Protein AF-0000000084362151 (afdb_homodimer)

Nearest PDB structures (foldseek):
  2p35-assembly1_A  TM=9.325E-01  e=1.079E-30  Agrobacterium fabrum str. C58
  2p35-assembly1_B  TM=9.524E-01  e=4.850E-29  Agrobacterium fabrum str. C58
  3ccf-assembly1_A  TM=8.392E-01  e=6.425E-18  Trichormus variabilis ATCC 29413
  7ec0-assembly1_A  TM=7.603E-01  e=8.375E-13  Bombyx mori
  5dm0-assembly1_A  TM=5.553E-01  e=6.057E-10  Bacillus velezensis FZB42

Sequence (534 aa):
MNKPIKAASPAAWEPEHYLKFSDLRLRPALDLLAQIHVQAPETITDLGCGAGNVTPFLRQRWPDALVTALDSSPEMLTRARAEHPNLGVTWLEADVRSWAPAKPQGLIFSNAVLHWVDDHQALFPRLMGELVSGGVLAVQMPHQFAEPSHVLMREVARSGPWADTLTPLLRDAPLGDMGSYYDVLAPLSATVNIWESTYAQMLDGDDAVLDWIGSTALKPLMEALTEDERVVFRDALAAELQIAYPKRSDGKTLFAFRRLFIVAQKAMNKPIKAASPAAWEPEHYLKFSDLRLRPALDLLAQIHVQAPETITDLGCGAGNVTPFLRQRWPDALVTALDSSPEMLTRARAEHPNLGVTWLEADVRSWAPAKPQGLIFSNAVLHWVDDHQALFPRLMGELVSGGVLAVQMPHQFAEPSHVLMREVARSGPWADTLTPLLRDAPLGDMGSYYDVLAPLSATVNIWESTYAQMLDGDDAVLDWIGSTALKPLMEALTEDERVVFRDALAAELQIAYPKRSDGKTLFAFRRLFIVAQKA

pLDDT: mean 90.1, std 17.36, range [25.91, 98.88]

Solvent-accessible surface area (backbone atoms only — not comparable to full-atom values): 30032 Å² total; per-residue (Å²): 135,80,73,76,74,75,72,74,69,77,75,74,58,47,68,64,73,64,52,67,80,64,57,82,78,47,48,66,56,50,59,52,56,72,70,59,82,73,85,74,45,59,28,34,36,34,48,46,33,52,53,38,81,60,52,61,58,55,38,57,60,40,73,84,30,50,40,35,34,25,24,69,46,68,66,33,46,53,46,17,46,68,75,43,76,81,67,76,60,46,79,41,82,42,48,81,92,74,58,73,74,96,58,64,22,31,28,41,39,28,57,66,38,64,68,80,48,75,61,57,84,57,47,53,54,53,57,56,66,44,35,37,76,63,8,34,45,37,40,35,23,71,56,46,52,84,38,66,72,44,42,49,50,51,50,51,37,57,70,45,97,52,16,83,74,36,48,82,73,60,76,76,67,81,65,77,56,72,66,57,51,44,64,65,42,49,87,57,29,68,43,73,50,41,36,34,39,32,38,56,39,77,32,65,66,94,53,33,67,56,58,59,40,44,78,50,82,40,38,69,55,52,71,73,40,53,74,70,50,38,54,55,51,49,53,55,46,46,57,53,47,45,68,76,42,52,64,44,97,86,53,32,26,68,45,72,48,34,32,39,38,39,39,35,26,28,82,134,83,74,76,74,75,73,73,71,80,75,74,60,47,70,65,73,62,52,73,79,65,56,83,76,48,47,65,55,50,59,52,54,72,71,58,84,72,85,74,46,59,26,34,36,35,47,45,34,52,52,38,80,60,53,60,57,53,39,58,62,39,72,84,30,50,39,33,34,22,24,68,47,67,66,33,46,53,46,17,45,69,76,43,77,81,68,78,60,46,79,41,84,41,48,80,92,73,60,75,73,97,58,64,21,32,29,41,37,28,58,65,40,64,70,78,47,76,61,59,83,58,47,52,55,53,57,57,67,44,35,35,76,64,9,33,44,36,39,34,24,71,57,47,52,84,38,67,72,45,43,49,51,51,50,51,37,56,69,45,97,53,16,83,75,36,48,83,72,61,75,76,70,79,64,78,56,73,66,57,53,44,65,65,44,48,86,58,28,68,43,74,49,43,36,33,38,32,37,57,38,77,33,63,66,93,53,33,66,56,57,58,40,45,78,50,81,40,39,71,55,50,70,72,42,52,76,70,51,38,54,54,49,49,52,55,44,44,57,54,46,46,69,77,41,52,64,43,97,87,54,32,26,69,44,75,47,35,33,38,38,37,39,34,25,30,82

Secondary structure (DSSP, 8-state):
--------------HHHHTSS--TTTHHHHHHHTT--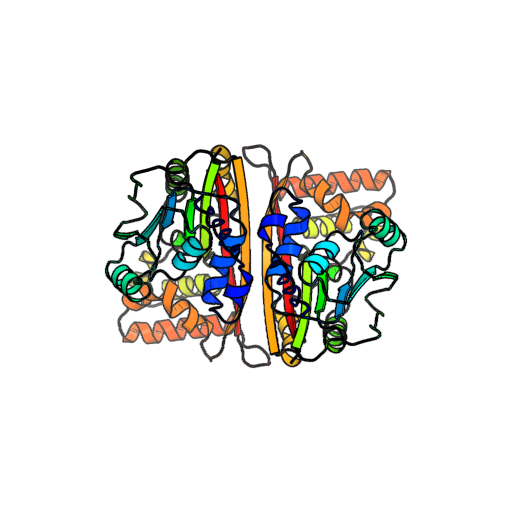-S--SEEEEET-TTTSSHHHHHHH-TTSEEEEEES-HHHHHHHHHH-TTS--EEEE--TTT---SS-EEEEEEES-GGGS--HHHHHHHHHHTEEEEEEEEEEEE--TTSHHHHHHHHHHHHSTTHHHHGGG--S--S--HHHHHHHHGGGEEEEEEEEEEEEEEE-STTHHHHHHHTTTTHHHHHHS-HHHHHHHHHHHHHHHHHHS-B-TTS-EEEEEEEEEEEEEE-/--------------HHHHHSS--TTTHHHHHHHTT---S--SEEEEET-TTTSSHHHHHHH-TTSEEEEEES-HHHHHHHHHH-TTS--EEEE--TTT---SS-EEEEEEES-GGGS--HHHHHHHHHHTEEEEEEEEEEEE--TTSHHHHHHHHHHHHSTTHHHHGGG--S--S--HHHHHHHHGGGEEEEEEEEEEEEEEE-STTHHHHHHHTTTTHHHHHHS-HHHHHHHHHHHHHHHHHHS-B-TTS-EEEEEEEEEEEEEE-

Structure (mmCIF, N/CA/C/O backbone):
data_AF-0000000084362151-model_v1
#
loop_
_entity.id
_entity.type
_entity.pdbx_description
1 polymer 'Trans-aconitate 2-methyltransferase'
#
loop_
_atom_site.group_PDB
_atom_site.id
_atom_site.type_symbol
_atom_site.label_atom_id
_atom_site.label_alt_id
_atom_site.label_comp_id
_atom_site.label_asym_id
_atom_site.label_entity_id
_atom_site.label_seq_id
_atom_site.pdbx_PDB_ins_code
_atom_site.Cartn_x
_atom_site.Cartn_y
_atom_site.Cartn_z
_atom_site.occupancy
_atom_site.B_iso_or_equiv
_atom_site.auth_seq_id
_atom_site.auth_comp_id
_atom_site.auth_asym_id
_atom_site.auth_atom_id
_atom_site.pdbx_PDB_model_num
ATOM 1 N N . MET A 1 1 ? -15.609 29.625 -43.938 1 25.91 1 MET A N 1
ATOM 2 C CA . MET A 1 1 ? -16.156 28.516 -43.156 1 25.91 1 MET A CA 1
ATOM 3 C C . MET A 1 1 ? -15.125 27.984 -42.156 1 25.91 1 MET A C 1
ATOM 5 O O . MET A 1 1 ? -14.055 27.516 -42.531 1 25.91 1 MET A O 1
ATOM 9 N N . ASN A 1 2 ? -15.008 28.562 -40.938 1 27.16 2 ASN A N 1
ATOM 10 C CA . ASN A 1 2 ? -13.992 28.531 -39.906 1 27.16 2 ASN A CA 1
ATOM 11 C C . ASN A 1 2 ? -13.852 27.141 -39.281 1 27.16 2 ASN A C 1
ATOM 13 O O . ASN A 1 2 ? -14.82 26.594 -38.781 1 27.16 2 ASN A O 1
ATOM 17 N N . LYS A 1 3 ? -12.969 26.391 -39.875 1 34.09 3 LYS A N 1
ATOM 18 C CA . LYS A 1 3 ? -12.719 25.031 -39.406 1 34.09 3 LYS A CA 1
ATOM 19 C C . LYS A 1 3 ? -12.531 25 -37.906 1 34.09 3 LYS A C 1
ATOM 21 O O . LYS A 1 3 ? -11.695 25.734 -37.375 1 34.09 3 LYS A O 1
ATOM 26 N N . PRO A 1 4 ? -13.547 24.453 -37.188 1 28.23 4 PRO A N 1
ATOM 27 C CA . PRO A 1 4 ? -13.438 24.469 -35.75 1 28.23 4 PRO A CA 1
ATOM 28 C C . PRO A 1 4 ? -12.148 23.812 -35.25 1 28.23 4 PRO A C 1
ATOM 30 O O . PRO A 1 4 ? -11.641 22.875 -35.875 1 28.23 4 PRO A O 1
ATOM 33 N N . ILE A 1 5 ? -11.227 24.547 -34.688 1 27.22 5 ILE A N 1
ATOM 34 C CA . ILE A 1 5 ? -10.008 24.078 -34.031 1 27.22 5 ILE A CA 1
ATOM 35 C C . ILE A 1 5 ? -10.344 22.922 -33.094 1 27.22 5 ILE A C 1
ATOM 37 O O . ILE A 1 5 ? -11.18 23.078 -32.188 1 27.22 5 ILE A O 1
ATOM 41 N N . LYS A 1 6 ? -10.32 21.734 -33.625 1 30.84 6 LYS A N 1
ATOM 42 C CA . LYS A 1 6 ? -10.5 20.547 -32.781 1 30.84 6 LYS A CA 1
ATOM 43 C C . LYS A 1 6 ? -9.805 20.719 -31.438 1 30.84 6 LYS A C 1
ATOM 45 O O . LYS A 1 6 ? -8.594 20.938 -31.375 1 30.84 6 LYS A O 1
ATOM 50 N N . ALA A 1 7 ? -10.562 21.125 -30.453 1 29.61 7 ALA A N 1
ATOM 51 C CA . ALA A 1 7 ? -10.133 21.234 -29.062 1 29.61 7 ALA A CA 1
ATOM 52 C C . ALA A 1 7 ? -9.195 20.078 -28.688 1 29.61 7 ALA A C 1
ATOM 54 O O . ALA A 1 7 ? -9.492 18.922 -28.953 1 29.61 7 ALA A O 1
ATOM 55 N N . ALA A 1 8 ? -7.898 20.344 -28.594 1 29.28 8 ALA A N 1
ATOM 56 C CA . ALA A 1 8 ? -6.859 19.422 -28.141 1 29.28 8 ALA A CA 1
ATOM 57 C C . ALA A 1 8 ? -7.371 18.547 -27 1 29.28 8 ALA A C 1
ATOM 59 O O . ALA A 1 8 ? -7.926 19.047 -26.016 1 29.28 8 ALA A O 1
ATOM 60 N N . SER A 1 9 ? -7.855 17.406 -27.188 1 32.12 9 SER A N 1
ATOM 61 C CA . SER A 1 9 ? -8.289 16.516 -26.109 1 32.12 9 SER A CA 1
ATOM 62 C C . SER A 1 9 ? -7.367 16.625 -24.906 1 32.12 9 SER A C 1
ATOM 64 O O . SER A 1 9 ? -6.145 16.688 -25.047 1 32.12 9 SER A O 1
ATOM 66 N N . PRO A 1 10 ? -7.746 17.25 -23.766 1 31.02 10 PRO A N 1
ATOM 67 C CA . PRO A 1 10 ? -6.895 17.359 -22.578 1 31.02 10 PRO A CA 1
ATOM 68 C C . PRO A 1 10 ? -5.945 16.172 -22.438 1 31.02 10 PRO A C 1
ATOM 70 O O . PRO A 1 10 ? -6.328 15.023 -22.703 1 31.02 10 PRO A O 1
ATOM 73 N N . ALA A 1 11 ? -4.715 16.234 -22.781 1 31.08 11 ALA A N 1
ATOM 74 C CA . ALA A 1 11 ? -3.619 15.297 -22.578 1 31.08 11 ALA A CA 1
ATOM 75 C C . ALA A 1 11 ? -3.818 14.492 -21.312 1 31.08 11 ALA A C 1
ATOM 77 O O . ALA A 1 11 ? -4.078 15.055 -20.234 1 31.08 11 ALA A O 1
ATOM 78 N N . ALA A 1 12 ? -4.195 13.227 -21.328 1 34.88 12 ALA A N 1
ATOM 79 C CA . ALA A 1 12 ? -4.43 12.219 -20.297 1 34.88 12 ALA A CA 1
ATOM 80 C C . ALA A 1 12 ? -3.33 12.266 -19.234 1 34.88 12 ALA A C 1
ATOM 82 O O . ALA A 1 12 ? -2.145 12.344 -19.562 1 34.88 12 ALA A O 1
ATOM 83 N N . TRP A 1 13 ? -3.568 12.789 -18.078 1 37 13 TRP A N 1
ATOM 84 C CA . TRP A 1 13 ? -2.678 12.766 -16.938 1 37 13 TRP A CA 1
ATOM 85 C C . TRP A 1 13 ? -1.918 11.445 -16.859 1 37 13 TRP A C 1
ATOM 87 O O . TRP A 1 13 ? -2.523 10.367 -16.906 1 37 13 TRP A O 1
ATOM 97 N N . GLU A 1 14 ? -0.708 11.266 -17.391 1 40.75 14 GLU A N 1
ATOM 98 C CA . GLU A 1 14 ? 0.149 10.086 -17.328 1 40.75 14 GLU A CA 1
ATOM 99 C C . GLU A 1 14 ? 0.971 10.078 -16.047 1 40.75 14 GLU A C 1
ATOM 101 O O . GLU A 1 14 ? 1.989 10.766 -15.945 1 40.75 14 GLU A O 1
ATOM 106 N N . PRO A 1 15 ? 0.462 9.562 -15.062 1 39.38 15 PRO A N 1
ATOM 107 C CA . PRO A 1 15 ? 1.275 9.492 -13.844 1 39.38 15 PRO A CA 1
ATOM 108 C C . PRO A 1 15 ? 2.711 9.055 -14.117 1 39.38 15 PRO A C 1
ATOM 110 O O . PRO A 1 15 ? 3.621 9.391 -13.359 1 39.38 15 PRO A O 1
ATOM 113 N N . GLU A 1 16 ? 2.857 8.211 -15.203 1 41.34 16 GLU A N 1
ATOM 114 C CA . GLU A 1 16 ? 4.195 7.68 -15.445 1 41.34 16 GLU A CA 1
ATOM 115 C C . GLU A 1 16 ? 5.215 8.805 -15.602 1 41.34 16 GLU A C 1
ATOM 117 O O . GLU A 1 16 ? 6.375 8.656 -15.211 1 41.34 16 GLU A O 1
ATOM 122 N N . HIS A 1 17 ? 4.801 9.766 -16.375 1 41.53 17 HIS A N 1
ATOM 123 C CA . HIS A 1 17 ? 5.809 10.789 -16.625 1 41.53 17 HIS A CA 1
ATOM 124 C C . HIS A 1 17 ? 6.281 11.422 -15.328 1 41.53 17 HIS A C 1
ATOM 126 O O . HIS A 1 17 ? 7.426 11.867 -15.227 1 41.53 17 HIS A O 1
ATOM 132 N N . TYR A 1 18 ? 5.414 11.422 -14.477 1 41.25 18 TYR A N 1
ATOM 133 C CA . TYR A 1 18 ? 5.812 12.117 -13.258 1 41.25 18 TYR A CA 1
ATOM 134 C C . TYR A 1 18 ? 6.766 11.266 -12.43 1 41.25 18 TYR A C 1
ATOM 136 O O . TYR A 1 18 ? 7.469 11.781 -11.555 1 41.25 18 TYR A O 1
ATOM 144 N N . LEU A 1 19 ? 6.75 9.898 -12.695 1 43.41 19 LEU A N 1
ATOM 145 C CA . LEU A 1 19 ? 7.547 9.062 -11.805 1 43.41 19 LEU A CA 1
ATOM 146 C C . LEU A 1 19 ? 9.008 9.031 -12.242 1 43.41 19 LEU A C 1
ATOM 148 O O . LEU A 1 19 ? 9.797 8.25 -11.711 1 43.41 19 LEU A O 1
ATOM 152 N N . LYS A 1 20 ? 9.25 9.516 -13.453 1 41.25 20 LYS A N 1
ATOM 153 C CA . LYS A 1 20 ? 10.68 9.234 -13.5 1 41.25 20 LYS A CA 1
ATOM 154 C C . LYS A 1 20 ? 11.289 9.25 -12.102 1 41.25 20 LYS A C 1
ATOM 156 O O . LYS A 1 20 ? 11.859 8.25 -11.664 1 41.25 20 LYS A O 1
ATOM 161 N N . PHE A 1 21 ? 12.422 10.227 -11.953 1 37.69 21 PHE A N 1
ATOM 162 C CA . PHE A 1 21 ? 13.375 10.359 -10.852 1 37.69 21 PHE A CA 1
ATOM 163 C C . PHE A 1 21 ? 12.672 10.836 -9.586 1 37.69 21 PHE A C 1
ATOM 165 O O . PHE A 1 21 ? 13.289 10.93 -8.523 1 37.69 21 PHE A O 1
ATOM 172 N N . SER A 1 22 ? 11.586 11.539 -9.711 1 42.31 22 SER A N 1
ATOM 173 C CA . SER A 1 22 ? 11.406 12.398 -8.547 1 42.31 22 SER A CA 1
ATOM 174 C C . SER A 1 22 ? 11.344 11.586 -7.262 1 42.31 22 SER A C 1
ATOM 176 O O . SER A 1 22 ? 11.203 10.367 -7.297 1 42.31 22 SER A O 1
ATOM 178 N N . ASP A 1 23 ? 11.008 12.305 -6.027 1 54.19 23 ASP A N 1
ATOM 179 C CA . ASP A 1 23 ? 11.242 12.266 -4.586 1 54.19 23 ASP A CA 1
ATOM 180 C C . ASP A 1 23 ? 10.352 11.219 -3.914 1 54.19 23 ASP A C 1
ATOM 182 O O . ASP A 1 23 ? 9.125 11.281 -4.02 1 54.19 23 ASP A O 1
ATOM 186 N N . LEU A 1 24 ? 11 9.984 -3.834 1 61.97 24 LEU A N 1
ATOM 187 C CA . LEU A 1 24 ? 10.484 9.016 -2.873 1 61.97 24 LEU A CA 1
ATOM 188 C C . LEU A 1 24 ? 9.57 9.695 -1.855 1 61.97 24 LEU A C 1
ATOM 190 O O . LEU A 1 24 ? 8.648 9.07 -1.332 1 61.97 24 LEU A O 1
ATOM 194 N N . ARG A 1 25 ? 9.719 11.055 -1.941 1 75.19 25 ARG A N 1
ATOM 195 C CA . ARG A 1 25 ? 8.953 11.758 -0.922 1 75.19 25 ARG A CA 1
ATOM 196 C C . ARG A 1 25 ? 7.504 11.953 -1.364 1 75.19 25 ARG A C 1
ATOM 198 O O . ARG A 1 25 ? 6.605 12.078 -0.53 1 75.19 25 ARG A O 1
ATOM 205 N N . LEU A 1 26 ? 7.293 11.836 -2.709 1 90 26 LEU A N 1
ATOM 206 C CA . LEU A 1 26 ? 5.957 12.125 -3.225 1 90 26 LEU A CA 1
ATOM 207 C C . LEU A 1 26 ? 5.164 10.836 -3.439 1 90 26 LEU A C 1
ATOM 209 O O . LEU A 1 26 ? 3.971 10.883 -3.736 1 90 26 LEU A O 1
ATOM 213 N N . ARG A 1 27 ? 5.797 9.727 -3.285 1 92.31 27 ARG A N 1
ATOM 214 C CA . ARG A 1 27 ? 5.203 8.438 -3.637 1 92.31 27 ARG A CA 1
ATOM 215 C C . ARG A 1 27 ? 3.871 8.234 -2.926 1 92.31 27 ARG A C 1
ATOM 217 O O . ARG A 1 27 ? 2.873 7.875 -3.555 1 92.31 27 ARG A O 1
ATOM 224 N N . PRO A 1 28 ? 3.787 8.547 -1.62 1 95.56 28 PRO A N 1
ATOM 225 C CA . PRO A 1 28 ? 2.488 8.336 -0.978 1 95.56 28 PRO A CA 1
ATOM 226 C C . PRO A 1 28 ? 1.387 9.211 -1.567 1 95.56 28 PRO A C 1
ATOM 228 O O . PRO A 1 28 ? 0.255 8.758 -1.744 1 95.56 28 PRO A O 1
ATOM 231 N N . ALA A 1 29 ? 1.722 10.438 -1.899 1 96.44 29 ALA A N 1
ATOM 232 C CA . ALA A 1 29 ? 0.74 11.344 -2.496 1 96.44 29 ALA A CA 1
ATOM 233 C C . ALA A 1 29 ? 0.276 10.82 -3.855 1 96.44 29 ALA A C 1
ATOM 235 O O . ALA A 1 29 ? -0.914 10.875 -4.176 1 96.44 29 ALA A O 1
ATOM 236 N N . LEU A 1 30 ? 1.208 10.32 -4.586 1 93.62 30 LEU A N 1
ATOM 237 C CA . LEU A 1 30 ? 0.887 9.82 -5.914 1 93.62 30 LEU A CA 1
ATOM 238 C C . LEU A 1 30 ? 0.077 8.531 -5.832 1 93.62 30 LEU A C 1
ATOM 240 O O . LEU A 1 30 ? -0.826 8.305 -6.641 1 93.62 30 LEU A O 1
ATOM 244 N N . ASP A 1 31 ? 0.439 7.664 -4.895 1 94.94 31 ASP A N 1
ATOM 245 C CA . ASP A 1 31 ? -0.36 6.469 -4.652 1 94.94 31 ASP A CA 1
ATOM 246 C C . ASP A 1 31 ? -1.803 6.832 -4.309 1 94.94 31 ASP A C 1
ATOM 248 O O . ASP A 1 31 ? -2.74 6.168 -4.758 1 94.94 31 ASP A O 1
ATOM 252 N N . LEU A 1 32 ? -1.965 7.871 -3.494 1 97 32 LEU A N 1
ATOM 253 C CA . LEU A 1 32 ? -3.301 8.344 -3.152 1 97 32 LEU A CA 1
ATOM 254 C C . LEU A 1 32 ? -4.027 8.859 -4.391 1 97 32 LEU A C 1
ATOM 256 O O . LEU A 1 32 ? -5.172 8.477 -4.645 1 97 32 LEU A O 1
ATOM 260 N N . LEU A 1 33 ? -3.357 9.695 -5.156 1 95.5 33 LEU A N 1
ATOM 261 C CA . LEU A 1 33 ? -3.93 10.32 -6.344 1 95.5 33 LEU A CA 1
ATOM 262 C C . LEU A 1 33 ? -4.41 9.266 -7.336 1 95.5 33 LEU A C 1
ATOM 264 O O . LEU A 1 33 ? -5.449 9.438 -7.973 1 95.5 33 LEU A O 1
ATOM 268 N N . ALA A 1 34 ? -3.691 8.172 -7.391 1 91.5 34 ALA A N 1
ATOM 269 C CA . ALA A 1 34 ? -3.986 7.109 -8.344 1 91.5 34 ALA A CA 1
ATOM 270 C C . ALA A 1 34 ? -5.324 6.445 -8.039 1 91.5 34 ALA A C 1
ATOM 272 O O . ALA A 1 34 ? -5.906 5.773 -8.891 1 91.5 34 ALA A O 1
ATOM 273 N N . GLN A 1 35 ? -5.836 6.676 -6.859 1 94.31 35 GLN A N 1
ATOM 274 C CA . GLN A 1 35 ? -7.051 5.973 -6.453 1 94.31 35 GLN A CA 1
ATOM 275 C C . GLN A 1 35 ? -8.258 6.902 -6.488 1 94.31 35 GLN A C 1
ATOM 277 O O . GLN A 1 35 ? -9.367 6.508 -6.113 1 94.31 35 GLN A O 1
ATOM 282 N N . ILE A 1 36 ? -8.039 8.07 -6.961 1 95.38 36 ILE A N 1
ATOM 283 C CA . ILE A 1 36 ? -9.141 9.023 -7.066 1 95.38 36 ILE A CA 1
ATOM 284 C C . ILE A 1 36 ? -9.773 8.93 -8.453 1 95.38 36 ILE A C 1
ATOM 286 O O . ILE A 1 36 ? -9.117 9.195 -9.461 1 95.38 36 ILE A O 1
ATOM 290 N N . HIS A 1 37 ? -11.062 8.641 -8.57 1 89.31 37 HIS A N 1
ATOM 291 C CA . HIS A 1 37 ? -11.68 8.359 -9.859 1 89.31 37 HIS A CA 1
ATOM 292 C C . HIS A 1 37 ? -12.719 9.422 -10.219 1 89.31 37 HIS A C 1
ATOM 294 O O . HIS A 1 37 ? -13.602 9.172 -11.039 1 89.31 37 HIS A O 1
ATOM 300 N N . VAL A 1 38 ? -12.594 10.562 -9.703 1 92.44 38 VAL A N 1
ATOM 301 C CA . VAL A 1 38 ? -13.477 11.641 -10.133 1 92.44 38 VAL A CA 1
ATOM 302 C C . VAL A 1 38 ? -13 12.195 -11.477 1 92.44 38 VAL A C 1
ATOM 304 O O . VAL A 1 38 ? -11.812 12.43 -11.672 1 92.44 38 VAL A O 1
ATOM 307 N N . GLN A 1 39 ? -13.812 12.383 -12.406 1 89.94 39 GLN A N 1
ATOM 308 C CA . GLN A 1 39 ? -13.43 12.688 -13.781 1 89.94 39 GLN A CA 1
ATOM 309 C C . GLN A 1 39 ? -13.195 14.188 -13.969 1 89.94 39 GLN A C 1
ATOM 311 O O . GLN A 1 39 ? -12.133 14.602 -14.445 1 89.94 39 GLN A O 1
ATOM 316 N N . ALA A 1 40 ? -14.195 14.977 -13.562 1 94.88 40 ALA A N 1
ATOM 317 C CA . ALA A 1 40 ? -14.094 16.406 -13.844 1 94.88 40 ALA A CA 1
ATOM 318 C C . ALA A 1 40 ? -14.609 17.234 -12.664 1 94.88 40 ALA A C 1
ATOM 320 O O . ALA A 1 40 ? -15.594 17.969 -12.797 1 94.88 40 ALA A O 1
ATOM 321 N N . PRO A 1 41 ? -13.922 17.141 -11.617 1 97.81 41 PRO A N 1
ATOM 322 C CA . PRO A 1 41 ? -14.344 18.016 -10.516 1 97.81 41 PRO A CA 1
ATOM 323 C C . PRO A 1 41 ? -14.219 19.5 -10.859 1 97.81 41 PRO A C 1
ATOM 325 O O . PRO A 1 41 ? -13.211 19.922 -11.43 1 97.81 41 PRO A O 1
ATOM 328 N N . GLU A 1 42 ? -15.188 20.219 -10.523 1 98 42 GLU A N 1
ATOM 329 C CA . GLU A 1 42 ? -15.164 21.656 -10.781 1 98 42 GLU A CA 1
ATOM 330 C C . GLU A 1 42 ? -14.227 22.375 -9.812 1 98 42 GLU A C 1
ATOM 332 O O . GLU A 1 42 ? -13.477 23.266 -10.211 1 98 42 GLU A O 1
ATOM 337 N N . THR A 1 43 ? -14.328 21.953 -8.578 1 98.62 43 THR A N 1
ATOM 338 C CA . THR A 1 43 ? -13.555 22.578 -7.508 1 98.62 43 THR A CA 1
ATOM 339 C C . THR A 1 43 ? -12.719 21.547 -6.766 1 98.62 43 THR A C 1
ATOM 341 O O . THR A 1 43 ? -13.195 20.438 -6.496 1 98.62 43 THR A O 1
ATOM 344 N N . ILE A 1 44 ? -11.461 21.859 -6.523 1 98.75 44 ILE A N 1
ATOM 345 C CA . ILE A 1 44 ? -10.531 21 -5.793 1 98.75 44 ILE A CA 1
ATOM 346 C C . ILE A 1 44 ? -9.852 21.812 -4.688 1 98.75 44 ILE A C 1
ATOM 348 O O . ILE A 1 44 ? -9.422 22.953 -4.914 1 98.75 44 ILE A O 1
ATOM 352 N N . THR A 1 45 ? -9.805 21.266 -3.529 1 98.75 45 THR A N 1
ATOM 353 C CA . THR A 1 45 ? -9.023 21.875 -2.461 1 98.75 45 THR A CA 1
ATOM 354 C C . THR A 1 45 ? -7.875 20.953 -2.045 1 98.75 45 THR A C 1
ATOM 356 O O . THR A 1 45 ? -8.094 19.781 -1.729 1 98.75 45 THR A O 1
ATOM 359 N N . ASP A 1 46 ? -6.68 21.422 -2.131 1 98.62 46 ASP A N 1
ATOM 360 C CA . ASP A 1 46 ? -5.504 20.828 -1.505 1 98.62 46 ASP A CA 1
ATOM 361 C C . ASP A 1 46 ? -5.367 21.281 -0.053 1 98.62 46 ASP A C 1
ATOM 363 O O . ASP A 1 46 ? -4.844 22.359 0.22 1 98.62 46 ASP A O 1
ATOM 367 N N . LEU A 1 47 ? -5.82 20.438 0.868 1 98.25 47 LEU A N 1
ATOM 368 C CA . LEU A 1 47 ? -5.926 20.75 2.287 1 98.25 47 LEU A CA 1
ATOM 369 C C . LEU A 1 47 ? -4.598 20.516 2.998 1 98.25 47 LEU A C 1
ATOM 371 O O . LEU A 1 47 ? -4.242 19.359 3.279 1 98.25 47 LEU A O 1
ATOM 375 N N . GLY A 1 48 ? -3.895 21.562 3.389 1 97.56 48 GLY A N 1
ATOM 376 C CA . GLY A 1 48 ? -2.543 21.453 3.912 1 97.56 48 GLY A CA 1
ATOM 377 C C . GLY A 1 48 ? -1.496 21.266 2.832 1 97.56 48 GLY A C 1
ATOM 378 O O . GLY A 1 48 ? -0.745 20.281 2.854 1 97.56 48 GLY A O 1
ATOM 379 N N . CYS A 1 49 ? -1.334 22.312 2.012 1 97.56 49 CYS A N 1
ATOM 380 C CA . CYS A 1 49 ? -0.565 22.141 0.782 1 97.56 49 CYS A CA 1
ATOM 381 C C . CYS A 1 49 ? 0.926 22.312 1.044 1 97.56 49 CYS A C 1
ATOM 383 O O . CYS A 1 49 ? 1.753 22 0.191 1 97.56 49 CYS A O 1
ATOM 385 N N . GLY A 1 50 ? 1.353 22.875 2.197 1 95.62 50 GLY A N 1
ATOM 386 C CA . GLY A 1 50 ? 2.754 23.188 2.42 1 95.62 50 GLY A CA 1
ATOM 387 C C . GLY A 1 50 ? 3.338 24.078 1.344 1 95.62 50 GLY A C 1
ATOM 388 O O . GLY A 1 50 ? 2.742 25.109 0.986 1 95.62 50 GLY A O 1
ATOM 389 N N . ALA A 1 51 ? 4.484 23.734 0.897 1 94.56 51 ALA A N 1
ATOM 390 C CA . ALA A 1 51 ? 5.141 24.516 -0.147 1 94.56 51 ALA A CA 1
ATOM 391 C C . ALA A 1 51 ? 4.578 24.172 -1.524 1 94.56 51 ALA A C 1
ATOM 393 O O . ALA A 1 51 ? 5.188 24.484 -2.547 1 94.56 51 ALA A O 1
ATOM 394 N N . GLY A 1 52 ? 3.49 23.453 -1.516 1 95.88 52 GLY A N 1
ATOM 395 C CA . GLY A 1 52 ? 2.797 23.188 -2.768 1 95.88 52 GLY A CA 1
ATOM 396 C C . GLY A 1 52 ? 3.42 22.062 -3.574 1 95.88 52 GLY A C 1
ATOM 397 O O . GLY A 1 52 ? 3.379 22.078 -4.805 1 95.88 52 GLY A O 1
ATOM 398 N N . ASN A 1 53 ? 4.004 21.078 -2.936 1 93.31 53 ASN A N 1
ATOM 399 C CA . ASN A 1 53 ? 4.734 20.016 -3.623 1 93.31 53 ASN A CA 1
ATOM 400 C C . ASN A 1 53 ? 3.797 19.109 -4.406 1 93.31 53 ASN A C 1
ATOM 402 O O . ASN A 1 53 ? 4.18 18.547 -5.434 1 93.31 53 ASN A O 1
ATOM 406 N N . VAL A 1 54 ? 2.609 18.922 -3.9 1 95.88 54 VAL A N 1
ATOM 407 C CA . VAL A 1 54 ? 1.691 17.969 -4.516 1 95.88 54 VAL A CA 1
ATOM 408 C C . VAL A 1 54 ? 0.695 18.719 -5.402 1 95.88 54 VAL A C 1
ATOM 410 O O . VAL A 1 54 ? 0.127 18.125 -6.328 1 95.88 54 VAL A O 1
ATOM 413 N N . THR A 1 55 ? 0.495 19.984 -5.227 1 97.06 55 THR A N 1
ATOM 414 C CA . THR A 1 55 ? -0.539 20.797 -5.859 1 97.06 55 THR A CA 1
ATOM 415 C C . THR A 1 55 ? -0.396 20.766 -7.379 1 97.06 55 THR A C 1
ATOM 417 O O . THR A 1 55 ? -1.392 20.672 -8.102 1 97.06 55 THR A O 1
ATOM 420 N N . PRO A 1 56 ? 0.811 20.812 -7.926 1 95.94 56 PRO A N 1
ATOM 421 C CA . PRO A 1 56 ? 0.955 20.766 -9.383 1 95.94 56 PRO A CA 1
ATOM 422 C C . PRO A 1 56 ? 0.368 19.5 -10 1 95.94 56 PRO A C 1
ATOM 424 O O . PRO A 1 56 ? -0.113 19.531 -11.133 1 95.94 56 PRO A O 1
ATOM 427 N N . PHE A 1 57 ? 0.401 18.406 -9.273 1 94.31 57 PHE A N 1
ATOM 428 C CA . PHE A 1 57 ? -0.126 17.156 -9.781 1 94.31 57 PHE A CA 1
ATOM 429 C C . PHE A 1 57 ? -1.648 17.188 -9.844 1 94.31 57 PHE A C 1
ATOM 431 O O . PHE A 1 57 ? -2.252 16.594 -10.742 1 94.31 57 PHE A O 1
ATOM 438 N N . LEU A 1 58 ? -2.246 17.891 -8.906 1 96.62 58 LEU A N 1
ATOM 439 C CA . LEU A 1 58 ? -3.689 18.094 -8.969 1 96.62 58 LEU A CA 1
ATOM 440 C C . LEU A 1 58 ? -4.07 18.922 -10.188 1 96.62 58 LEU A C 1
ATOM 442 O O . LEU A 1 58 ? -4.996 18.578 -10.922 1 96.62 58 LEU A O 1
ATOM 446 N N . ARG A 1 59 ? -3.312 19.969 -10.406 1 96.44 59 ARG A N 1
ATOM 447 C CA . ARG A 1 59 ? -3.543 20.859 -11.539 1 96.44 59 ARG A CA 1
ATOM 448 C C . ARG A 1 59 ? -3.385 20.109 -12.859 1 96.44 59 ARG A C 1
ATOM 450 O O . ARG A 1 59 ? -4.199 20.266 -13.773 1 96.44 59 ARG A O 1
ATOM 457 N N . GLN A 1 60 ? -2.377 19.375 -12.906 1 93.94 60 GLN A N 1
ATOM 458 C CA . GLN A 1 60 ? -2.09 18.625 -14.125 1 93.94 60 GLN A CA 1
ATOM 459 C C . GLN A 1 60 ? -3.188 17.609 -14.414 1 93.94 60 GLN A C 1
ATOM 461 O O . GLN A 1 60 ? -3.6 17.438 -15.57 1 93.94 60 GLN A O 1
ATOM 466 N N . ARG A 1 61 ? -3.629 16.938 -13.398 1 93.81 61 ARG A N 1
ATOM 467 C CA . ARG A 1 61 ? -4.641 15.898 -13.578 1 93.81 61 ARG A CA 1
ATOM 468 C C . ARG A 1 61 ? -5.984 16.5 -13.969 1 93.81 61 ARG A C 1
ATOM 470 O O . ARG A 1 61 ? -6.73 15.914 -14.75 1 93.81 61 ARG A O 1
ATOM 477 N N . TRP A 1 62 ? -6.301 17.641 -13.367 1 96.62 62 TRP A N 1
ATOM 478 C CA . TRP A 1 62 ? -7.555 18.328 -13.656 1 96.62 62 TRP A CA 1
ATOM 479 C C . TRP A 1 62 ? -7.301 19.766 -14.07 1 96.62 62 TRP A C 1
ATOM 481 O O . TRP A 1 62 ? -7.539 20.703 -13.289 1 96.62 62 TRP A O 1
ATOM 491 N N . PRO A 1 63 ? -7 20 -15.289 1 96.12 63 PRO A N 1
ATOM 492 C CA . PRO A 1 63 ? -6.539 21.312 -15.727 1 96.12 63 PRO A CA 1
ATOM 493 C C . PRO A 1 63 ? -7.648 22.359 -15.711 1 96.12 63 PRO A C 1
ATOM 495 O O . PRO A 1 63 ? -7.371 23.562 -15.625 1 96.12 63 PRO A O 1
ATOM 498 N N . ASP A 1 64 ? -8.867 21.922 -15.75 1 97.31 64 ASP A N 1
ATOM 499 C CA . ASP A 1 64 ? -9.969 22.875 -15.859 1 97.31 64 ASP A CA 1
ATOM 500 C C . ASP A 1 64 ? -10.562 23.172 -14.484 1 97.31 64 ASP A C 1
ATOM 502 O O . ASP A 1 64 ? -11.438 24.031 -14.359 1 97.31 64 ASP A O 1
ATOM 506 N N . ALA A 1 65 ? -10.117 22.5 -13.469 1 98.19 65 ALA A N 1
ATOM 507 C CA . ALA A 1 65 ? -10.672 22.672 -12.133 1 98.19 65 ALA A CA 1
ATOM 508 C C . ALA A 1 65 ? -10.195 23.984 -11.508 1 98.19 65 ALA A C 1
ATOM 510 O O . ALA A 1 65 ? -9.109 24.469 -11.828 1 98.19 65 ALA A O 1
ATOM 511 N N . LEU A 1 66 ? -11.047 24.531 -10.703 1 98.44 66 LEU A N 1
ATOM 512 C CA . LEU A 1 66 ? -10.617 25.594 -9.797 1 98.44 66 LEU A CA 1
ATOM 513 C C . LEU A 1 66 ? -9.922 25.016 -8.57 1 98.44 66 LEU A C 1
ATOM 515 O O . LEU A 1 66 ? -10.57 24.438 -7.699 1 98.44 66 LEU A O 1
ATOM 519 N N . VAL A 1 67 ? -8.609 25.203 -8.531 1 98.44 67 VAL A N 1
ATOM 520 C CA . VAL A 1 67 ? -7.824 24.578 -7.465 1 98.44 67 VAL A CA 1
ATOM 521 C C . VAL A 1 67 ? -7.473 25.625 -6.406 1 98.44 67 VAL A C 1
ATOM 523 O O . VAL A 1 67 ? -6.922 26.672 -6.727 1 98.44 67 VAL A O 1
ATOM 526 N N . THR A 1 68 ? -7.871 25.328 -5.184 1 98.62 68 THR A N 1
ATOM 527 C CA . THR A 1 68 ? -7.438 26.094 -4.016 1 98.62 68 THR A CA 1
ATOM 528 C C . THR A 1 68 ? -6.473 25.266 -3.164 1 98.62 68 THR A C 1
ATOM 530 O O . THR A 1 68 ? -6.742 24.109 -2.855 1 98.62 68 THR A O 1
ATOM 533 N N . ALA A 1 69 ? -5.371 25.828 -2.883 1 98.62 69 ALA A N 1
ATOM 534 C CA . ALA A 1 69 ? -4.387 25.219 -1.994 1 98.62 69 ALA A CA 1
ATOM 535 C C . ALA A 1 69 ? -4.254 26.016 -0.695 1 98.62 69 ALA A C 1
ATOM 537 O O . ALA A 1 69 ? -3.916 27.203 -0.714 1 98.62 69 ALA A O 1
ATOM 538 N N . LEU A 1 70 ? -4.52 25.312 0.439 1 97.56 70 LEU A N 1
ATOM 539 C CA . LEU A 1 70 ? -4.527 26.109 1.668 1 97.56 70 LEU A CA 1
ATOM 540 C C . LEU A 1 70 ? -3.529 25.547 2.678 1 97.56 70 LEU A C 1
ATOM 542 O O . LEU A 1 70 ? -3.252 24.344 2.684 1 97.56 70 LEU A O 1
ATOM 546 N N . ASP A 1 71 ? -2.998 26.375 3.424 1 97.5 71 ASP A N 1
ATOM 547 C CA . ASP A 1 71 ? -2.117 26.078 4.551 1 97.5 71 ASP A CA 1
ATOM 548 C C . ASP A 1 71 ? -2.238 27.141 5.637 1 97.5 71 ASP A C 1
ATOM 550 O O . ASP A 1 71 ? -2.582 28.297 5.348 1 97.5 71 ASP A O 1
ATOM 554 N N . SER A 1 72 ? -1.976 26.703 6.824 1 96.62 72 SER A N 1
ATOM 555 C CA . SER A 1 72 ? -2.072 27.656 7.926 1 96.62 72 SER A CA 1
ATOM 556 C C . SER A 1 72 ? -0.807 28.5 8.039 1 96.62 72 SER A C 1
ATOM 558 O O . SER A 1 72 ? -0.796 29.516 8.727 1 96.62 72 SER A O 1
ATOM 560 N N . SER A 1 73 ? 0.288 28.141 7.414 1 94.56 73 SER A N 1
ATOM 561 C CA . SER A 1 73 ? 1.58 28.812 7.535 1 94.56 73 SER A CA 1
ATOM 562 C C . SER A 1 73 ? 1.789 29.812 6.406 1 94.56 73 SER A C 1
ATOM 564 O O . SER A 1 73 ? 1.97 29.438 5.25 1 94.56 73 SER A O 1
ATOM 566 N N . PRO A 1 74 ? 1.851 31.125 6.758 1 95.81 74 PRO A N 1
ATOM 567 C CA . PRO A 1 74 ? 2.148 32.125 5.719 1 95.81 74 PRO A CA 1
ATOM 568 C C . PRO A 1 74 ? 3.506 31.891 5.059 1 95.81 74 PRO A C 1
ATOM 570 O O . PRO A 1 74 ? 3.666 32.156 3.861 1 95.81 74 PRO A O 1
ATOM 573 N N . GLU A 1 75 ? 4.426 31.375 5.824 1 94.75 75 GLU A N 1
ATOM 574 C CA . GLU A 1 75 ? 5.758 31.094 5.289 1 94.75 75 GLU A CA 1
ATOM 575 C C . GLU A 1 75 ? 5.703 30.016 4.215 1 94.75 75 GLU A C 1
ATOM 577 O O . GLU A 1 75 ? 6.344 30.141 3.168 1 94.75 75 GLU A O 1
ATOM 582 N N . MET A 1 76 ? 5 28.984 4.457 1 95.5 76 MET A N 1
ATOM 583 C CA . MET A 1 76 ? 4.848 27.906 3.484 1 95.5 76 MET A CA 1
ATOM 584 C C . MET A 1 76 ? 4.188 28.422 2.209 1 95.5 76 MET A C 1
ATOM 586 O O . MET A 1 76 ? 4.605 28.062 1.104 1 95.5 76 MET A O 1
ATOM 590 N N . LEU A 1 77 ? 3.205 29.266 2.387 1 97.19 77 LEU A N 1
ATOM 591 C CA . LEU A 1 77 ? 2.486 29.781 1.226 1 97.19 77 LEU A CA 1
ATOM 592 C C . LEU A 1 77 ? 3.375 30.703 0.404 1 97.19 77 LEU A C 1
ATOM 594 O O . LEU A 1 77 ? 3.289 30.719 -0.826 1 97.19 77 LEU A O 1
ATOM 598 N N . THR A 1 78 ? 4.184 31.453 1.09 1 97.25 78 THR A N 1
ATOM 599 C CA . THR A 1 78 ? 5.152 32.281 0.387 1 97.25 78 THR A CA 1
ATOM 600 C C . THR A 1 78 ? 6.094 31.438 -0.456 1 97.25 78 THR A C 1
ATOM 602 O O . THR A 1 78 ? 6.332 31.734 -1.629 1 97.25 78 THR A O 1
ATOM 605 N N . ARG A 1 79 ? 6.516 30.359 0.13 1 96.62 79 ARG A N 1
ATOM 606 C CA . ARG A 1 79 ? 7.375 29.438 -0.596 1 96.62 79 ARG A CA 1
ATOM 607 C C . ARG A 1 79 ? 6.637 28.812 -1.771 1 96.62 79 ARG A C 1
ATOM 609 O O . ARG A 1 79 ? 7.188 28.672 -2.865 1 96.62 79 ARG A O 1
ATOM 616 N N . ALA A 1 80 ? 5.461 28.406 -1.556 1 96.44 80 ALA A N 1
ATOM 617 C CA . ALA A 1 80 ? 4.656 27.781 -2.598 1 96.44 80 ALA A CA 1
ATOM 618 C C . ALA A 1 80 ? 4.484 28.703 -3.797 1 96.44 80 ALA A C 1
ATOM 620 O O . ALA A 1 80 ? 4.684 28.297 -4.941 1 96.44 80 ALA A O 1
ATOM 621 N N . ARG A 1 81 ? 4.164 29.953 -3.555 1 97.06 81 ARG A N 1
ATOM 622 C CA . ARG A 1 81 ? 3.984 30.938 -4.613 1 97.06 81 ARG A CA 1
ATOM 623 C C . ARG A 1 81 ? 5.277 31.141 -5.398 1 97.06 81 ARG A C 1
ATOM 625 O O . ARG A 1 81 ? 5.25 31.297 -6.621 1 97.06 81 ARG A O 1
ATOM 632 N N . ALA A 1 82 ? 6.348 31.125 -4.633 1 96.88 82 ALA A N 1
ATOM 633 C CA . ALA A 1 82 ? 7.648 31.328 -5.266 1 96.88 82 ALA A CA 1
ATOM 634 C C . ALA A 1 82 ? 8.031 30.141 -6.141 1 96.88 82 ALA A C 1
ATOM 636 O O . ALA A 1 82 ? 8.594 30.312 -7.223 1 96.88 82 ALA A O 1
ATOM 637 N N . GLU A 1 83 ? 7.703 29 -5.641 1 95 83 GLU A N 1
ATOM 638 C CA . GLU A 1 83 ? 8.094 27.781 -6.332 1 95 83 GLU A CA 1
ATOM 639 C C . GLU A 1 83 ? 7.191 27.516 -7.539 1 95 83 GLU A C 1
ATOM 641 O O . GLU A 1 83 ? 7.609 26.875 -8.508 1 95 83 GLU A O 1
ATOM 646 N N . HIS A 1 84 ? 5.977 28.031 -7.422 1 96.62 84 HIS A N 1
ATOM 647 C CA . HIS A 1 84 ? 5.004 27.734 -8.469 1 96.62 84 HIS A CA 1
ATOM 648 C C . HIS A 1 84 ? 4.297 29 -8.938 1 96.62 84 HIS A C 1
ATOM 650 O O . HIS A 1 84 ? 3.07 29.094 -8.883 1 96.62 84 HIS A O 1
ATOM 656 N N . PRO A 1 85 ? 4.938 29.969 -9.508 1 94.94 85 PRO A N 1
ATOM 657 C CA . PRO A 1 85 ? 4.367 31.281 -9.836 1 94.94 85 PRO A CA 1
ATOM 658 C C . PRO A 1 85 ? 3.287 31.203 -10.906 1 94.94 85 PRO A C 1
ATOM 660 O O . PRO A 1 85 ? 2.361 32.031 -10.922 1 94.94 85 PRO A O 1
ATOM 663 N N . ASN A 1 86 ? 3.186 30.141 -11.742 1 95.62 86 ASN A N 1
ATOM 664 C CA . ASN A 1 86 ? 2.234 30.109 -12.852 1 95.62 86 ASN A CA 1
ATOM 665 C C . ASN A 1 86 ? 1.362 28.859 -12.797 1 95.62 86 ASN A C 1
ATOM 667 O O . ASN A 1 86 ? 0.9 28.375 -13.836 1 95.62 86 ASN A O 1
ATOM 671 N N . LEU A 1 87 ? 1.153 28.391 -11.641 1 96.5 87 LEU A N 1
ATOM 672 C CA . LEU A 1 87 ? 0.437 27.125 -11.516 1 96.5 87 LEU A CA 1
ATOM 673 C C . LEU A 1 87 ? -1.06 27.328 -11.734 1 96.5 87 LEU A C 1
ATOM 675 O O . LEU A 1 87 ? -1.78 26.375 -12.039 1 96.5 87 LEU A O 1
ATOM 679 N N . GLY A 1 88 ? -1.561 28.531 -11.586 1 97 88 GLY A N 1
ATOM 680 C CA . GLY A 1 88 ? -2.977 28.812 -11.773 1 97 88 GLY A CA 1
ATOM 681 C C . GLY A 1 88 ? -3.84 28.281 -10.648 1 97 88 GLY A C 1
ATOM 682 O O . GLY A 1 88 ? -4.922 27.734 -10.891 1 97 88 GLY A O 1
ATOM 683 N N . VAL A 1 89 ? -3.32 28.375 -9.461 1 97.62 89 VAL A N 1
ATOM 684 C CA . VAL A 1 89 ? -4.074 27.953 -8.289 1 97.62 89 VAL A CA 1
ATOM 685 C C . VAL A 1 89 ? -4.234 29.109 -7.312 1 97.62 89 VAL A C 1
ATOM 687 O O . VAL A 1 89 ? -3.486 30.094 -7.383 1 97.62 89 VAL A O 1
ATOM 690 N N . THR A 1 90 ? -5.277 29.094 -6.504 1 97.88 90 THR A N 1
ATOM 691 C CA . THR A 1 90 ? -5.453 30.062 -5.426 1 97.88 90 THR A CA 1
ATOM 692 C C . THR A 1 90 ? -4.7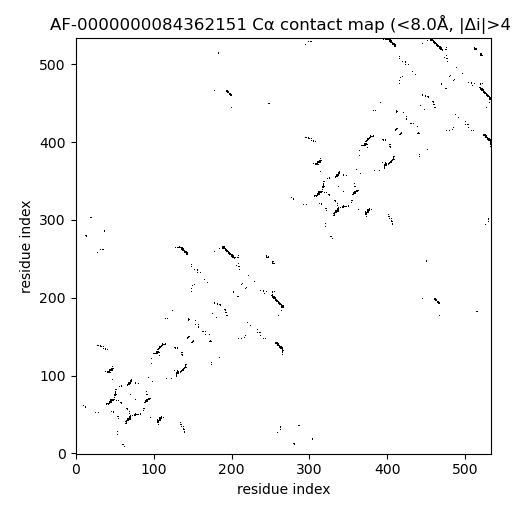7 29.578 -4.148 1 97.88 90 THR A C 1
ATOM 694 O O . THR A 1 90 ? -5.082 28.5 -3.643 1 97.88 90 THR A O 1
ATOM 697 N N . TRP A 1 91 ? -3.836 30.312 -3.721 1 98.06 91 TRP A N 1
ATOM 698 C CA . TRP A 1 91 ? -3.193 30.031 -2.439 1 98.06 91 TRP A CA 1
ATOM 699 C C . TRP A 1 91 ? -3.926 30.734 -1.303 1 98.06 91 TRP A C 1
ATOM 701 O O . TRP A 1 91 ? -4.082 31.953 -1.321 1 98.06 91 TRP A O 1
ATOM 711 N N . LEU A 1 92 ? -4.367 29.984 -0.294 1 98.06 92 LEU A N 1
ATOM 712 C CA . LEU A 1 92 ? -5.23 30.531 0.748 1 98.06 92 LEU A CA 1
ATOM 713 C C . LEU A 1 92 ? -4.688 30.203 2.133 1 98.06 92 LEU A C 1
ATOM 715 O O . LEU A 1 92 ? -4.41 29.031 2.428 1 98.06 92 LEU A O 1
ATOM 719 N N . GLU A 1 93 ? -4.477 31.219 2.934 1 97.62 93 GLU A N 1
ATOM 720 C CA . GLU A 1 93 ? -4.145 30.969 4.336 1 97.62 93 GLU A CA 1
ATOM 721 C C . GLU A 1 93 ? -5.387 30.594 5.141 1 97.62 93 GLU A C 1
ATOM 723 O O . GLU A 1 93 ? -6.328 31.391 5.246 1 97.62 93 GLU A O 1
ATOM 728 N N . ALA A 1 94 ? -5.426 29.406 5.684 1 97.19 94 ALA A N 1
ATOM 729 C CA . ALA A 1 94 ? -6.559 28.938 6.477 1 97.19 94 ALA A CA 1
ATOM 730 C C . ALA A 1 94 ? -6.16 27.766 7.359 1 97.19 94 ALA A C 1
ATOM 732 O O . ALA A 1 94 ? -5.188 27.062 7.066 1 97.19 94 ALA A O 1
ATOM 733 N N . ASP A 1 95 ? -6.875 27.625 8.398 1 96.12 95 ASP A N 1
ATOM 734 C CA . ASP A 1 95 ? -6.727 26.484 9.289 1 96.12 95 ASP A CA 1
ATOM 735 C C . ASP A 1 95 ? -7.742 25.391 8.953 1 96.12 95 ASP A C 1
ATOM 737 O O . ASP A 1 95 ? -8.945 25.641 8.938 1 96.12 95 ASP A O 1
ATOM 741 N N . VAL A 1 96 ? -7.262 24.188 8.742 1 95.38 96 VAL A N 1
ATOM 742 C CA . VAL A 1 96 ? -8.102 23.062 8.336 1 95.38 96 VAL A CA 1
ATOM 743 C C . VAL A 1 96 ? -9.195 22.828 9.375 1 95.38 96 VAL A C 1
ATOM 745 O O . VAL A 1 96 ? -10.305 22.406 9.031 1 95.38 96 VAL A O 1
ATOM 748 N N . ARG A 1 97 ? -8.984 23.125 10.586 1 94.25 97 ARG A N 1
ATOM 749 C CA . ARG A 1 97 ? -9.914 22.875 11.688 1 94.25 97 ARG A CA 1
ATOM 750 C C . ARG A 1 97 ? -11.148 23.766 11.57 1 94.25 97 ARG A C 1
ATOM 752 O O . ARG A 1 97 ? -12.227 23.406 12.039 1 94.25 97 ARG A O 1
ATOM 759 N N . SER A 1 98 ? -10.984 24.891 10.906 1 93 98 SER A N 1
ATOM 760 C CA . SER A 1 98 ? -12.094 25.844 10.867 1 93 98 SER A CA 1
ATOM 761 C C . SER A 1 98 ? -12.453 26.203 9.438 1 93 98 SER A C 1
ATOM 763 O O . SER A 1 98 ? -13.43 26.922 9.203 1 93 98 SER A O 1
ATOM 765 N N . TRP A 1 99 ? -11.68 25.688 8.578 1 95.56 99 TRP A N 1
ATOM 766 C CA . TRP A 1 99 ? -11.867 26.016 7.176 1 95.56 99 TRP A CA 1
ATOM 767 C C . TRP A 1 99 ? -13.227 25.531 6.672 1 95.56 99 TRP A C 1
ATOM 769 O O . TRP A 1 99 ? -13.641 24.406 6.992 1 95.56 99 TRP A O 1
ATOM 779 N N . ALA A 1 100 ? -13.914 26.406 5.859 1 95.06 100 ALA A N 1
ATOM 780 C CA . ALA A 1 100 ? -15.102 26.094 5.074 1 95.06 100 ALA A CA 1
ATOM 781 C C . ALA A 1 100 ? -15.031 26.719 3.688 1 95.06 100 ALA A C 1
ATOM 783 O O . ALA A 1 100 ? -14.781 27.922 3.559 1 95.06 100 ALA A O 1
ATOM 784 N N . PRO A 1 101 ? -15.203 25.875 2.719 1 96.12 101 PRO A N 1
ATOM 785 C CA . PRO A 1 101 ? -15.133 26.453 1.372 1 96.12 101 PRO A CA 1
ATOM 786 C C . PRO A 1 101 ? -16.359 27.297 1.028 1 96.12 101 PRO A C 1
ATOM 788 O O . PRO A 1 101 ? -17.438 27.094 1.595 1 96.12 101 PRO A O 1
ATOM 791 N N . ALA A 1 102 ? -16.156 28.25 0.068 1 93.5 102 ALA A N 1
ATOM 792 C CA . ALA A 1 102 ? -17.25 29.078 -0.414 1 93.5 102 ALA A CA 1
ATOM 793 C C . ALA A 1 102 ? -18.25 28.266 -1.224 1 93.5 102 ALA A C 1
ATOM 795 O O . ALA A 1 102 ? -19.453 28.562 -1.232 1 93.5 102 ALA A O 1
ATOM 796 N N . LYS A 1 103 ? -17.75 27.281 -1.911 1 95.94 103 LYS A N 1
ATOM 797 C CA . LYS A 1 103 ? -18.547 26.344 -2.705 1 95.94 103 LYS A CA 1
ATOM 798 C C . LYS A 1 103 ? -18.203 24.906 -2.365 1 95.94 103 LYS A C 1
ATOM 800 O O . LYS A 1 103 ? -17.047 24.594 -2.035 1 95.94 103 LYS A O 1
ATOM 805 N N . PRO A 1 104 ? -19.25 24.047 -2.533 1 97.88 104 PRO A N 1
ATOM 806 C CA . PRO A 1 104 ? -18.938 22.625 -2.336 1 97.88 104 PRO A CA 1
ATOM 807 C C . PRO A 1 104 ? -17.828 22.125 -3.27 1 97.88 104 PRO A C 1
ATOM 809 O O . PRO A 1 104 ? -17.719 22.609 -4.402 1 97.88 104 PRO A O 1
ATOM 812 N N . GLN A 1 105 ? -17.109 21.188 -2.799 1 98.75 105 GLN A N 1
ATOM 813 C CA . GLN A 1 105 ? -15.914 20.734 -3.494 1 98.75 105 GLN A CA 1
ATOM 814 C C . GLN A 1 105 ? -16.172 19.422 -4.23 1 98.75 105 GLN A C 1
ATOM 816 O O . GLN A 1 105 ? -16.875 18.547 -3.727 1 98.75 105 GLN A O 1
ATOM 821 N N . GLY A 1 106 ? -15.586 19.297 -5.402 1 98.75 106 GLY A N 1
ATOM 822 C CA . GLY A 1 106 ? -15.57 18.016 -6.078 1 98.75 106 GLY A CA 1
ATOM 823 C C . GLY A 1 106 ? -14.516 17.062 -5.543 1 98.75 106 GLY A C 1
ATOM 824 O O . GLY A 1 106 ? -14.641 15.852 -5.668 1 98.75 106 GLY A O 1
ATOM 825 N N . LEU A 1 107 ? -13.438 17.672 -5 1 98.81 107 LEU A N 1
ATOM 826 C CA . LEU A 1 107 ? -12.344 16.891 -4.406 1 98.81 107 LEU A CA 1
ATOM 827 C C . LEU A 1 107 ? -11.695 17.672 -3.262 1 98.81 107 LEU A C 1
ATOM 829 O O . LEU A 1 107 ? -11.328 18.828 -3.424 1 98.81 107 LEU A O 1
ATOM 833 N N . ILE A 1 108 ? -11.641 17.031 -2.143 1 98.88 108 ILE A N 1
ATOM 834 C CA . ILE A 1 108 ? -10.781 17.469 -1.047 1 98.88 108 ILE A CA 1
ATOM 835 C C . ILE A 1 108 ? -9.617 16.5 -0.89 1 98.88 108 ILE A C 1
ATOM 837 O O . ILE A 1 108 ? -9.812 15.32 -0.601 1 98.88 108 ILE A O 1
ATOM 841 N N . PHE A 1 109 ? -8.445 17.016 -1.136 1 98.75 109 PHE A N 1
ATOM 842 C CA . PHE A 1 109 ? -7.215 16.25 -1.09 1 98.75 109 PHE A CA 1
ATOM 843 C C . PHE A 1 109 ? -6.344 16.688 0.082 1 98.75 109 PHE A C 1
ATOM 845 O O . PHE A 1 109 ? -6.062 17.875 0.245 1 98.75 109 PHE A O 1
ATOM 852 N N . SER A 1 110 ? -5.941 15.742 0.948 1 98.69 110 SER A N 1
ATOM 853 C CA . SER A 1 110 ? -5.066 16.062 2.074 1 98.69 110 SER A CA 1
ATOM 854 C C . SER A 1 110 ? -3.973 15.008 2.236 1 98.69 110 SER A C 1
ATOM 856 O O . SER A 1 110 ? -4.262 13.836 2.49 1 98.69 110 SER A O 1
ATOM 858 N N . ASN A 1 111 ? -2.785 15.43 2.109 1 97.44 111 ASN A N 1
ATOM 859 C CA . ASN A 1 111 ? -1.631 14.539 2.197 1 97.44 111 ASN A CA 1
ATOM 860 C C . ASN A 1 111 ? -0.702 14.938 3.34 1 97.44 111 ASN A C 1
ATOM 862 O O . ASN A 1 111 ? -0.027 15.969 3.268 1 97.44 111 ASN A O 1
ATOM 866 N N . ALA A 1 112 ? -0.676 14.086 4.414 1 94.19 112 ALA A N 1
ATOM 867 C CA . ALA A 1 112 ? 0.266 14.211 5.523 1 94.19 112 ALA A CA 1
ATOM 868 C C . ALA A 1 112 ? 0.004 15.484 6.32 1 94.19 112 ALA A C 1
ATOM 870 O O . ALA A 1 112 ? 0.941 16.188 6.699 1 94.19 112 ALA A O 1
ATOM 871 N N . VAL A 1 113 ? -1.246 15.711 6.656 1 94.81 113 VAL A N 1
ATOM 872 C CA . VAL A 1 113 ? -1.612 16.922 7.387 1 94.81 113 VAL A CA 1
ATOM 873 C C . VAL A 1 113 ? -2.521 16.547 8.562 1 94.81 113 VAL A C 1
ATOM 875 O O . VAL A 1 113 ? -2.279 16.969 9.695 1 94.81 113 VAL A O 1
ATOM 878 N N . LEU A 1 114 ? -3.498 15.727 8.305 1 96.44 114 LEU A N 1
ATOM 879 C CA . LEU A 1 114 ? -4.594 15.555 9.25 1 96.44 114 LEU A CA 1
ATOM 880 C C . LEU A 1 114 ? -4.148 14.742 10.461 1 96.44 114 LEU A C 1
ATOM 882 O O . LEU A 1 114 ? -4.836 14.727 11.484 1 96.44 114 LEU A O 1
ATOM 886 N N . HIS A 1 115 ? -2.986 14.086 10.336 1 92.5 115 HIS A N 1
ATOM 887 C CA . HIS A 1 115 ? -2.463 13.391 11.508 1 92.5 115 HIS A CA 1
ATOM 888 C C . HIS A 1 115 ? -2.049 14.375 12.594 1 92.5 115 HIS A C 1
ATOM 890 O O . HIS A 1 115 ? -1.816 13.984 13.734 1 92.5 115 HIS A O 1
ATOM 896 N N . TRP A 1 116 ? -2.01 15.664 12.305 1 88.19 116 TRP A N 1
ATOM 897 C CA . TRP A 1 116 ? -1.685 16.703 13.273 1 88.19 116 TRP A CA 1
ATOM 898 C C . TRP A 1 116 ? -2.951 17.312 13.875 1 88.19 116 TRP A C 1
ATOM 900 O O . TRP A 1 116 ? -2.881 18.172 14.742 1 88.19 116 TRP A O 1
ATOM 910 N N . VAL A 1 117 ? -4.051 16.922 13.367 1 92 117 VAL A N 1
ATOM 911 C CA . VAL A 1 117 ? -5.332 17.484 13.781 1 92 117 VAL A CA 1
ATOM 912 C C . VAL A 1 117 ? -6.082 16.469 14.648 1 92 117 VAL A C 1
ATOM 914 O O . VAL A 1 117 ? -6.172 15.297 14.297 1 92 117 VAL A O 1
ATOM 917 N N . ASP A 1 118 ? -6.66 16.906 15.695 1 89.94 118 ASP A N 1
ATOM 918 C CA . ASP A 1 118 ? -7.375 16.031 16.609 1 89.94 118 ASP A CA 1
ATOM 919 C C . ASP A 1 118 ? -8.836 15.867 16.188 1 89.94 118 ASP A C 1
ATOM 921 O O . ASP A 1 118 ? -9.281 16.484 15.227 1 89.94 118 ASP A O 1
ATOM 925 N N . ASP A 1 119 ? -9.539 14.992 16.797 1 92.69 119 ASP A N 1
ATOM 926 C CA . ASP A 1 119 ? -10.984 14.805 16.75 1 92.69 119 ASP A CA 1
ATOM 927 C C . ASP A 1 119 ? -11.438 14.43 15.336 1 92.69 119 ASP A C 1
ATOM 929 O O . ASP A 1 119 ? -12.305 15.086 14.758 1 92.69 119 ASP A O 1
ATOM 933 N N . HIS A 1 120 ? -10.867 13.375 14.805 1 96.44 120 HIS A N 1
ATOM 934 C CA . HIS A 1 120 ? -11.203 12.898 13.469 1 96.44 120 HIS A CA 1
ATOM 935 C C . HIS A 1 120 ? -12.656 12.453 13.398 1 96.44 120 HIS A C 1
ATOM 937 O O . HIS A 1 120 ? -13.266 12.484 12.32 1 96.44 120 HIS A O 1
ATOM 943 N N . GLN A 1 121 ? -13.258 12.148 14.516 1 95.56 121 GLN A N 1
ATOM 944 C CA . GLN A 1 121 ? -14.656 11.727 14.531 1 95.56 121 GLN A CA 1
ATOM 945 C C . GLN A 1 121 ? -15.578 12.867 14.125 1 95.56 121 GLN A C 1
ATOM 947 O O . GLN A 1 121 ? -16.641 12.633 13.555 1 95.56 121 GLN A O 1
ATOM 952 N N . ALA A 1 122 ? -15.125 14.039 14.422 1 96.06 122 ALA A N 1
ATOM 953 C CA . ALA A 1 122 ? -15.906 15.211 14.031 1 96.06 122 ALA A CA 1
ATOM 954 C C . ALA A 1 122 ? -15.391 15.797 12.719 1 96.06 122 ALA A C 1
ATOM 956 O O . ALA A 1 122 ? -16.188 16.25 11.883 1 96.06 122 ALA A O 1
ATOM 957 N N . LEU A 1 123 ? -14.109 15.75 12.531 1 97.19 123 LEU A N 1
ATOM 958 C CA . LEU A 1 123 ? -13.469 16.406 11.398 1 97.19 123 LEU A CA 1
ATOM 959 C C . LEU A 1 123 ? -13.875 15.75 10.086 1 97.19 123 LEU A C 1
ATOM 961 O O . LEU A 1 123 ? -14.242 16.438 9.133 1 97.19 123 LEU A O 1
ATOM 965 N N . PHE A 1 124 ? -13.828 14.422 9.992 1 98.25 124 PHE A N 1
ATOM 966 C CA . PHE A 1 124 ? -14.039 13.727 8.727 1 98.25 124 PHE A CA 1
ATOM 967 C C . PHE A 1 124 ? -15.469 13.891 8.242 1 98.25 124 PHE A C 1
ATOM 969 O O . PHE A 1 124 ? -15.703 14.219 7.082 1 98.25 124 PHE A O 1
ATOM 976 N N . PRO A 1 125 ? -16.469 13.773 9.164 1 98.12 125 PRO A N 1
ATOM 977 C CA . PRO A 1 125 ? -17.844 14.07 8.719 1 98.12 125 PRO A CA 1
ATOM 978 C C . PRO A 1 125 ? -18 15.516 8.25 1 98.12 125 PRO A C 1
ATOM 980 O O . PRO A 1 125 ? -18.719 15.766 7.27 1 98.12 125 PRO A O 1
ATOM 983 N N . ARG A 1 126 ? -17.391 16.406 8.914 1 98.12 126 ARG A N 1
ATOM 984 C CA . ARG A 1 126 ? -17.469 17.797 8.5 1 98.12 126 ARG A CA 1
ATOM 985 C C . ARG A 1 126 ? -16.906 17.984 7.098 1 98.12 126 ARG A C 1
ATOM 987 O O . ARG A 1 126 ? -17.516 18.641 6.25 1 98.12 126 ARG A O 1
ATOM 994 N N . LEU A 1 127 ? -15.727 17.406 6.844 1 98.5 127 LEU A N 1
ATOM 995 C CA . LEU A 1 127 ? -15.102 17.516 5.527 1 98.5 127 LEU A CA 1
ATOM 996 C C . LEU A 1 127 ? -15.969 16.859 4.457 1 98.5 127 LEU A C 1
ATOM 998 O O . LEU A 1 127 ? -16.109 17.391 3.355 1 98.5 127 LEU A O 1
ATOM 1002 N N . MET A 1 128 ? -16.578 15.719 4.766 1 98.56 128 MET A N 1
ATOM 1003 C CA . MET A 1 128 ? -17.5 15.062 3.84 1 98.56 128 MET A CA 1
ATOM 1004 C C . MET A 1 128 ? -18.672 15.969 3.51 1 98.56 128 MET A C 1
ATOM 1006 O O . MET A 1 128 ? -19.156 15.984 2.373 1 98.56 128 MET A O 1
ATOM 1010 N N . GLY A 1 129 ? -19.062 16.719 4.508 1 98.19 129 GLY A N 1
ATOM 1011 C CA . GLY A 1 129 ? -20.188 17.641 4.336 1 98.19 129 GLY A CA 1
ATOM 1012 C C . GLY A 1 129 ? -19.875 18.766 3.375 1 98.19 129 GLY A C 1
ATOM 1013 O O . GLY A 1 129 ? -20.781 19.375 2.82 1 98.19 129 GLY A O 1
ATOM 1014 N N . GLU A 1 130 ? -18.625 19.016 3.135 1 98.44 130 GLU A N 1
ATOM 1015 C CA . GLU A 1 130 ? -18.203 20.109 2.275 1 98.44 130 GLU A CA 1
ATOM 1016 C C . GLU A 1 130 ? -18.109 19.672 0.818 1 98.44 130 GLU A C 1
ATOM 1018 O O . GLU A 1 130 ? -17.797 20.484 -0.061 1 98.44 130 GLU A O 1
ATOM 1023 N N . LEU A 1 131 ? -18.422 18.422 0.55 1 98.62 131 LEU A N 1
ATOM 1024 C CA . LEU A 1 131 ? -18.312 17.875 -0.796 1 98.62 131 LEU A CA 1
ATOM 1025 C C . LEU A 1 131 ? -19.656 17.969 -1.53 1 98.62 131 LEU A C 1
ATOM 1027 O O . LEU A 1 131 ? -20.719 17.922 -0.906 1 98.62 131 LEU A O 1
ATOM 1031 N N . VAL A 1 132 ? -19.625 18.109 -2.863 1 98.44 132 VAL A N 1
ATOM 1032 C CA . VAL A 1 132 ? -20.797 17.859 -3.697 1 98.44 132 VAL A CA 1
ATOM 1033 C C . VAL A 1 132 ? -21.156 16.375 -3.66 1 98.44 132 VAL A C 1
ATOM 1035 O O . VAL A 1 132 ? -20.344 15.539 -3.264 1 98.44 132 VAL A O 1
ATOM 1038 N N . SER A 1 133 ? -22.406 16.062 -4.082 1 97.56 133 SER A N 1
ATOM 1039 C CA . SER A 1 133 ? -22.719 14.664 -4.297 1 97.56 133 SER A CA 1
ATOM 1040 C C . SER A 1 133 ? -21.781 14.023 -5.301 1 97.56 133 SER A C 1
ATOM 1042 O O . SER A 1 133 ? -21.5 14.602 -6.355 1 97.56 133 SER A O 1
ATOM 1044 N N . GLY A 1 134 ? -21.219 12.914 -4.883 1 97.62 134 GLY A N 1
ATOM 1045 C CA . GLY A 1 134 ? -20.266 12.242 -5.754 1 97.62 134 GLY A CA 1
ATOM 1046 C C . GLY A 1 134 ? -18.844 12.758 -5.598 1 97.62 134 GLY A C 1
ATOM 1047 O O . GLY A 1 134 ? -17.906 12.195 -6.172 1 97.62 134 GLY A O 1
ATOM 1048 N N . GLY A 1 135 ? -18.703 13.836 -4.801 1 98.56 135 GLY A N 1
ATOM 1049 C CA . GLY A 1 135 ? -17.375 14.344 -4.523 1 98.56 135 GLY A CA 1
ATOM 1050 C C . GLY A 1 135 ? -16.516 13.383 -3.707 1 98.56 135 GLY A C 1
ATOM 1051 O O . GLY A 1 135 ? -17.031 12.406 -3.152 1 98.56 135 GLY A O 1
ATOM 1052 N N . VAL A 1 136 ? -15.203 13.656 -3.621 1 98.75 136 VAL A N 1
ATOM 1053 C CA . VAL A 1 136 ? -14.289 12.688 -3.016 1 98.75 136 VAL A CA 1
ATOM 1054 C C . VAL A 1 136 ? -13.453 13.383 -1.94 1 98.75 136 VAL A C 1
ATOM 1056 O O . VAL A 1 136 ? -12.984 14.5 -2.137 1 98.75 136 VAL A O 1
ATOM 1059 N N . LEU A 1 137 ? -13.375 12.742 -0.803 1 98.88 137 LEU A N 1
ATOM 1060 C CA . LEU A 1 137 ? -12.367 13.039 0.211 1 98.88 137 LEU A CA 1
ATOM 1061 C C . LEU A 1 137 ? -11.211 12.055 0.129 1 98.88 137 LEU A C 1
ATOM 1063 O O . LEU A 1 137 ? -11.398 10.844 0.297 1 98.88 137 LEU A O 1
ATOM 1067 N N . ALA A 1 138 ? -10.008 12.516 -0.212 1 98.88 138 ALA A N 1
ATOM 1068 C CA . ALA A 1 138 ? -8.797 11.695 -0.303 1 98.88 138 ALA A CA 1
ATOM 1069 C C . ALA A 1 138 ? -7.758 12.141 0.722 1 98.88 138 ALA A C 1
ATOM 1071 O O . ALA A 1 138 ? -7.285 13.281 0.684 1 98.88 138 ALA A O 1
ATOM 1072 N N . VAL A 1 139 ? -7.383 11.172 1.6 1 98.81 139 VAL A N 1
ATOM 1073 C CA . VAL A 1 139 ? -6.527 11.523 2.729 1 98.81 139 VAL A CA 1
ATOM 1074 C C . VAL A 1 139 ? -5.406 10.5 2.873 1 98.81 139 VAL A C 1
ATOM 1076 O O . VAL A 1 139 ? -5.641 9.289 2.754 1 98.81 139 VAL A O 1
ATOM 1079 N N . GLN A 1 140 ? -4.25 10.938 3.025 1 98.44 140 GLN A N 1
ATOM 1080 C CA . GLN A 1 140 ? -3.105 10.109 3.402 1 98.44 140 GLN A CA 1
ATOM 1081 C C . GLN A 1 140 ? -2.42 10.664 4.652 1 98.44 140 GLN A C 1
ATOM 1083 O O . GLN A 1 140 ? -2.189 11.867 4.762 1 98.44 140 GLN A O 1
ATOM 1088 N N . MET A 1 141 ? -2.129 9.766 5.641 1 96.81 141 MET A N 1
ATOM 1089 C CA . MET A 1 141 ? -1.498 10.164 6.898 1 96.81 141 MET A CA 1
ATOM 1090 C C . MET A 1 141 ? -0.417 9.172 7.301 1 96.81 141 MET A C 1
ATOM 1092 O O . MET A 1 141 ? -0.625 7.957 7.227 1 96.81 141 MET A O 1
ATOM 1096 N N . PRO A 1 142 ? 0.739 9.688 7.73 1 94 142 PRO A N 1
ATOM 1097 C CA . PRO A 1 142 ? 1.629 8.758 8.43 1 94 142 PRO A CA 1
ATOM 1098 C C . PRO A 1 142 ? 0.938 8.031 9.578 1 94 142 PRO A C 1
ATOM 1100 O O . PRO A 1 142 ? 0.159 8.641 10.32 1 94 142 PRO A O 1
ATOM 1103 N N . HIS A 1 143 ? 1.12 6.77 9.672 1 94.94 143 HIS A N 1
ATOM 1104 C CA . HIS A 1 143 ? 0.54 5.938 10.719 1 94.94 143 HIS A CA 1
ATOM 1105 C C . HIS A 1 143 ? 1.62 5.18 11.484 1 94.94 143 HIS A C 1
ATOM 1107 O O . HIS A 1 143 ? 1.545 3.959 11.625 1 94.94 143 HIS A O 1
ATOM 1113 N N . GLN A 1 144 ? 2.523 5.941 12.141 1 91.81 144 GLN A N 1
ATOM 1114 C CA . GLN A 1 144 ? 3.781 5.43 12.672 1 91.81 144 GLN A CA 1
ATOM 1115 C C . GLN A 1 144 ? 3.709 5.262 14.188 1 91.81 144 GLN A C 1
ATOM 1117 O O . GLN A 1 144 ? 4.59 4.645 14.797 1 91.81 144 GLN A O 1
ATOM 1122 N N . PHE A 1 145 ? 2.67 5.613 14.844 1 90.19 145 PHE A N 1
ATOM 1123 C CA . PHE A 1 145 ? 2.664 5.832 16.281 1 90.19 145 PHE A CA 1
ATOM 1124 C C . PHE A 1 145 ? 2.92 4.527 17.031 1 90.19 145 PHE A C 1
ATOM 1126 O O . PHE A 1 145 ? 3.521 4.531 18.109 1 90.19 145 PHE A O 1
ATOM 1133 N N . ALA A 1 146 ? 2.535 3.428 16.438 1 91.31 146 ALA A N 1
ATOM 1134 C CA . ALA A 1 146 ? 2.699 2.148 17.125 1 91.31 146 ALA A CA 1
ATOM 1135 C C . ALA A 1 146 ? 4.023 1.491 16.75 1 91.31 146 ALA A C 1
ATOM 1137 O O . ALA A 1 146 ? 4.398 0.466 17.328 1 91.31 146 ALA A O 1
ATOM 1138 N N . GLU A 1 147 ? 4.746 2.053 15.844 1 94.06 147 GLU A N 1
ATOM 1139 C CA . GLU A 1 147 ? 6.012 1.484 15.391 1 94.06 147 GLU A CA 1
ATOM 1140 C C . GLU A 1 147 ? 7.129 1.75 16.391 1 94.06 147 GLU A C 1
ATOM 1142 O O . GLU A 1 147 ? 7.082 2.736 17.141 1 94.06 147 GLU A O 1
ATOM 1147 N N . PRO A 1 148 ? 8.148 0.962 16.391 1 96.31 148 PRO A N 1
ATOM 1148 C CA . PRO A 1 148 ? 9.211 1.074 17.406 1 96.31 148 PRO A CA 1
ATOM 1149 C C . PRO A 1 148 ? 9.812 2.475 17.469 1 96.31 148 PRO A C 1
ATOM 1151 O O . PRO A 1 148 ? 10.117 2.971 18.562 1 96.31 148 PRO A O 1
ATOM 1154 N N . SER A 1 149 ? 10 3.129 16.375 1 95.62 149 SER A N 1
ATOM 1155 C CA . SER A 1 149 ? 10.602 4.457 16.375 1 95.62 149 SER A CA 1
ATOM 1156 C C . SER A 1 149 ? 9.836 5.418 17.281 1 95.62 149 SER A C 1
ATOM 1158 O O . SER A 1 149 ? 10.43 6.098 18.109 1 95.62 149 SER A O 1
ATOM 1160 N N . HIS A 1 150 ? 8.57 5.383 17.172 1 94.62 150 HIS A N 1
ATOM 1161 C CA . HIS A 1 150 ? 7.738 6.324 17.922 1 94.62 150 HIS A CA 1
ATOM 1162 C C . HIS A 1 150 ? 7.469 5.824 19.328 1 94.62 150 HIS A C 1
ATOM 1164 O O . HIS A 1 150 ? 7.426 6.613 20.281 1 94.62 150 HIS A O 1
ATOM 1170 N N . VAL A 1 151 ? 7.352 4.52 19.5 1 96.06 151 VAL A N 1
ATOM 1171 C CA . VAL A 1 151 ? 7.176 3.947 20.844 1 96.06 151 VAL A CA 1
ATOM 1172 C C . VAL A 1 151 ? 8.406 4.242 21.688 1 96.06 151 VAL A C 1
ATOM 1174 O O . VAL A 1 151 ? 8.281 4.719 22.828 1 96.06 151 VAL A O 1
ATOM 1177 N N . LEU A 1 152 ? 9.547 4.02 21.109 1 97.25 152 LEU A N 1
ATOM 1178 C CA . LEU A 1 152 ? 10.797 4.246 21.828 1 97.25 152 LEU A CA 1
ATOM 1179 C C . LEU A 1 152 ? 10.992 5.73 22.141 1 97.25 152 LEU A C 1
ATOM 1181 O O . LEU A 1 152 ? 11.484 6.09 23.203 1 97.25 152 LEU A O 1
ATOM 1185 N N . MET A 1 153 ? 10.648 6.621 21.188 1 96.38 153 MET A N 1
ATOM 1186 C CA . MET A 1 153 ? 10.703 8.062 21.406 1 96.38 153 MET A CA 1
ATOM 1187 C C . MET A 1 153 ? 9.883 8.461 22.625 1 96.38 153 MET A C 1
ATOM 1189 O O . MET A 1 153 ? 10.359 9.195 23.5 1 96.38 153 MET A O 1
ATOM 1193 N N . ARG A 1 154 ? 8.719 7.91 22.734 1 96.31 154 ARG A N 1
ATOM 1194 C CA . ARG A 1 154 ? 7.852 8.234 23.859 1 96.31 154 ARG A CA 1
ATOM 1195 C C . ARG A 1 154 ? 8.383 7.625 25.141 1 96.31 154 ARG A C 1
ATOM 1197 O O . ARG A 1 154 ? 8.312 8.25 26.203 1 96.31 154 ARG A O 1
ATOM 1204 N N . GLU A 1 155 ? 8.875 6.426 25.078 1 97 155 GLU A N 1
ATOM 1205 C CA . GLU A 1 155 ? 9.414 5.773 26.266 1 97 155 GLU A CA 1
ATOM 1206 C C . GLU A 1 155 ? 10.602 6.547 26.828 1 97 155 GLU A C 1
ATOM 1208 O O . GLU A 1 155 ? 10.68 6.781 28.047 1 97 155 GLU A O 1
ATOM 1213 N N . VAL A 1 156 ? 11.492 6.957 25.969 1 97.5 156 VAL A N 1
ATOM 1214 C CA . VAL A 1 156 ? 12.656 7.727 26.391 1 97.5 156 VAL A CA 1
ATOM 1215 C C . VAL A 1 156 ? 12.203 9.078 26.953 1 97.5 156 VAL A C 1
ATOM 1217 O O . VAL A 1 156 ? 12.734 9.547 27.953 1 97.5 156 VAL A O 1
ATOM 1220 N N . ALA A 1 157 ? 11.258 9.688 26.344 1 96.88 157 ALA A N 1
ATOM 1221 C CA . ALA A 1 157 ? 10.719 10.969 26.781 1 96.88 157 ALA A CA 1
ATOM 1222 C C . ALA A 1 157 ? 10.133 10.867 28.188 1 96.88 157 ALA A C 1
ATOM 1224 O O . ALA A 1 157 ? 10.234 11.805 28.969 1 96.88 157 ALA A O 1
ATOM 1225 N N . ARG A 1 158 ? 9.641 9.688 28.5 1 96.56 158 ARG A N 1
ATOM 1226 C CA . ARG A 1 158 ? 8.953 9.5 29.766 1 96.56 158 ARG A CA 1
ATOM 1227 C C . ARG A 1 158 ? 9.93 9.07 30.859 1 96.56 158 ARG A C 1
ATOM 1229 O O . ARG A 1 158 ? 9.617 9.148 32.031 1 96.56 158 ARG A O 1
ATOM 1236 N N . SER A 1 159 ? 11.086 8.594 30.531 1 94.5 159 SER A N 1
ATOM 1237 C CA . SER A 1 159 ? 11.945 7.918 31.5 1 94.5 159 SER A CA 1
ATOM 1238 C C . SER A 1 159 ? 13.133 8.789 31.891 1 94.5 159 SER A C 1
ATOM 1240 O O . SER A 1 159 ? 13.805 8.523 32.906 1 94.5 159 SER A O 1
ATOM 1242 N N . GLY A 1 160 ? 13.43 9.891 31.375 1 92.25 160 GLY A N 1
ATOM 1243 C CA . GLY A 1 160 ? 14.602 10.695 31.672 1 92.25 160 GLY A CA 1
ATOM 1244 C C . GLY A 1 160 ? 14.289 11.898 32.531 1 92.25 160 GLY A C 1
ATOM 1245 O O . GLY A 1 160 ? 13.156 12.062 33 1 92.25 160 GLY A O 1
ATOM 1246 N N . PRO A 1 161 ? 15.367 12.594 32.875 1 94.81 161 PRO A N 1
ATOM 1247 C CA . PRO A 1 161 ? 15.195 13.789 33.688 1 94.81 161 PRO A CA 1
ATOM 1248 C C . PRO A 1 161 ? 14.305 14.844 33.031 1 94.81 161 PRO A C 1
ATOM 1250 O O . PRO A 1 161 ? 13.805 15.734 33.719 1 94.81 161 PRO A O 1
ATOM 1253 N N . TRP A 1 162 ? 14.055 14.625 31.797 1 96.62 162 TRP A N 1
ATOM 1254 C CA . TRP A 1 162 ? 13.258 15.562 31.016 1 96.62 162 TRP A CA 1
ATOM 1255 C C . TRP A 1 162 ? 11.781 15.172 31.031 1 96.62 162 TRP A C 1
ATOM 1257 O O . TRP A 1 162 ? 10.961 15.797 30.359 1 96.62 162 TRP A O 1
ATOM 1267 N N . ALA A 1 163 ? 11.383 14.25 31.719 1 96.5 163 ALA A N 1
ATOM 1268 C CA . ALA A 1 163 ? 10.055 13.648 31.625 1 96.5 163 ALA A CA 1
ATOM 1269 C C . ALA A 1 163 ? 8.961 14.672 31.906 1 96.5 163 ALA A C 1
ATOM 1271 O O . ALA A 1 163 ? 7.945 14.719 31.203 1 96.5 163 ALA A O 1
ATOM 1272 N N . ASP A 1 164 ? 9.133 15.492 32.875 1 96.06 164 ASP A N 1
ATOM 1273 C CA . ASP A 1 164 ? 8.125 16.484 33.25 1 96.06 164 ASP A CA 1
ATOM 1274 C C . ASP A 1 164 ? 7.879 17.469 32.125 1 96.06 164 ASP A C 1
ATOM 1276 O O . ASP A 1 164 ? 6.75 17.922 31.906 1 96.06 164 ASP A O 1
ATOM 1280 N N . THR A 1 165 ? 8.953 17.766 31.422 1 96.38 165 THR A N 1
ATOM 1281 C CA . THR A 1 165 ? 8.891 18.719 30.328 1 96.38 165 THR A CA 1
ATOM 1282 C C . THR A 1 165 ? 8.258 18.078 29.094 1 96.38 165 THR A C 1
ATOM 1284 O O . THR A 1 165 ? 7.449 18.719 28.406 1 96.38 165 THR A O 1
ATOM 1287 N N . LEU A 1 166 ? 8.523 16.781 28.844 1 96.88 166 LEU A N 1
ATOM 1288 C CA . LEU A 1 166 ? 8.211 16.203 27.531 1 96.88 166 LEU A CA 1
ATOM 1289 C C . LEU A 1 166 ? 6.879 15.453 27.578 1 96.88 166 LEU A C 1
ATOM 1291 O O . LEU A 1 166 ? 6.176 15.367 26.578 1 96.88 166 LEU A O 1
ATOM 1295 N N . THR A 1 167 ? 6.523 14.906 28.688 1 95.38 167 THR A N 1
ATOM 1296 C CA . THR A 1 167 ? 5.363 14.023 28.781 1 95.38 167 THR A CA 1
ATOM 1297 C C . THR A 1 167 ? 4.102 14.734 28.312 1 95.38 167 THR A C 1
ATOM 1299 O O . THR A 1 167 ? 3.307 14.172 27.562 1 95.38 167 THR A O 1
ATOM 1302 N N . PRO A 1 168 ? 3.904 16.031 28.625 1 93.5 168 PRO A N 1
ATOM 1303 C CA . PRO A 1 168 ? 2.691 16.719 28.172 1 93.5 168 PRO A CA 1
ATOM 1304 C C . PRO A 1 168 ? 2.65 16.922 26.672 1 93.5 168 PRO A C 1
ATOM 1306 O O . PRO A 1 168 ? 1.593 17.234 26.109 1 93.5 168 PRO A O 1
ATOM 1309 N N . LEU A 1 169 ? 3.766 16.812 26.016 1 91.88 169 LEU A N 1
ATOM 1310 C CA . LEU A 1 169 ? 3.85 17.062 24.594 1 91.88 169 LEU A CA 1
ATOM 1311 C C . LEU A 1 169 ? 3.6 15.781 23.797 1 91.88 169 LEU A C 1
ATOM 1313 O O . LEU A 1 169 ? 3.436 15.828 22.578 1 91.88 169 LEU A O 1
ATOM 1317 N N . LEU A 1 170 ? 3.59 14.672 24.5 1 91.06 170 LEU A N 1
ATOM 1318 C CA . LEU A 1 170 ? 3.5 13.383 23.828 1 91.06 170 LEU A CA 1
ATOM 1319 C C . LEU A 1 170 ? 2.066 13.094 23.391 1 91.06 170 LEU A C 1
ATOM 1321 O O . LEU A 1 170 ? 1.117 13.438 24.094 1 91.06 170 LEU A O 1
ATOM 1325 N N . ARG A 1 171 ? 2.004 12.562 22.172 1 82.81 171 ARG A N 1
ATOM 1326 C CA . ARG A 1 171 ? 0.743 12.078 21.625 1 82.81 171 ARG A CA 1
ATOM 1327 C C . ARG A 1 171 ? 0.776 10.562 21.438 1 82.81 171 ARG A C 1
ATOM 1329 O O . ARG A 1 171 ? 1.494 10.062 20.562 1 82.81 171 ARG A O 1
ATOM 1336 N N . ASP A 1 172 ? 0.086 9.773 22.078 1 78.38 172 ASP A N 1
ATOM 1337 C CA . ASP A 1 172 ? 0.187 8.312 22.094 1 78.38 172 ASP A CA 1
ATOM 1338 C C . ASP A 1 172 ? -0.526 7.707 20.891 1 78.38 172 ASP A C 1
ATOM 1340 O O . ASP A 1 172 ? -0.012 6.781 20.25 1 78.38 172 ASP A O 1
ATOM 1344 N N . ALA A 1 173 ? -1.79 8.07 20.609 1 73.31 173 ALA A N 1
ATOM 1345 C CA . ALA A 1 173 ? -2.527 7.453 19.516 1 73.31 173 ALA A CA 1
ATOM 1346 C C . ALA A 1 173 ? -3.455 8.453 18.844 1 73.31 173 ALA A C 1
ATOM 1348 O O . ALA A 1 173 ? -4.68 8.375 18.984 1 73.31 173 ALA A O 1
ATOM 1349 N N . PRO A 1 174 ? -2.846 9.18 18.031 1 80.62 174 PRO A N 1
ATOM 1350 C CA . PRO A 1 174 ? -3.695 10.242 17.484 1 80.62 174 PRO A CA 1
ATOM 1351 C C . PRO A 1 174 ? -4.594 9.75 16.359 1 80.62 174 PRO A C 1
ATOM 1353 O O . PRO A 1 174 ? -5.578 10.406 16.016 1 80.62 174 PRO A O 1
ATOM 1356 N N . LEU A 1 175 ? -4.254 8.602 15.844 1 92.12 175 LEU A N 1
ATOM 1357 C CA . LEU A 1 175 ? -5.031 8.117 14.711 1 92.12 175 LEU A CA 1
ATOM 1358 C C . LEU A 1 175 ? -5.746 6.812 15.062 1 92.12 175 LEU A C 1
ATOM 1360 O O . LEU A 1 175 ? -5.223 6 15.82 1 92.12 175 LEU A O 1
ATOM 1364 N N . GLY A 1 176 ? -6.922 6.699 14.5 1 92.69 176 GLY A N 1
ATOM 1365 C CA . GLY A 1 176 ? -7.633 5.43 14.586 1 92.69 176 GLY A CA 1
ATOM 1366 C C . GLY A 1 176 ? -7.094 4.383 13.625 1 92.69 176 GLY A C 1
ATOM 1367 O O . GLY A 1 176 ? -6.148 4.641 12.883 1 92.69 176 GLY A O 1
ATOM 1368 N N . ASP A 1 177 ? -7.684 3.166 13.781 1 94.62 177 ASP A N 1
ATOM 1369 C CA . ASP A 1 177 ? -7.367 2.102 12.836 1 94.62 177 ASP A CA 1
ATOM 1370 C C . ASP A 1 177 ? -8.297 2.15 11.625 1 94.62 177 ASP A C 1
ATOM 1372 O O . ASP A 1 177 ? -9.18 3.004 11.547 1 94.62 177 ASP A O 1
ATOM 1376 N N . MET A 1 178 ? -8.047 1.351 10.656 1 96.94 178 MET A N 1
ATOM 1377 C CA . MET A 1 178 ? -8.812 1.353 9.414 1 96.94 178 MET A CA 1
ATOM 1378 C C . MET A 1 178 ? -10.297 1.169 9.695 1 96.94 178 MET A C 1
ATOM 1380 O O . MET A 1 178 ? -11.141 1.841 9.086 1 96.94 178 MET A O 1
ATOM 1384 N N . GLY A 1 179 ? -10.641 0.27 10.609 1 96.75 179 GLY A N 1
ATOM 1385 C CA . GLY A 1 179 ? -12.031 0.01 10.938 1 96.75 179 GLY A CA 1
ATOM 1386 C C . GLY A 1 179 ? -12.75 1.223 11.5 1 96.75 179 GLY A C 1
ATOM 1387 O O . GLY A 1 179 ? -13.891 1.504 11.133 1 96.75 179 GLY A O 1
ATOM 1388 N N . SER A 1 180 ? -12.094 1.941 12.383 1 95.81 180 SER A N 1
ATOM 1389 C CA . SER A 1 180 ? -12.695 3.121 13 1 95.81 180 SER A CA 1
ATOM 1390 C C . SER A 1 180 ? -12.984 4.195 11.953 1 95.81 180 SER A C 1
ATOM 1392 O O . SER A 1 180 ? -14.023 4.859 12.016 1 95.81 180 SER A O 1
ATOM 1394 N N . TYR A 1 181 ? -12.062 4.395 11.047 1 98 181 TYR A N 1
ATOM 1395 C CA . TYR A 1 181 ? -12.297 5.379 9.992 1 98 181 TYR A CA 1
ATOM 1396 C C . TYR A 1 181 ? -13.414 4.926 9.062 1 98 181 TYR A C 1
ATOM 1398 O O . TYR A 1 181 ? -14.227 5.738 8.617 1 98 181 TYR A O 1
ATOM 1406 N N . TYR A 1 182 ? -13.453 3.641 8.742 1 97.88 182 TYR A N 1
ATOM 1407 C CA . TYR A 1 182 ? -14.547 3.111 7.941 1 97.88 182 TYR A CA 1
ATOM 1408 C C . TYR A 1 182 ? -15.891 3.402 8.602 1 97.88 182 TYR A C 1
ATOM 1410 O O . TYR A 1 182 ? -16.828 3.869 7.949 1 97.88 182 TYR A O 1
ATOM 1418 N N . ASP A 1 183 ? -15.945 3.172 9.867 1 97.5 183 ASP A N 1
ATOM 1419 C CA . ASP A 1 183 ? -17.203 3.332 10.594 1 97.5 183 ASP A CA 1
ATOM 1420 C C . ASP A 1 183 ? -17.688 4.777 10.547 1 97.5 183 ASP A C 1
ATOM 1422 O O . ASP A 1 183 ? -18.891 5.031 10.438 1 97.5 183 ASP A O 1
ATOM 1426 N N . VAL A 1 184 ? -16.766 5.664 10.578 1 97.38 184 VAL A N 1
ATOM 1427 C CA . VAL A 1 184 ? -17.094 7.09 10.57 1 97.38 184 VAL A CA 1
ATOM 1428 C C . VAL A 1 184 ? -17.547 7.516 9.18 1 97.38 184 VAL A C 1
ATOM 1430 O O . VAL A 1 184 ? -18.484 8.305 9.039 1 97.38 184 VAL A O 1
ATOM 1433 N N . LEU A 1 185 ? -16.984 6.953 8.18 1 98.31 185 LEU A N 1
ATOM 1434 C CA . LEU A 1 185 ? -17.156 7.492 6.832 1 98.31 185 LEU A CA 1
ATOM 1435 C C . LEU A 1 185 ? -18.234 6.738 6.07 1 98.31 185 LEU A C 1
ATOM 1437 O O . LEU A 1 185 ? -18.891 7.309 5.195 1 98.31 185 LEU A O 1
ATOM 1441 N N . ALA A 1 186 ? -18.422 5.48 6.371 1 97.12 186 ALA A N 1
ATOM 1442 C CA . ALA A 1 186 ? -19.281 4.594 5.586 1 97.12 186 ALA A CA 1
ATOM 1443 C C . ALA A 1 186 ? -20.703 5.145 5.484 1 97.12 186 ALA A C 1
ATOM 1445 O O . ALA A 1 186 ? -21.281 5.199 4.398 1 97.12 186 ALA A O 1
ATOM 1446 N N . PRO A 1 187 ? -21.281 5.68 6.574 1 97.25 187 PRO A N 1
ATOM 1447 C CA . PRO A 1 187 ? -22.656 6.176 6.496 1 97.25 187 PRO A CA 1
ATOM 1448 C C . PRO A 1 187 ? -22.797 7.391 5.582 1 97.25 187 PRO A C 1
ATOM 1450 O O . PRO A 1 187 ? -23.906 7.727 5.156 1 97.25 187 PRO A O 1
ATOM 1453 N N . LEU A 1 188 ? -21.719 8.031 5.234 1 98 188 LEU A N 1
ATOM 1454 C CA . LEU A 1 188 ? -21.734 9.273 4.469 1 98 188 LEU A CA 1
ATOM 1455 C C . LEU A 1 188 ? -21.281 9.039 3.029 1 98 188 LEU A C 1
ATOM 1457 O O . LEU A 1 188 ? -21.281 9.961 2.217 1 98 188 LEU A O 1
ATOM 1461 N N . SER A 1 189 ? -20.969 7.82 2.695 1 97.81 189 SER A N 1
ATOM 1462 C CA . SER A 1 189 ? -20.203 7.586 1.474 1 97.81 189 SER A CA 1
ATOM 1463 C C . SER A 1 189 ? -20.906 6.57 0.573 1 97.81 189 SER A C 1
ATOM 1465 O O . SER A 1 189 ? -21.516 5.617 1.06 1 97.81 189 SER A O 1
ATOM 1467 N N . ALA A 1 190 ? -20.844 6.824 -0.725 1 96.75 190 ALA A N 1
ATOM 1468 C CA . ALA A 1 190 ? -21.188 5.797 -1.702 1 96.75 190 ALA A CA 1
ATOM 1469 C C . ALA A 1 190 ? -20.156 4.68 -1.728 1 96.75 190 ALA A C 1
ATOM 1471 O O . ALA A 1 190 ? -20.5 3.506 -1.88 1 96.75 190 ALA A O 1
ATOM 1472 N N . THR A 1 191 ? -18.938 5.02 -1.587 1 95.38 191 THR A N 1
ATOM 1473 C CA . THR A 1 191 ? -17.828 4.066 -1.517 1 95.38 191 THR A CA 1
ATOM 1474 C C . THR A 1 191 ? -16.766 4.543 -0.532 1 95.38 191 THR A C 1
ATOM 1476 O O . THR A 1 191 ? -16.594 5.746 -0.34 1 95.38 191 THR A O 1
ATOM 1479 N N . VAL A 1 192 ? -16.141 3.629 0.113 1 96.88 192 VAL A N 1
ATOM 1480 C CA . VAL A 1 192 ? -14.992 3.881 0.987 1 96.88 192 VAL A CA 1
ATOM 1481 C C . VAL A 1 192 ? -13.859 2.912 0.652 1 96.88 192 VAL A C 1
ATOM 1483 O O . VAL A 1 192 ? -14.047 1.694 0.676 1 96.88 192 VAL A O 1
ATOM 1486 N N . ASN A 1 193 ? -12.75 3.451 0.228 1 96.88 193 ASN A N 1
ATOM 1487 C CA . ASN A 1 193 ? -11.508 2.725 -0.011 1 96.88 193 ASN A CA 1
ATOM 1488 C C . ASN A 1 193 ? -10.438 3.088 1.016 1 96.88 193 ASN A C 1
ATOM 1490 O O . ASN A 1 193 ? -9.93 4.211 1.02 1 96.88 193 ASN A O 1
ATOM 1494 N N . ILE A 1 194 ? -10.102 2.135 1.905 1 98.12 194 ILE A N 1
ATOM 1495 C CA . ILE A 1 194 ? -9.109 2.355 2.949 1 98.12 194 ILE A CA 1
ATOM 1496 C C . ILE A 1 194 ? -8.008 1.301 2.848 1 98.12 194 ILE A C 1
ATOM 1498 O O . ILE A 1 194 ? -8.289 0.116 2.654 1 98.12 194 ILE A O 1
ATOM 1502 N N . TRP A 1 195 ? -6.754 1.728 2.924 1 98.12 195 TRP A N 1
ATOM 1503 C CA . TRP A 1 195 ? -5.629 0.802 2.957 1 98.12 195 TRP A CA 1
ATOM 1504 C C . TRP A 1 195 ? -4.43 1.428 3.664 1 98.12 195 TRP A C 1
ATOM 1506 O O . TRP A 1 195 ? -4.434 2.623 3.967 1 98.12 195 TRP A O 1
ATOM 1516 N N . GLU A 1 196 ? -3.535 0.592 4.027 1 98.31 196 GLU A N 1
ATOM 1517 C CA . GLU A 1 196 ? -2.244 1.035 4.547 1 98.31 196 GLU A CA 1
ATOM 1518 C C . GLU A 1 196 ? -1.098 0.554 3.66 1 98.31 196 GLU A C 1
ATOM 1520 O O . GLU A 1 196 ? -1.133 -0.565 3.145 1 98.31 196 GLU A O 1
ATOM 1525 N N . SER A 1 197 ? -0.16 1.366 3.48 1 98 197 SER A N 1
ATOM 1526 C CA . SER A 1 197 ? 1.088 0.979 2.83 1 98 197 SER A CA 1
ATOM 1527 C C . SER A 1 197 ? 2.285 1.215 3.746 1 98 197 SER A C 1
ATOM 1529 O O . SER A 1 197 ? 2.398 2.273 4.367 1 98 197 SER A O 1
ATOM 1531 N N . THR A 1 198 ? 3.068 0.215 3.844 1 97.62 198 THR A N 1
ATOM 1532 C CA . THR A 1 198 ? 4.352 0.322 4.531 1 97.62 198 THR A CA 1
ATOM 1533 C C . THR A 1 198 ? 5.504 0.29 3.533 1 97.62 198 THR A C 1
ATOM 1535 O O . THR A 1 198 ? 5.754 -0.738 2.9 1 97.62 198 THR A O 1
ATOM 1538 N N . TYR A 1 199 ? 6.184 1.368 3.426 1 96.88 199 TYR A N 1
ATOM 1539 C CA . TYR A 1 199 ? 7.285 1.497 2.475 1 96.88 199 TYR A CA 1
ATOM 1540 C C . TYR A 1 199 ? 8.617 1.194 3.143 1 96.88 199 TYR A C 1
ATOM 1542 O O . TYR A 1 199 ? 8.953 1.783 4.176 1 96.88 199 TYR A O 1
ATOM 1550 N N . ALA A 1 200 ? 9.406 0.292 2.568 1 96.62 200 ALA A N 1
ATOM 1551 C CA . ALA A 1 200 ? 10.75 0.036 3.076 1 96.62 200 ALA A CA 1
ATOM 1552 C C . ALA A 1 200 ? 11.719 1.136 2.646 1 96.62 200 ALA A C 1
ATOM 1554 O O . ALA A 1 200 ? 12.164 1.162 1.497 1 96.62 200 ALA A O 1
ATOM 1555 N N . GLN A 1 201 ? 12.008 2.008 3.58 1 94.25 201 GLN A N 1
ATOM 1556 C CA . GLN A 1 201 ? 13.016 3.037 3.344 1 94.25 201 GLN A CA 1
ATOM 1557 C C . GLN A 1 201 ? 14.414 2.541 3.727 1 94.25 201 GLN A C 1
ATOM 1559 O O . GLN A 1 201 ? 14.648 2.178 4.879 1 94.25 201 GLN A O 1
ATOM 1564 N N . MET A 1 202 ? 15.289 2.508 2.764 1 94.62 202 MET A N 1
ATOM 1565 C CA . MET A 1 202 ? 16.672 2.135 3.051 1 94.62 202 MET A CA 1
ATOM 1566 C C . MET A 1 202 ? 17.516 3.371 3.324 1 94.62 202 MET A C 1
ATOM 1568 O O . MET A 1 202 ? 17.828 4.137 2.408 1 94.62 202 MET A O 1
ATOM 1572 N N . LEU A 1 203 ? 17.859 3.523 4.582 1 94.75 203 LEU A N 1
ATOM 1573 C CA . LEU A 1 203 ? 18.484 4.762 5.035 1 94.75 203 LEU A CA 1
ATOM 1574 C C . LEU A 1 203 ? 19.984 4.574 5.227 1 94.75 203 LEU A C 1
ATOM 1576 O O . LEU A 1 203 ? 20.438 3.496 5.629 1 94.75 203 LEU A O 1
ATOM 1580 N N . ASP A 1 204 ? 20.703 5.637 4.992 1 94.88 204 ASP A N 1
ATOM 1581 C CA . ASP A 1 204 ? 22.156 5.672 5.23 1 94.88 204 ASP A CA 1
ATOM 1582 C C . ASP A 1 204 ? 22.469 6.387 6.543 1 94.88 204 ASP A C 1
ATOM 1584 O O . ASP A 1 204 ? 21.656 7.176 7.039 1 94.88 204 ASP A O 1
ATOM 1588 N N . GLY A 1 205 ? 23.656 6.027 7.082 1 94.19 205 GLY A N 1
ATOM 1589 C CA . GLY A 1 205 ? 24.141 6.762 8.234 1 94.19 205 GLY A CA 1
ATOM 1590 C C . GLY A 1 205 ? 24.109 5.953 9.523 1 94.19 205 GLY A C 1
ATOM 1591 O O . GLY A 1 205 ? 23.438 4.914 9.586 1 94.19 205 GLY A O 1
ATOM 1592 N N . ASP A 1 206 ? 24.703 6.445 10.57 1 92.25 206 ASP A N 1
ATOM 1593 C CA . ASP A 1 206 ? 24.828 5.734 11.844 1 92.25 206 ASP A CA 1
ATOM 1594 C C . ASP A 1 206 ? 23.562 5.906 12.688 1 92.25 206 ASP A C 1
ATOM 1596 O O . ASP A 1 206 ? 23.172 4.992 13.414 1 92.25 206 ASP A O 1
ATOM 1600 N N . ASP A 1 207 ? 22.922 7.078 12.539 1 94.25 207 ASP A N 1
ATOM 1601 C CA . ASP A 1 207 ? 21.703 7.379 13.266 1 94.25 207 ASP A CA 1
ATOM 1602 C C . ASP A 1 207 ? 20.547 7.668 12.305 1 94.25 207 ASP A C 1
ATOM 1604 O O . ASP A 1 207 ? 19.828 8.656 12.461 1 94.25 207 ASP A O 1
ATOM 1608 N N . ALA A 1 208 ? 20.422 6.746 11.383 1 94.12 208 ALA A N 1
ATOM 1609 C CA . ALA A 1 208 ? 19.578 7 10.219 1 94.12 208 ALA A CA 1
ATOM 1610 C C . ALA A 1 208 ? 18.125 7.238 10.641 1 94.12 208 ALA A C 1
ATOM 1612 O O . ALA A 1 208 ? 17.5 8.203 10.195 1 94.12 208 ALA A O 1
ATOM 1613 N N . VAL A 1 209 ? 17.609 6.395 11.516 1 95.69 209 VAL A N 1
ATOM 1614 C CA . VAL A 1 209 ? 16.203 6.496 11.922 1 95.69 209 VAL A CA 1
ATOM 1615 C C . VAL A 1 209 ? 16 7.738 12.781 1 95.69 209 VAL A C 1
ATOM 1617 O O . VAL A 1 209 ? 15.016 8.453 12.625 1 95.69 209 VAL A O 1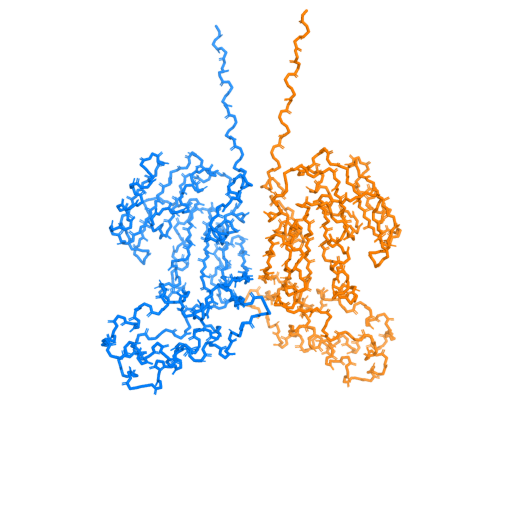
ATOM 1620 N N . LEU A 1 210 ? 16.938 8.023 13.648 1 95.75 210 LEU A N 1
ATOM 1621 C CA . LEU A 1 210 ? 16.875 9.234 14.469 1 95.75 210 LEU A CA 1
ATOM 1622 C C . LEU A 1 210 ? 16.859 10.477 13.586 1 95.75 210 LEU A C 1
ATOM 1624 O O . LEU A 1 210 ? 16.062 11.398 13.836 1 95.75 210 LEU A O 1
ATOM 1628 N N . ASP A 1 211 ? 17.703 10.477 12.633 1 92.75 211 ASP A N 1
ATOM 1629 C CA . ASP A 1 211 ? 17.766 11.609 11.719 1 92.75 211 ASP A CA 1
ATOM 1630 C C . ASP A 1 211 ? 16.453 11.758 10.953 1 92.75 211 ASP A C 1
ATOM 1632 O O . ASP A 1 211 ? 15.977 12.875 10.734 1 92.75 211 ASP A O 1
ATOM 1636 N N . TRP A 1 212 ? 15.875 10.664 10.578 1 91.06 212 TRP A N 1
ATOM 1637 C CA . TRP A 1 212 ? 14.609 10.672 9.844 1 91.06 212 TRP A CA 1
ATOM 1638 C C . TRP A 1 212 ? 13.5 11.281 10.688 1 91.06 212 TRP A C 1
ATOM 1640 O O . TRP A 1 212 ? 12.805 12.203 10.25 1 91.06 212 TRP A O 1
ATOM 1650 N N . ILE A 1 213 ? 13.344 10.805 11.945 1 90.88 213 ILE A N 1
ATOM 1651 C CA . ILE A 1 213 ? 12.219 11.266 12.742 1 90.88 213 ILE A CA 1
ATOM 1652 C C . ILE A 1 213 ? 12.547 12.625 13.359 1 90.88 213 ILE A C 1
ATOM 1654 O O . ILE A 1 213 ? 11.656 13.328 13.852 1 90.88 213 ILE A O 1
ATOM 1658 N N . GLY A 1 214 ? 13.828 13.039 13.344 1 89.5 214 GLY A N 1
ATOM 1659 C CA . GLY A 1 214 ? 14.281 14.312 13.883 1 89.5 214 GLY A CA 1
ATOM 1660 C C . GLY A 1 214 ? 13.664 15.508 13.188 1 89.5 214 GLY A C 1
ATOM 1661 O O . GLY A 1 214 ? 13.477 16.562 13.797 1 89.5 214 GLY A O 1
ATOM 1662 N N . SER A 1 215 ? 13.32 15.297 11.961 1 80.56 215 SER A N 1
ATOM 1663 C CA . SER A 1 215 ? 12.805 16.406 11.156 1 80.56 215 SER A CA 1
ATOM 1664 C C . SER A 1 215 ? 11.281 16.484 11.234 1 80.56 215 SER A C 1
ATOM 1666 O O . SER A 1 215 ? 10.672 17.375 10.648 1 80.56 215 SER A O 1
ATOM 1668 N N . THR A 1 216 ? 10.711 15.578 12 1 82.94 216 THR A N 1
ATOM 1669 C CA . THR A 1 216 ? 9.25 15.523 12.055 1 82.94 216 THR A CA 1
ATOM 1670 C C . THR A 1 216 ? 8.766 15.305 13.484 1 82.94 216 THR A C 1
ATOM 1672 O O . THR A 1 216 ? 8.758 16.25 14.289 1 82.94 216 THR A O 1
ATOM 1675 N N . ALA A 1 217 ? 8.617 14.133 13.922 1 82.44 217 ALA A N 1
ATOM 1676 C CA . ALA A 1 217 ? 7.953 13.789 15.172 1 82.44 217 ALA A CA 1
ATOM 1677 C C . ALA A 1 217 ? 8.766 14.266 16.375 1 82.44 217 ALA A C 1
ATOM 1679 O O . ALA A 1 217 ? 8.211 14.617 17.422 1 82.44 217 ALA A O 1
ATOM 1680 N N . LEU A 1 218 ? 10.094 14.391 16.188 1 90.5 218 LEU A N 1
ATOM 1681 C CA . LEU A 1 218 ? 10.984 14.688 17.312 1 90.5 218 LEU A CA 1
ATOM 1682 C C . LEU A 1 218 ? 11.133 16.188 17.5 1 90.5 218 LEU A C 1
ATOM 1684 O O . LEU A 1 218 ? 11.555 16.656 18.562 1 90.5 218 LEU A O 1
ATOM 1688 N N . LYS A 1 219 ? 10.789 16.938 16.531 1 88.38 219 LYS A N 1
ATOM 1689 C CA . LYS A 1 219 ? 11.094 18.359 16.5 1 88.38 219 LYS A CA 1
ATOM 1690 C C . LYS A 1 219 ? 10.461 19.094 17.672 1 88.38 219 LYS A C 1
ATOM 1692 O O . LYS A 1 219 ? 11.141 19.812 18.422 1 88.38 219 LYS A O 1
ATOM 1697 N N . PRO A 1 220 ? 9.203 18.875 17.953 1 88.38 220 PRO A N 1
ATOM 1698 C CA . PRO A 1 220 ? 8.602 19.578 19.078 1 88.38 220 PRO A CA 1
ATOM 1699 C C . PRO A 1 220 ? 9.227 19.203 20.422 1 88.38 220 PRO A C 1
ATOM 1701 O O . PRO A 1 220 ? 9.305 20.047 21.328 1 88.38 220 PRO A O 1
ATOM 1704 N N . LEU A 1 221 ? 9.68 18.031 20.594 1 94.12 221 LEU A N 1
ATOM 1705 C CA . LEU A 1 221 ? 10.312 17.594 21.828 1 94.12 221 LEU A CA 1
ATOM 1706 C C . LEU A 1 221 ? 11.68 18.234 22 1 94.12 221 LEU A C 1
ATOM 1708 O O . LEU A 1 221 ? 12 18.75 23.078 1 94.12 221 LEU A O 1
ATOM 1712 N N . MET A 1 222 ? 12.406 18.25 20.953 1 94.19 222 MET A N 1
ATOM 1713 C CA . MET A 1 222 ? 13.742 18.828 21 1 94.19 222 MET A CA 1
ATOM 1714 C C . MET A 1 222 ? 13.68 20.328 21.297 1 94.19 222 MET A C 1
ATOM 1716 O O . MET A 1 222 ? 14.516 20.859 22.031 1 94.19 222 MET A O 1
ATOM 1720 N N . GLU A 1 223 ? 12.672 20.938 20.766 1 93.38 223 GLU A N 1
ATOM 1721 C CA . GLU A 1 223 ? 12.516 22.375 20.953 1 93.38 223 GLU A CA 1
ATOM 1722 C C . GLU A 1 223 ? 12.188 22.719 22.406 1 93.38 223 GLU A C 1
ATOM 1724 O O . GLU A 1 223 ? 12.469 23.828 22.859 1 93.38 223 GLU A O 1
ATOM 1729 N N . ALA A 1 224 ? 11.68 21.781 23.141 1 95.62 224 ALA A N 1
ATOM 1730 C CA . ALA A 1 224 ? 11.273 22.016 24.531 1 95.62 224 ALA A CA 1
ATOM 1731 C C . ALA A 1 224 ? 12.438 21.781 25.484 1 95.62 224 ALA A C 1
ATOM 1733 O O . ALA A 1 224 ? 12.367 22.156 26.656 1 95.62 224 ALA A O 1
ATOM 1734 N N . LEU A 1 225 ? 13.516 21.266 24.984 1 96.5 225 LEU A N 1
ATOM 1735 C CA . LEU A 1 225 ? 14.633 20.875 25.828 1 96.5 225 LEU A CA 1
ATOM 1736 C C . LEU A 1 225 ? 15.734 21.938 25.797 1 96.5 225 LEU A C 1
ATOM 1738 O O . LEU A 1 225 ? 15.867 22.672 24.828 1 96.5 225 LEU A O 1
ATOM 1742 N N . THR A 1 226 ? 16.516 21.938 26.906 1 96 226 THR A N 1
ATOM 1743 C CA . THR A 1 226 ? 17.75 22.734 26.906 1 96 226 THR A CA 1
ATOM 1744 C C . THR A 1 226 ? 18.797 22.094 26.016 1 96 226 THR A C 1
ATOM 1746 O O . THR A 1 226 ? 18.672 20.922 25.625 1 96 226 THR A O 1
ATOM 1749 N N . GLU A 1 227 ? 19.766 22.828 25.703 1 95.06 227 GLU A N 1
ATOM 1750 C CA . GLU A 1 227 ? 20.828 22.328 24.844 1 95.06 227 GLU A CA 1
ATOM 1751 C C . GLU A 1 227 ? 21.484 21.078 25.422 1 95.06 227 GLU A C 1
ATOM 1753 O O . GLU A 1 227 ? 21.734 20.109 24.719 1 95.06 227 GLU A O 1
ATOM 1758 N N . ASP A 1 228 ? 21.719 21.141 26.688 1 94.88 228 ASP A N 1
ATOM 1759 C CA . ASP A 1 228 ? 22.344 20 27.359 1 94.88 228 ASP A CA 1
ATOM 1760 C C . ASP A 1 228 ? 21.406 18.781 27.375 1 94.88 228 ASP A C 1
ATOM 1762 O O . ASP A 1 228 ? 21.844 17.656 27.156 1 94.88 228 ASP A O 1
ATOM 1766 N N . GLU A 1 229 ? 20.172 19.047 27.641 1 95.56 229 GLU A N 1
ATOM 1767 C CA . GLU A 1 229 ? 19.188 17.969 27.656 1 95.56 229 GLU A CA 1
ATOM 1768 C C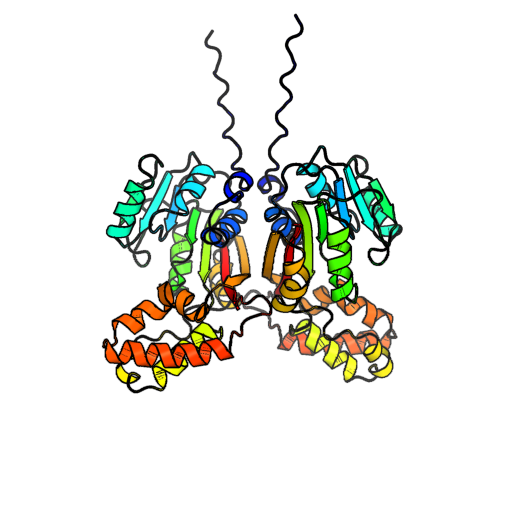 . GLU A 1 229 ? 19.031 17.344 26.281 1 95.56 229 GLU A C 1
ATOM 1770 O O . GLU A 1 229 ? 18.844 16.125 26.156 1 95.56 229 GLU A O 1
ATOM 1775 N N . ARG A 1 230 ? 19.109 18.156 25.219 1 96.12 230 ARG A N 1
ATOM 1776 C CA . ARG A 1 230 ? 18.969 17.672 23.844 1 96.12 230 ARG A CA 1
ATOM 1777 C C . ARG A 1 230 ? 20.016 16.609 23.531 1 96.12 230 ARG A C 1
ATOM 1779 O O . ARG A 1 230 ? 19.703 15.586 22.922 1 96.12 230 ARG A O 1
ATOM 1786 N N . VAL A 1 231 ? 21.219 16.875 23.953 1 95.56 231 VAL A N 1
ATOM 1787 C CA . VAL A 1 231 ? 22.312 15.969 23.656 1 95.56 231 VAL A CA 1
ATOM 1788 C C . VAL A 1 231 ? 22.078 14.633 24.359 1 95.56 231 VAL A C 1
ATOM 1790 O O . VAL A 1 231 ? 22.188 13.57 23.75 1 95.56 231 VAL A O 1
ATOM 1793 N N . VAL A 1 232 ? 21.75 14.703 25.625 1 96.44 232 VAL A N 1
ATOM 1794 C CA . VAL A 1 232 ? 21.547 13.492 26.422 1 96.44 232 VAL A CA 1
ATOM 1795 C C . VAL A 1 232 ? 20.328 12.727 25.906 1 96.44 232 VAL A C 1
ATOM 1797 O O . VAL A 1 232 ? 20.359 11.5 25.812 1 96.44 232 VAL A O 1
ATOM 1800 N N . PHE A 1 233 ? 19.281 13.461 25.625 1 97.38 233 PHE A N 1
ATOM 1801 C CA . PHE A 1 233 ? 18.062 12.852 25.094 1 97.38 233 PHE A CA 1
ATOM 1802 C C . PHE A 1 233 ? 18.328 12.156 23.766 1 97.38 233 PHE A C 1
ATOM 1804 O O . PHE A 1 233 ? 17.922 11.008 23.578 1 97.38 233 PHE A O 1
ATOM 1811 N N . ARG A 1 234 ? 18.969 12.82 22.906 1 96.44 234 ARG A N 1
ATOM 1812 C CA . ARG A 1 234 ? 19.266 12.281 21.578 1 96.44 234 ARG A CA 1
ATOM 1813 C C . ARG A 1 234 ? 20.125 11.016 21.703 1 96.44 234 ARG A C 1
ATOM 1815 O O . ARG A 1 234 ? 19.875 10.031 20.984 1 96.44 234 ARG A O 1
ATOM 1822 N N . ASP A 1 235 ? 21.125 11.031 22.547 1 96.62 235 ASP A N 1
ATOM 1823 C CA . ASP A 1 235 ? 21.984 9.875 22.734 1 96.62 235 ASP A CA 1
ATOM 1824 C C . ASP A 1 235 ? 21.219 8.672 23.266 1 96.62 235 ASP A C 1
ATOM 1826 O O . ASP A 1 235 ? 21.422 7.543 22.812 1 96.62 235 ASP A O 1
ATOM 1830 N N . ALA A 1 236 ? 20.391 8.945 24.203 1 97.25 236 ALA A N 1
ATOM 1831 C CA . ALA A 1 236 ? 19.578 7.883 24.781 1 97.25 236 ALA A CA 1
ATOM 1832 C C . ALA A 1 236 ? 18.656 7.262 23.719 1 97.25 236 ALA A C 1
ATOM 1834 O O . ALA A 1 236 ? 18.531 6.039 23.641 1 97.25 236 ALA A O 1
ATOM 1835 N N . LEU A 1 237 ? 18.016 8.125 22.953 1 97.75 237 LEU A N 1
ATOM 1836 C CA . LEU A 1 237 ? 17.109 7.641 21.922 1 97.75 237 LEU A CA 1
ATOM 1837 C C . LEU A 1 237 ? 17.875 6.91 20.828 1 97.75 237 LEU A C 1
ATOM 1839 O O . LEU A 1 237 ? 17.422 5.871 20.328 1 97.75 237 LEU A O 1
ATOM 1843 N N . ALA A 1 238 ? 19 7.422 20.484 1 97.5 238 ALA A N 1
ATOM 1844 C CA . ALA A 1 238 ? 19.828 6.797 19.453 1 97.5 238 ALA A CA 1
ATOM 1845 C C . ALA A 1 238 ? 20.188 5.363 19.844 1 97.5 238 ALA A C 1
ATOM 1847 O O . ALA A 1 238 ? 20.141 4.461 19 1 97.5 238 ALA A O 1
ATOM 1848 N N . ALA A 1 239 ? 20.547 5.164 21.016 1 97.25 239 ALA A N 1
ATOM 1849 C CA . ALA A 1 239 ? 20.922 3.838 21.5 1 97.25 239 ALA A CA 1
ATOM 1850 C C . ALA A 1 239 ? 19.781 2.848 21.359 1 97.25 239 ALA A C 1
ATOM 1852 O O . ALA A 1 239 ? 19.969 1.719 20.906 1 97.25 239 ALA A O 1
ATOM 1853 N N . GLU A 1 240 ? 18.609 3.285 21.734 1 97.88 240 GLU A N 1
ATOM 1854 C CA . GLU A 1 240 ? 17.422 2.424 21.625 1 97.88 240 GLU A CA 1
ATOM 1855 C C . GLU A 1 240 ? 17.078 2.141 20.172 1 97.88 240 GLU A C 1
ATOM 1857 O O . GLU A 1 240 ? 16.719 1.013 19.828 1 97.88 240 GLU A O 1
ATOM 1862 N N . LEU A 1 241 ? 17.156 3.123 19.312 1 97.94 241 LEU A N 1
ATOM 1863 C CA . LEU A 1 241 ? 16.797 2.984 17.906 1 97.94 241 LEU A CA 1
ATOM 1864 C C . LEU A 1 241 ? 17.766 2.076 17.172 1 97.94 241 LEU A C 1
ATOM 1866 O O . LEU A 1 241 ? 17.391 1.347 16.266 1 97.94 241 LEU A O 1
ATOM 1870 N N . GLN A 1 242 ? 19.016 2.088 17.562 1 96.56 242 GLN A N 1
ATOM 1871 C CA . GLN A 1 242 ? 20.016 1.227 16.938 1 96.56 242 GLN A CA 1
ATOM 1872 C C . GLN A 1 242 ? 19.719 -0.245 17.219 1 96.56 242 GLN A C 1
ATOM 1874 O O . GLN A 1 242 ? 19.984 -1.105 16.375 1 96.56 242 GLN A O 1
ATOM 1879 N N . ILE A 1 243 ? 19.188 -0.472 18.375 1 97.25 243 ILE A N 1
ATOM 1880 C CA . ILE A 1 243 ? 18.812 -1.835 18.75 1 97.25 243 ILE A CA 1
ATOM 1881 C C . ILE A 1 243 ? 17.594 -2.27 17.938 1 97.25 243 ILE A C 1
ATOM 1883 O O . ILE A 1 243 ? 17.547 -3.383 17.406 1 97.25 243 ILE A O 1
ATOM 1887 N N . ALA A 1 244 ? 16.656 -1.417 17.797 1 97.62 244 ALA A N 1
ATOM 1888 C CA . ALA A 1 244 ? 15.391 -1.73 17.141 1 97.62 244 ALA A CA 1
ATOM 1889 C C . ALA A 1 244 ? 15.555 -1.803 15.625 1 97.62 244 ALA A C 1
ATOM 1891 O O . ALA A 1 244 ? 14.805 -2.506 14.945 1 97.62 244 ALA A O 1
ATOM 1892 N N . TYR A 1 245 ? 16.5 -1.062 15.117 1 97.62 245 TYR A N 1
ATOM 1893 C CA . TYR A 1 245 ? 16.734 -0.969 13.68 1 97.62 245 TYR A CA 1
ATOM 1894 C C . TYR A 1 245 ? 18.203 -1.225 13.352 1 97.62 245 TYR A C 1
ATOM 1896 O O . TYR A 1 245 ? 18.922 -0.311 12.938 1 97.62 245 TYR A O 1
ATOM 1904 N N . PRO A 1 246 ? 18.594 -2.434 13.391 1 96.19 246 PRO A N 1
ATOM 1905 C CA . PRO A 1 246 ? 20 -2.736 13.109 1 96.19 246 PRO A CA 1
ATOM 1906 C C . PRO A 1 246 ? 20.375 -2.521 11.641 1 96.19 246 PRO A C 1
ATOM 1908 O O . PRO A 1 246 ? 19.516 -2.633 10.766 1 96.19 246 PRO A O 1
ATOM 1911 N N . LYS A 1 247 ? 21.609 -2.195 11.438 1 96.25 247 LYS A N 1
ATOM 1912 C CA . LYS A 1 247 ? 22.125 -2.088 10.078 1 96.25 247 LYS A CA 1
ATOM 1913 C C . LYS A 1 247 ? 22.125 -3.445 9.375 1 96.25 247 LYS A C 1
ATOM 1915 O O . LYS A 1 247 ? 22.375 -4.477 10.008 1 96.25 247 LYS A O 1
ATOM 1920 N N . ARG A 1 248 ? 21.922 -3.342 8.094 1 94.94 248 ARG A N 1
ATOM 1921 C CA . ARG A 1 248 ? 22 -4.539 7.262 1 94.94 248 ARG A CA 1
ATOM 1922 C C . ARG A 1 248 ? 23.422 -4.754 6.738 1 94.94 248 ARG A C 1
ATOM 1924 O O . ARG A 1 248 ? 24.312 -3.934 6.988 1 94.94 248 ARG A O 1
ATOM 1931 N N . SER A 1 249 ? 23.516 -5.836 6.008 1 91.94 249 SER A N 1
ATOM 1932 C CA . SER A 1 249 ? 24.859 -6.234 5.574 1 91.94 249 SER A CA 1
ATOM 1933 C C . SER A 1 249 ? 25.484 -5.172 4.684 1 91.94 249 SER A C 1
ATOM 1935 O O . SER A 1 249 ? 26.719 -5.031 4.648 1 91.94 249 SER A O 1
ATOM 1937 N N . ASP A 1 250 ? 24.734 -4.375 4.047 1 94.38 250 ASP A N 1
ATOM 1938 C CA . ASP A 1 250 ? 25.281 -3.361 3.146 1 94.38 250 ASP A CA 1
ATOM 1939 C C . ASP A 1 250 ? 25.453 -2.025 3.865 1 94.38 250 ASP A C 1
ATOM 1941 O O . ASP A 1 250 ? 25.781 -1.017 3.238 1 94.38 250 ASP A O 1
ATOM 1945 N N . GLY A 1 251 ? 25.109 -2.07 5.129 1 95.31 251 GLY A N 1
ATOM 1946 C CA . GLY A 1 251 ? 25.328 -0.883 5.938 1 95.31 251 GLY A CA 1
ATOM 1947 C C . GLY A 1 251 ? 24.109 0.016 6.035 1 95.31 251 GLY A C 1
ATOM 1948 O O . GLY A 1 251 ? 24.109 0.996 6.781 1 95.31 251 GLY A O 1
ATOM 1949 N N . LYS A 1 252 ? 23.109 -0.285 5.355 1 96.38 252 LYS A N 1
ATOM 1950 C CA . LYS A 1 252 ? 21.891 0.53 5.395 1 96.38 252 LYS A CA 1
ATOM 1951 C C . LYS A 1 252 ? 20.953 0.065 6.504 1 96.38 252 LYS A C 1
ATOM 1953 O O . LYS A 1 252 ? 21.094 -1.051 7.012 1 96.38 252 LYS A O 1
ATOM 1958 N N . THR A 1 253 ? 20.078 0.914 6.883 1 97 253 THR A N 1
ATOM 1959 C CA . THR A 1 253 ? 19.031 0.626 7.867 1 97 253 THR A CA 1
ATOM 1960 C C . THR A 1 253 ? 17.656 0.64 7.219 1 97 253 THR A C 1
ATOM 1962 O O . THR A 1 253 ? 17.281 1.606 6.547 1 97 253 THR A O 1
ATOM 1965 N N . LEU A 1 254 ? 16.938 -0.451 7.324 1 96.56 254 LEU A N 1
ATOM 1966 C CA . LEU A 1 254 ? 15.578 -0.501 6.82 1 96.56 254 LEU A CA 1
ATOM 1967 C C . LEU A 1 254 ? 14.617 0.184 7.789 1 96.56 254 LEU A C 1
ATOM 1969 O O . LEU A 1 254 ? 14.492 -0.228 8.945 1 96.56 254 LEU A O 1
ATOM 1973 N N . PHE A 1 255 ? 14.062 1.238 7.34 1 96.25 255 PHE A N 1
ATOM 1974 C CA . PHE A 1 255 ? 13.016 1.927 8.086 1 96.25 255 PHE A CA 1
ATOM 1975 C C . PHE A 1 255 ? 11.664 1.767 7.406 1 96.25 255 PHE A C 1
ATOM 1977 O O . PHE A 1 255 ? 11.391 2.428 6.402 1 96.25 255 PHE A O 1
ATOM 1984 N N . ALA A 1 256 ? 10.812 0.878 7.957 1 96.38 256 ALA A N 1
ATOM 1985 C CA . ALA A 1 256 ? 9.469 0.656 7.434 1 96.38 256 ALA A CA 1
ATOM 1986 C C . ALA A 1 256 ? 8.539 1.814 7.793 1 96.38 256 ALA A C 1
ATOM 1988 O O . ALA A 1 256 ? 8.211 2.012 8.969 1 96.38 256 ALA A O 1
ATOM 1989 N N . PHE A 1 257 ? 8.094 2.568 6.812 1 94.94 257 PHE A N 1
ATOM 1990 C CA . PHE A 1 257 ? 7.277 3.748 7.062 1 94.94 257 PHE A CA 1
ATOM 1991 C C . PHE A 1 257 ? 5.836 3.506 6.633 1 94.94 257 PHE A C 1
ATOM 1993 O O . PHE A 1 257 ? 5.547 3.4 5.438 1 94.94 257 PHE A O 1
ATOM 2000 N N . ARG A 1 258 ? 4.965 3.471 7.605 1 96.5 258 ARG A N 1
ATOM 2001 C CA . ARG A 1 258 ? 3.566 3.104 7.41 1 96.5 258 ARG A CA 1
ATOM 2002 C C . ARG A 1 258 ? 2.701 4.34 7.188 1 96.5 258 ARG A C 1
ATOM 2004 O O . ARG A 1 258 ? 2.844 5.336 7.895 1 96.5 258 ARG A O 1
ATOM 2011 N N . ARG A 1 259 ? 1.899 4.246 6.176 1 97.25 259 ARG A N 1
ATOM 2012 C CA . ARG A 1 259 ? 0.943 5.301 5.852 1 97.25 259 ARG A CA 1
ATOM 2013 C C . ARG A 1 259 ? -0.473 4.742 5.75 1 97.25 259 ARG A C 1
ATOM 2015 O O . ARG A 1 259 ? -0.673 3.629 5.262 1 97.25 259 ARG A O 1
ATOM 2022 N N . LEU A 1 260 ? -1.437 5.512 6.25 1 98.38 260 LEU A N 1
ATOM 2023 C CA . LEU A 1 260 ? -2.859 5.219 6.125 1 98.38 260 LEU A CA 1
ATOM 2024 C C . LEU A 1 260 ? -3.49 6.047 5.008 1 98.38 260 LEU A C 1
ATOM 2026 O O . LEU A 1 260 ? -3.273 7.258 4.934 1 98.38 260 LEU A O 1
ATOM 2030 N N . PHE A 1 261 ? -4.234 5.363 4.152 1 98.69 261 PHE A N 1
ATOM 2031 C CA . PHE A 1 261 ? -4.891 5.992 3.016 1 98.69 261 PHE A CA 1
ATOM 2032 C C . PHE A 1 261 ? -6.402 5.84 3.107 1 98.69 261 PHE A C 1
ATOM 2034 O O . PHE A 1 261 ? -6.902 4.773 3.477 1 98.69 261 PHE A O 1
ATOM 2041 N N . ILE A 1 262 ? -7.121 6.887 2.781 1 98.69 262 ILE A N 1
ATOM 2042 C CA . ILE A 1 262 ? -8.578 6.891 2.77 1 98.69 262 ILE A CA 1
ATOM 2043 C C . ILE A 1 262 ? -9.086 7.625 1.526 1 98.69 262 ILE A C 1
ATOM 2045 O O . ILE A 1 262 ? -8.664 8.75 1.248 1 98.69 262 ILE A O 1
ATOM 2049 N N . VAL A 1 263 ? -9.898 7.004 0.759 1 98.56 263 VAL A N 1
ATOM 2050 C CA . VAL A 1 263 ? -10.664 7.633 -0.316 1 98.56 263 VAL A CA 1
ATOM 2051 C C . VAL A 1 263 ? -12.148 7.352 -0.129 1 98.56 263 VAL A C 1
ATOM 2053 O O . VAL A 1 263 ? -12.594 6.207 -0.225 1 98.56 263 VAL A O 1
ATOM 2056 N N . ALA A 1 264 ? -12.867 8.359 0.143 1 98.56 264 ALA A N 1
ATOM 2057 C CA . ALA A 1 264 ? -14.305 8.242 0.379 1 98.56 264 ALA A CA 1
ATOM 2058 C C . ALA A 1 264 ? -15.094 9.102 -0.603 1 98.56 264 ALA A C 1
ATOM 2060 O O . ALA A 1 264 ? -14.82 10.289 -0.757 1 98.56 264 ALA A O 1
ATOM 2061 N N . GLN A 1 265 ? -16.016 8.508 -1.276 1 98.38 265 GLN A N 1
ATOM 2062 C CA . GLN A 1 265 ? -16.891 9.234 -2.193 1 98.38 265 GLN A CA 1
ATOM 2063 C C . GLN A 1 265 ? -18.25 9.477 -1.567 1 98.38 265 GLN A C 1
ATOM 2065 O O . GLN A 1 265 ? -18.938 8.539 -1.147 1 98.38 265 GLN A O 1
ATOM 2070 N N . LYS A 1 266 ? -18.625 10.688 -1.599 1 97.94 266 LYS A N 1
ATOM 2071 C CA . LYS A 1 266 ? -19.891 11.055 -0.991 1 97.94 266 LYS A CA 1
ATOM 2072 C C . LYS A 1 266 ? -21.062 10.484 -1.784 1 97.94 266 LYS A C 1
ATOM 2074 O O . LYS A 1 266 ? -21.047 10.469 -3.016 1 97.94 266 LYS A O 1
ATOM 2079 N N . ALA A 1 267 ? -22.094 10.07 -1.073 1 93.62 267 ALA A N 1
ATOM 2080 C CA . ALA A 1 267 ? -23.297 9.523 -1.676 1 93.62 267 ALA A CA 1
ATOM 2081 C C . ALA A 1 267 ? -24.109 10.609 -2.377 1 93.62 267 ALA A C 1
ATOM 2083 O O . ALA A 1 267 ? -24.031 11.781 -2 1 93.62 267 ALA A O 1
ATOM 2084 N N . MET B 1 1 ? 4.738 11.945 -54.125 1 26.81 1 MET B N 1
ATOM 2085 C CA . MET B 1 1 ? 5.43 12.344 -52.906 1 26.81 1 MET B CA 1
ATOM 2086 C C . MET B 1 1 ? 4.676 11.867 -51.688 1 26.81 1 MET B C 1
ATOM 2088 O O . MET B 1 1 ? 3.557 12.312 -51.406 1 26.81 1 MET B O 1
ATOM 2092 N N . ASN B 1 2 ? 4.82 10.609 -51.219 1 29.75 2 ASN B N 1
ATOM 2093 C CA . ASN B 1 2 ? 4.078 9.75 -50.312 1 29.75 2 ASN B CA 1
ATOM 2094 C C . ASN B 1 2 ? 4.117 10.297 -48.875 1 29.75 2 ASN B C 1
ATOM 2096 O O . ASN B 1 2 ? 5.191 10.539 -48.312 1 29.75 2 ASN B O 1
ATOM 2100 N N . LYS B 1 3 ? 3.059 11.031 -48.594 1 31.27 3 LYS B N 1
ATOM 2101 C CA . LYS B 1 3 ? 2.893 11.672 -47.281 1 31.27 3 LYS B CA 1
ATOM 2102 C C . LYS B 1 3 ? 3.096 10.672 -46.156 1 31.27 3 LYS B C 1
ATOM 2104 O O . LYS B 1 3 ? 2.422 9.641 -46.094 1 31.27 3 LYS B O 1
ATOM 2109 N N . PRO B 1 4 ? 4.27 10.727 -45.5 1 29.5 4 PRO B N 1
ATOM 2110 C CA . PRO B 1 4 ? 4.5 9.758 -44.406 1 29.5 4 PRO B CA 1
ATOM 2111 C C . PRO B 1 4 ? 3.402 9.781 -43.344 1 29.5 4 PRO B C 1
ATOM 2113 O O . PRO B 1 4 ? 2.895 10.844 -43 1 29.5 4 PRO B O 1
ATOM 2116 N N . ILE B 1 5 ? 2.5 8.836 -43.344 1 26.94 5 ILE B N 1
ATOM 2117 C CA . ILE B 1 5 ? 1.473 8.672 -42.312 1 26.94 5 ILE B CA 1
ATOM 2118 C C . ILE B 1 5 ? 2.096 8.812 -40.906 1 26.94 5 ILE B C 1
ATOM 2120 O O . ILE B 1 5 ? 3.053 8.117 -40.594 1 26.94 5 ILE B O 1
ATOM 2124 N N . LYS B 1 6 ? 2.051 9.992 -40.406 1 30.77 6 LYS B N 1
ATOM 2125 C CA . LYS B 1 6 ? 2.502 10.242 -39.062 1 30.77 6 LYS B CA 1
ATOM 2126 C C . LYS B 1 6 ? 2.062 9.125 -38.094 1 30.77 6 LYS B C 1
ATOM 2128 O O . LYS B 1 6 ? 0.866 8.867 -37.969 1 30.77 6 LYS B O 1
ATOM 2133 N N . ALA B 1 7 ? 2.963 8.195 -37.875 1 29.56 7 ALA B N 1
ATOM 2134 C CA . ALA B 1 7 ? 2.793 7.09 -36.938 1 29.56 7 ALA B CA 1
ATOM 2135 C C . ALA B 1 7 ? 2.074 7.555 -35.688 1 29.56 7 ALA B C 1
ATOM 2137 O O . ALA B 1 7 ? 2.439 8.57 -35.094 1 29.56 7 ALA B O 1
ATOM 2138 N N . ALA B 1 8 ? 0.766 7.262 -35.562 1 29.27 8 ALA B N 1
ATOM 2139 C CA . ALA B 1 8 ? -0.066 7.469 -34.375 1 29.27 8 ALA B CA 1
ATOM 2140 C C . ALA B 1 8 ? 0.741 7.27 -33.094 1 29.27 8 ALA B C 1
ATOM 2142 O O . ALA B 1 8 ? 1.43 6.258 -32.938 1 29.27 8 ALA B O 1
ATOM 2143 N N . SER B 1 9 ? 1.272 8.219 -32.5 1 31.34 9 SER B N 1
ATOM 2144 C CA . SER B 1 9 ? 1.989 8.125 -31.219 1 31.34 9 SER B CA 1
ATOM 2145 C C . SER B 1 9 ? 1.334 7.102 -30.297 1 31.34 9 SER B C 1
ATOM 2147 O O . SER B 1 9 ? 0.106 7.027 -30.219 1 31.34 9 SER B O 1
ATOM 2149 N N . PRO B 1 10 ? 1.879 5.902 -30.047 1 30.94 10 PRO B N 1
ATOM 2150 C CA . PRO B 1 10 ? 1.292 4.902 -29.141 1 30.94 10 PRO B CA 1
ATOM 2151 C C . PRO B 1 10 ? 0.494 5.527 -28 1 30.94 10 PRO B C 1
ATOM 2153 O O . PRO B 1 10 ? 0.909 6.543 -27.438 1 30.94 10 PRO B O 1
ATOM 2156 N N . ALA B 1 11 ? -0.803 5.648 -28.016 1 30.59 11 ALA B N 1
ATOM 2157 C CA . ALA B 1 11 ? -1.741 6.047 -26.984 1 30.59 11 ALA B CA 1
ATOM 2158 C C . ALA B 1 11 ? -1.203 5.695 -25.594 1 30.59 11 ALA B C 1
ATOM 2160 O O . ALA B 1 11 ? -0.722 4.582 -25.375 1 30.59 11 ALA B O 1
ATOM 2161 N N . ALA B 1 12 ? -0.698 6.621 -24.797 1 34.12 12 ALA B N 1
ATOM 2162 C CA . ALA B 1 12 ? -0.171 6.594 -23.438 1 34.12 12 ALA B CA 1
ATOM 2163 C C . ALA B 1 12 ? -1.021 5.695 -22.547 1 34.12 12 ALA B C 1
ATOM 2165 O O . ALA B 1 12 ? -2.252 5.727 -22.609 1 34.12 12 ALA B O 1
ATOM 2166 N N . TRP B 1 13 ? -0.602 4.535 -22.234 1 36.5 13 TRP B N 1
ATOM 2167 C CA . TRP B 1 13 ? -1.224 3.645 -21.25 1 36.5 13 TRP B CA 1
ATOM 2168 C C . TRP B 1 13 ? -1.824 4.434 -20.094 1 36.5 13 TRP B C 1
ATOM 2170 O O . TRP B 1 13 ? -1.146 5.266 -19.484 1 36.5 13 TRP B O 1
ATOM 2180 N N . GLU B 1 14 ? -3.1 4.855 -20.078 1 40.19 14 GLU B N 1
ATOM 2181 C CA . GLU B 1 14 ? -3.807 5.543 -19 1 40.19 14 GLU B CA 1
ATOM 2182 C C . GLU B 1 14 ? -4.332 4.555 -17.969 1 40.19 14 GLU B C 1
ATOM 2184 O O . GLU B 1 14 ? -5.344 3.889 -18.188 1 40.19 14 GLU B O 1
ATOM 2189 N N . PRO B 1 15 ? -3.6 4.27 -17.047 1 39.09 15 PRO B N 1
ATOM 2190 C CA . PRO B 1 15 ? -4.137 3.385 -16 1 39.09 15 PRO B CA 1
ATOM 2191 C C . PRO B 1 15 ? -5.559 3.758 -15.586 1 39.09 15 PRO B C 1
ATOM 2193 O O . PRO B 1 15 ? -6.312 2.898 -15.125 1 39.09 15 PRO B O 1
ATOM 2196 N N . GLU B 1 16 ? -5.855 5.102 -15.719 1 40.72 16 GLU B N 1
ATOM 2197 C CA . GLU B 1 16 ? -7.176 5.516 -15.242 1 40.72 16 GLU B CA 1
ATOM 2198 C C . GLU B 1 16 ? -8.281 4.734 -15.945 1 40.72 16 GLU B C 1
ATOM 2200 O O . GLU B 1 16 ? -9.32 4.441 -15.336 1 40.72 16 GLU B O 1
ATOM 2205 N N . HIS B 1 17 ? -8.109 4.621 -17.234 1 40.97 17 HIS B N 1
ATOM 2206 C CA . HIS B 1 17 ? -9.219 3.977 -17.922 1 40.97 17 HIS B CA 1
ATOM 2207 C C . HIS B 1 17 ? -9.461 2.57 -17.375 1 40.97 17 HIS B C 1
ATOM 2209 O O . HIS B 1 17 ? -10.594 2.08 -17.391 1 40.97 17 HIS B O 1
ATOM 2215 N N . TYR B 1 18 ? -8.445 2.059 -16.938 1 40.81 18 TYR B N 1
ATOM 2216 C CA . TYR B 1 18 ? -8.648 0.674 -16.531 1 40.81 18 TYR B CA 1
ATOM 2217 C C . TYR B 1 18 ? -9.352 0.604 -15.18 1 40.81 18 TYR B C 1
ATOM 2219 O O . TYR B 1 18 ? -9.914 -0.434 -14.82 1 40.81 18 TYR B O 1
ATOM 2227 N N . LEU B 1 19 ? -9.352 1.775 -14.398 1 42.47 19 LEU B N 1
ATOM 2228 C CA . LEU B 1 19 ? -9.875 1.664 -13.039 1 42.47 19 LEU B CA 1
ATOM 2229 C C . LEU B 1 19 ? -11.391 1.835 -13.016 1 42.47 19 LEU B C 1
ATOM 2231 O O . LEU B 1 19 ? -12.008 1.822 -11.953 1 42.47 19 LEU B O 1
ATOM 2235 N N . LYS B 1 20 ? -11.914 2.463 -14.062 1 40 20 LYS B N 1
ATOM 2236 C CA . LYS B 1 20 ? -13.305 2.717 -13.695 1 40 20 LYS B CA 1
ATOM 2237 C C . LYS B 1 20 ? -13.836 1.629 -12.773 1 40 20 LYS B C 1
ATOM 2239 O O . LYS B 1 20 ? -14.508 1.924 -11.781 1 40 20 LYS B O 1
ATOM 2244 N N . PHE B 1 21 ? -14.461 0.533 -13.438 1 37.06 21 PHE B N 1
ATOM 2245 C CA . PHE B 1 21 ? -15.266 -0.477 -12.758 1 37.06 21 PHE B CA 1
ATOM 2246 C C . PHE B 1 21 ? -14.398 -1.616 -12.25 1 37.06 21 PHE B C 1
ATOM 2248 O O . PHE B 1 21 ? -14.867 -2.492 -11.523 1 37.06 21 PHE B O 1
ATOM 2255 N N . SER B 1 22 ? -13.344 -1.954 -12.922 1 41.69 22 SER B N 1
ATOM 2256 C CA . SER B 1 22 ? -12.945 -3.346 -12.742 1 41.69 22 SER B CA 1
ATOM 2257 C C . SER B 1 22 ? -12.609 -3.637 -11.281 1 41.69 22 SER B C 1
ATOM 2259 O O . SER B 1 22 ? -12.375 -2.715 -10.5 1 41.69 22 SER B O 1
ATOM 2261 N N . ASP B 1 23 ? -12.211 -5.039 -10.93 1 54.06 23 ASP B N 1
ATOM 2262 C CA . ASP B 1 23 ? -12.18 -6.051 -9.883 1 54.06 23 ASP B CA 1
ATOM 2263 C C . ASP B 1 23 ? -11.109 -5.734 -8.836 1 54.06 23 ASP B C 1
ATOM 2265 O O . ASP B 1 23 ? -9.938 -5.582 -9.18 1 54.06 23 ASP B O 1
ATOM 2269 N N . LEU B 1 24 ? -11.664 -5 -7.781 1 61.72 24 LEU B N 1
ATOM 2270 C CA . LEU B 1 24 ? -10.898 -4.992 -6.543 1 61.72 24 LEU B CA 1
ATOM 2271 C C . LEU B 1 24 ? -9.875 -6.121 -6.531 1 61.72 24 LEU B C 1
ATOM 2273 O O . LEU B 1 24 ? -8.82 -6.004 -5.906 1 61.72 24 LEU B O 1
ATOM 2277 N N . ARG B 1 25 ? -10.164 -7 -7.543 1 74.25 25 ARG B N 1
ATOM 2278 C CA . ARG B 1 25 ? -9.273 -8.156 -7.527 1 74.25 25 ARG B CA 1
ATOM 2279 C C . ARG B 1 25 ? -7.965 -7.855 -8.242 1 74.25 25 ARG B C 1
ATOM 2281 O O . ARG B 1 25 ? -6.934 -8.469 -7.953 1 74.25 25 ARG B O 1
ATOM 2288 N N . LEU B 1 26 ? -8.008 -6.793 -9.102 1 90.19 26 LEU B N 1
ATOM 2289 C CA . LEU B 1 26 ? -6.824 -6.504 -9.906 1 90.19 26 LEU B CA 1
ATOM 2290 C C . LEU B 1 26 ? -5.984 -5.402 -9.266 1 90.19 26 LEU B C 1
ATOM 2292 O O . LEU B 1 26 ? -4.871 -5.125 -9.711 1 90.19 26 LEU B O 1
ATOM 2296 N N . ARG B 1 27 ? -6.484 -4.797 -8.227 1 92.38 27 ARG B N 1
ATOM 2297 C CA . ARG B 1 27 ? -5.867 -3.613 -7.641 1 92.38 27 ARG B CA 1
ATOM 2298 C C . ARG B 1 27 ? -4.414 -3.879 -7.27 1 92.38 27 ARG B C 1
ATOM 2300 O O . ARG B 1 27 ? -3.523 -3.096 -7.609 1 92.38 27 ARG B O 1
ATOM 2307 N N . PRO B 1 28 ? -4.113 -5.035 -6.648 1 95.56 28 PRO B N 1
ATOM 2308 C CA . PRO B 1 28 ? -2.707 -5.25 -6.309 1 95.56 28 PRO B CA 1
ATOM 2309 C C . PRO B 1 28 ? -1.809 -5.336 -7.543 1 95.56 28 PRO B C 1
ATOM 2311 O O . PRO B 1 28 ? -0.694 -4.805 -7.535 1 95.56 28 PRO B O 1
ATOM 2314 N N . ALA B 1 29 ? -2.299 -5.965 -8.586 1 96.5 29 ALA B N 1
ATOM 2315 C CA . ALA B 1 29 ? -1.523 -6.066 -9.82 1 96.5 29 ALA B CA 1
ATOM 2316 C C . ALA B 1 29 ? -1.28 -4.691 -10.438 1 96.5 29 ALA B C 1
ATOM 2318 O O . ALA B 1 29 ? -0.178 -4.398 -10.906 1 96.5 29 ALA B O 1
ATOM 2319 N N . LEU B 1 30 ? -2.287 -3.895 -10.391 1 93.69 30 LEU B N 1
ATOM 2320 C CA . LEU B 1 30 ? -2.182 -2.559 -10.961 1 93.69 30 LEU B CA 1
ATOM 2321 C C . LEU B 1 30 ? -1.27 -1.674 -10.125 1 93.69 30 LEU B C 1
ATOM 2323 O O . LEU B 1 30 ? -0.52 -0.857 -10.664 1 93.69 30 LEU B O 1
ATOM 2327 N N . ASP B 1 31 ? -1.37 -1.794 -8.805 1 94.88 31 ASP B N 1
ATOM 2328 C CA . ASP B 1 31 ? -0.448 -1.087 -7.922 1 94.88 31 ASP B CA 1
ATOM 2329 C C . ASP B 1 31 ? 1 -1.468 -8.219 1 94.88 31 ASP B C 1
ATOM 2331 O O . ASP B 1 31 ? 1.888 -0.612 -8.211 1 94.88 31 ASP B O 1
ATOM 2335 N N . LEU B 1 32 ? 1.221 -2.748 -8.469 1 97 32 LEU B N 1
ATOM 2336 C CA . LEU B 1 32 ? 2.555 -3.209 -8.836 1 97 32 LEU B CA 1
ATOM 2337 C C . LEU B 1 32 ? 2.996 -2.605 -10.164 1 97 32 LEU B C 1
ATOM 2339 O O . LEU B 1 32 ? 4.102 -2.064 -10.266 1 97 32 LEU B O 1
ATOM 2343 N N . LEU B 1 33 ? 2.129 -2.68 -11.156 1 95.5 33 LEU B N 1
ATOM 2344 C CA . LEU B 1 33 ? 2.418 -2.197 -12.5 1 95.5 33 LEU B CA 1
ATOM 2345 C C . LEU B 1 33 ? 2.787 -0.718 -12.484 1 95.5 33 LEU B C 1
ATOM 2347 O O . LEU B 1 33 ? 3.674 -0.286 -13.227 1 95.5 33 LEU B O 1
ATOM 2351 N N . ALA B 1 34 ? 2.156 0.011 -11.594 1 91.44 34 ALA B N 1
ATOM 2352 C CA . ALA B 1 34 ? 2.352 1.456 -11.516 1 91.44 34 ALA B CA 1
ATOM 2353 C C . ALA B 1 34 ? 3.773 1.791 -11.07 1 91.44 34 ALA B C 1
ATOM 2355 O O . ALA B 1 34 ? 4.234 2.92 -11.25 1 91.44 34 ALA B O 1
ATOM 2356 N N . GLN B 1 35 ? 4.477 0.823 -10.555 1 94.31 35 GLN B N 1
ATOM 2357 C CA . GLN B 1 35 ? 5.797 1.104 -10 1 94.31 35 GLN B CA 1
ATOM 2358 C C . GLN B 1 35 ? 6.898 0.592 -10.914 1 94.31 35 GLN B C 1
ATOM 2360 O O . GLN B 1 35 ? 8.086 0.684 -10.586 1 94.31 35 GLN B O 1
ATOM 2365 N N . ILE B 1 36 ? 6.52 0.121 -12.031 1 95.31 36 ILE B N 1
ATOM 2366 C CA . ILE B 1 36 ? 7.5 -0.37 -12.992 1 95.31 36 ILE B CA 1
ATOM 2367 C C . ILE B 1 36 ? 7.879 0.75 -13.961 1 95.31 36 ILE B C 1
ATOM 2369 O O . ILE B 1 36 ? 7.027 1.255 -14.703 1 95.31 36 ILE B O 1
ATOM 2373 N N . HIS B 1 37 ? 9.156 1.126 -14.055 1 88.81 37 HIS B N 1
ATOM 2374 C CA . HIS B 1 37 ? 9.555 2.297 -14.828 1 88.81 37 HIS B CA 1
ATOM 2375 C C . HIS B 1 37 ? 10.43 1.9 -16.016 1 88.81 37 HIS B C 1
ATOM 2377 O O . HIS B 1 37 ? 11.266 2.688 -16.469 1 88.81 37 HIS B O 1
ATOM 2383 N N . VAL B 1 38 ? 10.258 0.773 -16.531 1 92.25 38 VAL B N 1
ATOM 2384 C CA . VAL B 1 38 ? 10.953 0.414 -17.766 1 92.25 38 VAL B CA 1
ATOM 2385 C C . VAL B 1 38 ? 10.203 0.976 -18.969 1 92.25 38 VAL B C 1
ATOM 2387 O O . VAL B 1 38 ? 8.977 0.856 -19.047 1 92.25 38 VAL B O 1
ATOM 2390 N N . GLN B 1 39 ? 10.82 1.579 -19.844 1 89.56 39 GLN B N 1
ATOM 2391 C CA . GLN B 1 39 ? 10.172 2.336 -20.906 1 89.56 39 GLN B CA 1
ATOM 2392 C C . GLN B 1 39 ? 9.781 1.43 -22.078 1 89.56 39 GLN B C 1
ATOM 2394 O O . GLN B 1 39 ? 8.625 1.415 -22.5 1 89.56 39 GLN B O 1
ATOM 2399 N N . ALA B 1 40 ? 10.773 0.669 -22.562 1 94.75 40 ALA B N 1
ATOM 2400 C CA . ALA B 1 40 ? 10.5 -0.117 -23.766 1 94.75 40 ALA B CA 1
ATOM 2401 C C . ALA B 1 40 ? 11.156 -1.492 -23.688 1 94.75 40 ALA B C 1
ATOM 2403 O O . ALA B 1 40 ? 12.039 -1.818 -24.484 1 94.75 40 ALA B O 1
ATOM 2404 N N . PRO B 1 41 ? 10.672 -2.238 -22.797 1 97.75 41 PRO B N 1
ATOM 2405 C CA . PRO B 1 41 ? 11.219 -3.594 -22.766 1 97.75 41 PRO B CA 1
ATOM 2406 C C . PRO B 1 41 ? 10.914 -4.379 -24.047 1 97.75 41 PRO B C 1
ATOM 2408 O O . PRO B 1 41 ? 9.789 -4.332 -24.547 1 97.75 41 PRO B O 1
ATOM 2411 N N . GLU B 1 42 ? 11.883 -5.039 -24.531 1 98 42 GLU B N 1
ATOM 2412 C CA . GLU B 1 42 ? 11.695 -5.84 -25.734 1 98 42 GLU B CA 1
ATOM 2413 C C . GLU B 1 42 ? 10.898 -7.105 -25.438 1 98 42 GLU B C 1
ATOM 2415 O O . GLU B 1 42 ? 10.023 -7.492 -26.203 1 98 42 GLU B O 1
ATOM 2420 N N . THR B 1 43 ? 11.266 -7.715 -24.328 1 98.62 43 THR B N 1
ATOM 2421 C CA . THR B 1 43 ? 10.648 -8.977 -23.938 1 98.62 43 THR B CA 1
ATOM 2422 C C . THR B 1 43 ? 10.055 -8.867 -22.531 1 98.62 43 THR B C 1
ATOM 2424 O O . THR B 1 43 ? 10.656 -8.273 -21.641 1 98.62 43 THR B O 1
ATOM 2427 N N . ILE B 1 44 ? 8.844 -9.367 -22.359 1 98.75 44 ILE B N 1
ATOM 2428 C CA . ILE B 1 44 ? 8.133 -9.383 -21.094 1 98.75 44 ILE B CA 1
ATOM 2429 C C . ILE B 1 44 ? 7.605 -10.797 -20.812 1 98.75 44 ILE B C 1
ATOM 2431 O O . ILE B 1 44 ? 7.051 -11.438 -21.703 1 98.75 44 ILE B O 1
ATOM 2435 N N . THR B 1 45 ? 7.828 -11.258 -19.641 1 98.75 45 THR B N 1
ATOM 2436 C CA . THR B 1 45 ? 7.207 -12.508 -19.219 1 98.75 45 THR B CA 1
ATOM 2437 C C . THR B 1 45 ? 6.234 -12.281 -18.062 1 98.75 45 THR B C 1
ATOM 2439 O O . THR B 1 45 ? 6.602 -11.688 -17.047 1 98.75 45 THR B O 1
ATOM 2442 N N . ASP B 1 46 ? 5.016 -12.641 -18.25 1 98.62 46 ASP B N 1
ATOM 2443 C CA . ASP B 1 46 ? 4.027 -12.781 -17.172 1 98.62 46 ASP B CA 1
ATOM 2444 C C . ASP B 1 46 ? 4.129 -14.156 -16.516 1 98.62 46 ASP B C 1
ATOM 2446 O O . ASP B 1 46 ? 3.578 -15.141 -17.031 1 98.62 46 ASP B O 1
ATOM 2450 N N . LEU B 1 47 ? 4.801 -14.203 -15.375 1 98.25 47 LEU B N 1
ATOM 2451 C CA . LEU B 1 47 ? 5.137 -15.445 -14.688 1 98.25 47 LEU B CA 1
ATOM 2452 C C . LEU B 1 47 ? 3.988 -15.898 -13.789 1 98.25 47 LEU B C 1
ATOM 2454 O O . LEU B 1 47 ? 3.783 -15.352 -12.703 1 98.25 47 LEU B O 1
ATOM 2458 N N . GLY B 1 48 ? 3.295 -16.953 -14.18 1 97.56 48 GLY B N 1
ATOM 2459 C CA . GLY B 1 48 ? 2.076 -17.375 -13.5 1 97.56 48 GLY B CA 1
ATOM 2460 C C . GLY B 1 48 ? 0.866 -16.547 -13.883 1 97.56 48 GLY B C 1
ATOM 2461 O O . GLY B 1 48 ? 0.208 -15.961 -13.023 1 97.56 48 GLY B O 1
ATOM 2462 N N . CYS B 1 49 ? 0.469 -16.672 -15.148 1 97.56 49 CYS B N 1
ATOM 2463 C CA . CYS B 1 49 ? -0.501 -15.734 -15.703 1 97.56 49 CYS B CA 1
ATOM 2464 C C . CYS B 1 49 ? -1.926 -16.172 -15.383 1 97.56 49 CYS B C 1
ATOM 2466 O O . CYS B 1 49 ? -2.871 -15.398 -15.555 1 97.56 49 CYS B O 1
ATOM 2468 N N . GLY B 1 50 ? -2.174 -17.422 -14.938 1 95.56 50 GLY B N 1
ATOM 2469 C CA . GLY B 1 50 ? -3.529 -17.922 -14.766 1 95.56 50 GLY B CA 1
ATOM 2470 C C . GLY B 1 50 ? -4.371 -17.797 -16.016 1 95.56 50 GLY B C 1
ATOM 2471 O O . GLY B 1 50 ? -3.934 -18.172 -17.109 1 95.56 50 GLY B O 1
ATOM 2472 N N . ALA B 1 51 ? -5.539 -17.312 -15.852 1 94.38 51 ALA B N 1
ATOM 2473 C CA . ALA B 1 51 ? -6.438 -17.141 -16.984 1 94.38 51 ALA B CA 1
ATOM 2474 C C . ALA B 1 51 ? -6.113 -15.867 -17.75 1 94.38 51 ALA B C 1
ATOM 2476 O O . ALA B 1 51 ? -6.926 -15.391 -18.547 1 94.38 51 ALA B O 1
ATOM 2477 N N . GLY B 1 52 ? -4.992 -15.297 -17.422 1 95.88 52 GLY B N 1
ATOM 2478 C CA . GLY B 1 52 ? -4.52 -14.156 -18.203 1 95.88 52 GLY B CA 1
ATOM 2479 C C . GLY B 1 52 ? -5.191 -12.852 -17.812 1 95.88 52 GLY B C 1
ATOM 2480 O O . GLY B 1 52 ? -5.387 -11.977 -18.656 1 95.88 52 GLY B O 1
ATOM 2481 N N . ASN B 1 53 ? -5.566 -12.688 -16.562 1 93.31 53 ASN B N 1
ATOM 2482 C CA . ASN B 1 53 ? -6.324 -11.523 -16.125 1 93.31 53 ASN B CA 1
ATOM 2483 C C . ASN B 1 53 ? -5.477 -10.258 -16.156 1 93.31 53 ASN B C 1
ATOM 2485 O O . ASN B 1 53 ? -5.996 -9.156 -16.359 1 93.31 53 ASN B O 1
ATOM 2489 N N . VAL B 1 54 ? -4.207 -10.406 -15.898 1 96 54 VAL B N 1
ATOM 2490 C CA . VAL B 1 54 ? -3.346 -9.234 -15.781 1 96 54 VAL B CA 1
ATOM 2491 C C . VAL B 1 54 ? -2.592 -9.016 -17.094 1 96 54 VAL B C 1
ATOM 2493 O O . VAL B 1 54 ? -2.162 -7.898 -17.391 1 96 54 VAL B O 1
ATOM 2496 N N . THR B 1 55 ? -2.473 -9.992 -17.938 1 97.06 55 THR B N 1
ATOM 2497 C CA . THR B 1 55 ? -1.642 -10 -19.141 1 97.06 55 THR B CA 1
ATOM 2498 C C . THR B 1 55 ? -2.059 -8.883 -20.094 1 97.06 55 THR B C 1
ATOM 2500 O O . THR B 1 55 ? -1.208 -8.211 -20.688 1 97.06 55 THR B O 1
ATOM 2503 N N . PRO B 1 56 ? -3.344 -8.633 -20.266 1 96 56 PRO B N 1
ATOM 2504 C CA . PRO B 1 56 ? -3.752 -7.562 -21.172 1 96 56 PRO B CA 1
ATOM 2505 C C . PRO B 1 56 ? -3.193 -6.199 -20.781 1 96 56 PRO B C 1
ATOM 2507 O O . PRO B 1 56 ? -2.934 -5.355 -21.641 1 96 56 PRO B O 1
ATOM 2510 N N . PHE B 1 57 ? -3.006 -5.98 -19.5 1 94.38 57 PHE B N 1
ATOM 2511 C CA . PHE B 1 57 ? -2.484 -4.703 -19.031 1 94.38 57 PHE B CA 1
ATOM 2512 C C . PHE B 1 57 ? -1.009 -4.559 -19.375 1 94.38 57 PHE B C 1
ATOM 2514 O O . PHE B 1 57 ? -0.538 -3.455 -19.656 1 94.38 57 PHE B O 1
ATOM 2521 N N . LEU B 1 58 ? -0.301 -5.672 -19.375 1 96.69 58 LEU B N 1
ATOM 2522 C CA . LEU B 1 58 ? 1.085 -5.645 -19.828 1 96.69 58 LEU B CA 1
ATOM 2523 C C . LEU B 1 58 ? 1.163 -5.301 -21.312 1 96.69 58 LEU B C 1
ATOM 2525 O O . LEU B 1 58 ? 1.962 -4.457 -21.719 1 96.69 58 LEU B O 1
ATOM 2529 N N . ARG B 1 59 ? 0.295 -5.918 -22.078 1 96.5 59 ARG B N 1
ATOM 2530 C CA . ARG B 1 59 ? 0.237 -5.68 -23.516 1 96.5 59 ARG B CA 1
ATOM 2531 C C . ARG B 1 59 ? -0.104 -4.223 -23.812 1 96.5 59 ARG B C 1
ATOM 2533 O O . ARG B 1 59 ? 0.51 -3.605 -24.688 1 96.5 59 ARG B O 1
ATOM 2540 N N . GLN B 1 60 ? -1.041 -3.773 -23.125 1 94 60 GLN B N 1
ATOM 2541 C CA . GLN B 1 60 ? -1.488 -2.4 -23.328 1 94 60 GLN B CA 1
ATOM 2542 C C . GLN B 1 60 ? -0.385 -1.403 -22.984 1 94 60 GLN B C 1
ATOM 2544 O O . GLN B 1 60 ? -0.184 -0.422 -23.703 1 94 60 GLN B O 1
ATOM 2549 N N . ARG B 1 61 ? 0.294 -1.653 -21.922 1 93.81 61 ARG B N 1
ATOM 2550 C CA . ARG B 1 61 ? 1.334 -0.733 -21.469 1 93.81 61 ARG B CA 1
ATOM 2551 C C . ARG B 1 61 ? 2.529 -0.753 -22.422 1 93.81 61 ARG B C 1
ATOM 2553 O O . ARG B 1 61 ? 3.164 0.278 -22.641 1 93.81 61 ARG B O 1
ATOM 2560 N N . TRP B 1 62 ? 2.854 -1.933 -22.906 1 96.62 62 TRP B N 1
ATOM 2561 C CA . TRP B 1 62 ? 3.975 -2.094 -23.828 1 96.62 62 TRP B CA 1
ATOM 2562 C C . TRP B 1 62 ? 3.533 -2.801 -25.094 1 96.62 62 TRP B C 1
ATOM 2564 O O . TRP B 1 62 ? 3.834 -3.98 -25.297 1 96.62 62 TRP B O 1
ATOM 2574 N N . PRO B 1 63 ? 3.006 -2.096 -26.016 1 96.12 63 PRO B N 1
ATOM 2575 C CA . PRO B 1 63 ? 2.365 -2.715 -27.188 1 96.12 63 PRO B CA 1
ATOM 2576 C C . PRO B 1 63 ? 3.371 -3.354 -28.141 1 96.12 63 PRO B C 1
ATOM 2578 O O . PRO B 1 63 ? 3.018 -4.262 -28.891 1 96.12 63 PRO B O 1
ATOM 2581 N N . ASP B 1 64 ? 4.594 -2.926 -28.062 1 97.25 64 ASP B N 1
ATOM 2582 C CA . ASP B 1 64 ? 5.578 -3.412 -29.031 1 97.25 64 ASP B CA 1
ATOM 2583 C C . ASP B 1 64 ? 6.391 -4.57 -28.453 1 97.25 64 ASP B C 1
ATOM 2585 O O . ASP B 1 64 ? 7.199 -5.18 -29.156 1 97.25 64 ASP B O 1
ATOM 2589 N N . ALA B 1 65 ? 6.184 -4.871 -27.203 1 98.19 65 ALA B N 1
ATOM 2590 C CA . ALA B 1 65 ? 6.961 -5.918 -26.531 1 98.19 65 ALA B CA 1
ATOM 2591 C C . ALA B 1 65 ? 6.508 -7.305 -26.984 1 98.19 65 ALA B C 1
ATOM 2593 O O . ALA B 1 65 ? 5.348 -7.496 -27.359 1 98.19 65 ALA B O 1
ATOM 2594 N N . LEU B 1 66 ? 7.457 -8.203 -27 1 98.44 66 LEU B N 1
ATOM 2595 C CA . LEU B 1 66 ? 7.117 -9.617 -27.094 1 98.44 66 LEU B CA 1
ATOM 2596 C C . LEU B 1 66 ? 6.711 -10.164 -25.734 1 98.44 66 LEU B C 1
ATOM 2598 O O . LEU B 1 66 ? 7.555 -10.344 -24.844 1 98.44 66 LEU B O 1
ATOM 2602 N N . VAL B 1 67 ? 5.418 -10.43 -25.594 1 98.44 67 VAL B N 1
ATOM 2603 C CA . VAL B 1 67 ? 4.898 -10.844 -24.281 1 98.44 67 VAL B CA 1
ATOM 2604 C C . VAL B 1 67 ? 4.668 -12.352 -24.266 1 98.44 67 VAL B C 1
ATOM 2606 O O . VAL B 1 67 ? 3.986 -12.883 -25.156 1 98.44 67 VAL B O 1
ATOM 2609 N N . THR B 1 68 ? 5.309 -13 -23.328 1 98.62 68 THR B N 1
ATOM 2610 C CA . THR B 1 68 ? 5.035 -14.406 -23.016 1 98.62 68 THR B CA 1
ATOM 2611 C C . THR B 1 68 ? 4.312 -14.531 -21.672 1 98.62 68 THR B C 1
ATOM 2613 O O . THR B 1 68 ? 4.73 -13.938 -20.688 1 98.62 68 THR B O 1
ATOM 2616 N N . ALA B 1 69 ? 3.236 -15.219 -21.688 1 98.62 69 ALA B N 1
ATOM 2617 C CA . ALA B 1 69 ? 2.484 -15.523 -20.484 1 98.62 69 ALA B CA 1
ATOM 2618 C C . ALA B 1 69 ? 2.533 -17.016 -20.172 1 98.62 69 ALA B C 1
ATOM 2620 O O . ALA B 1 69 ? 2.098 -17.844 -20.969 1 98.62 69 ALA B O 1
ATOM 2621 N N . LEU B 1 70 ? 3.068 -17.344 -18.969 1 97.56 70 LEU B N 1
ATOM 2622 C CA . LEU B 1 70 ? 3.242 -18.766 -18.719 1 97.56 70 LEU B CA 1
ATOM 2623 C C . LEU B 1 70 ? 2.5 -19.188 -17.453 1 97.56 70 LEU B C 1
ATOM 2625 O O . LEU B 1 70 ? 2.33 -18.391 -16.531 1 97.56 70 LEU B O 1
ATOM 2629 N N . ASP B 1 71 ? 2.055 -20.359 -17.469 1 97.5 71 ASP B N 1
ATOM 2630 C CA . ASP B 1 71 ? 1.426 -21.031 -16.328 1 97.5 71 ASP B CA 1
ATOM 2631 C C . ASP B 1 71 ? 1.655 -22.547 -16.406 1 97.5 71 ASP B C 1
ATOM 2633 O O . ASP B 1 71 ? 1.848 -23.094 -17.5 1 97.5 71 ASP B O 1
ATOM 2637 N N . SER B 1 72 ? 1.644 -23.125 -15.25 1 96.56 72 SER B N 1
ATOM 2638 C CA . SER B 1 72 ? 1.863 -24.562 -15.227 1 96.56 72 SER B CA 1
ATOM 2639 C C . SER B 1 72 ? 0.576 -25.328 -15.523 1 96.56 72 SER B C 1
ATOM 2641 O O . SER B 1 72 ? 0.608 -26.516 -15.805 1 96.56 72 SER B O 1
ATOM 2643 N N . SER B 1 73 ? -0.583 -24.703 -15.484 1 94.44 73 SER B N 1
ATOM 2644 C CA . SER B 1 73 ? -1.88 -25.359 -15.648 1 94.44 73 SER B CA 1
ATOM 2645 C C . SER B 1 73 ? -2.373 -25.25 -17.078 1 94.44 73 SER B C 1
ATOM 2647 O O . SER B 1 73 ? -2.73 -24.156 -17.547 1 94.44 73 SER B O 1
ATOM 2649 N N . PRO B 1 74 ? -2.479 -26.406 -17.781 1 95.75 74 PRO B N 1
ATOM 2650 C CA . PRO B 1 74 ? -3.039 -26.359 -19.125 1 95.75 74 PRO B CA 1
ATOM 2651 C C . PRO B 1 74 ? -4.473 -25.828 -19.156 1 95.75 74 PRO B C 1
ATOM 2653 O O . PRO B 1 74 ? -4.867 -25.156 -20.109 1 95.75 74 PRO B O 1
ATOM 2656 N N . GLU B 1 75 ? -5.188 -26.109 -18.109 1 94.62 75 GLU B N 1
ATOM 2657 C CA . GLU B 1 75 ? -6.566 -25.641 -18.016 1 94.62 75 GLU B CA 1
ATOM 2658 C C . GLU B 1 75 ? -6.629 -24.125 -17.953 1 94.62 75 GLU B C 1
ATOM 2660 O O . GLU B 1 75 ? -7.461 -23.5 -18.625 1 94.62 75 GLU B O 1
ATOM 2665 N N . MET B 1 76 ? -5.816 -23.516 -17.188 1 95.25 76 MET B N 1
ATOM 2666 C CA . MET B 1 76 ? -5.762 -22.062 -17.078 1 95.25 76 MET B CA 1
ATOM 2667 C C . MET B 1 76 ? -5.387 -21.438 -18.422 1 95.25 76 MET B C 1
ATOM 2669 O O . MET B 1 76 ? -5.969 -20.438 -18.828 1 95.25 76 MET B O 1
ATOM 2673 N N . LEU B 1 77 ? -4.457 -22.062 -19.094 1 97.06 77 LEU B N 1
ATOM 2674 C CA . LEU B 1 77 ? -4.008 -21.531 -20.375 1 97.06 77 LEU B CA 1
ATOM 2675 C C . LEU B 1 77 ? -5.105 -21.641 -21.422 1 97.06 77 LEU B C 1
ATOM 2677 O O . LEU B 1 77 ? -5.25 -20.75 -22.266 1 97.06 77 LEU B O 1
ATOM 2681 N N . THR B 1 78 ? -5.824 -22.719 -21.359 1 97.19 78 THR B N 1
ATOM 2682 C CA . THR B 1 78 ? -6.969 -22.859 -22.25 1 97.19 78 THR B CA 1
ATOM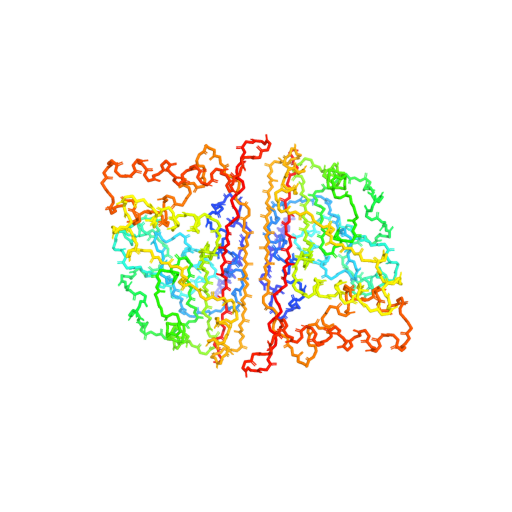 2683 C C . THR B 1 78 ? -7.977 -21.734 -22.016 1 97.19 78 THR B C 1
ATOM 2685 O O . THR B 1 78 ? -8.445 -21.109 -22.969 1 97.19 78 THR B O 1
ATOM 2688 N N . ARG B 1 79 ? -8.203 -21.453 -20.781 1 96.56 79 ARG B N 1
ATOM 2689 C CA . ARG B 1 79 ? -9.109 -20.375 -20.438 1 96.56 79 ARG B CA 1
ATOM 2690 C C . ARG B 1 79 ? -8.547 -19.031 -20.891 1 96.56 79 ARG B C 1
ATOM 2692 O O . ARG B 1 79 ? -9.289 -18.188 -21.422 1 96.56 79 ARG B O 1
ATOM 2699 N N . ALA B 1 80 ? -7.332 -18.828 -20.688 1 96.31 80 ALA B N 1
ATOM 2700 C CA . ALA B 1 80 ? -6.684 -17.562 -21.062 1 96.31 80 ALA B CA 1
ATOM 2701 C C . ALA B 1 80 ? -6.812 -17.312 -22.562 1 96.31 80 ALA B C 1
ATOM 2703 O O . ALA B 1 80 ? -7.184 -16.219 -22.984 1 96.31 80 ALA B O 1
ATOM 2704 N N . ARG B 1 81 ? -6.539 -18.328 -23.359 1 97 81 ARG B N 1
ATOM 2705 C CA . ARG B 1 81 ? -6.637 -18.219 -24.812 1 97 81 ARG B CA 1
ATOM 2706 C C . ARG B 1 81 ? -8.062 -17.891 -25.25 1 97 81 ARG B C 1
ATOM 2708 O O . ARG B 1 81 ? -8.281 -17.109 -26.172 1 97 81 ARG B O 1
ATOM 2715 N N . ALA B 1 82 ? -8.977 -18.531 -24.516 1 96.75 82 ALA B N 1
ATOM 2716 C CA . ALA B 1 82 ? -10.383 -18.312 -24.844 1 96.75 82 ALA B CA 1
ATOM 2717 C C . ALA B 1 82 ? -10.82 -16.906 -24.5 1 96.75 82 ALA B C 1
ATOM 2719 O O . ALA B 1 82 ? -11.586 -16.281 -25.234 1 96.75 82 ALA B O 1
ATOM 2720 N N . GLU B 1 83 ? -10.32 -16.453 -23.406 1 94.88 83 GLU B N 1
ATOM 2721 C CA . GLU B 1 83 ? -10.734 -15.141 -22.906 1 94.88 83 GLU B CA 1
ATOM 2722 C C . GLU B 1 83 ? -10.055 -14.016 -23.688 1 94.88 83 GLU B C 1
ATOM 2724 O O . GLU B 1 83 ? -10.602 -12.914 -23.781 1 94.88 83 GLU B O 1
ATOM 2729 N N . HIS B 1 84 ? -8.891 -14.359 -24.203 1 96.56 84 HIS B N 1
ATOM 2730 C CA . HIS B 1 84 ? -8.109 -13.312 -24.859 1 96.56 84 HIS B CA 1
ATOM 2731 C C . HIS B 1 84 ? -7.602 -13.781 -26.219 1 96.56 84 HIS B C 1
ATOM 2733 O O . HIS B 1 84 ? -6.395 -13.781 -26.469 1 96.56 84 HIS B O 1
ATOM 2739 N N . PRO B 1 85 ? -8.398 -14.086 -27.188 1 94.75 85 PRO B N 1
ATOM 2740 C CA . PRO B 1 85 ? -8 -14.695 -28.469 1 94.75 85 PRO B CA 1
ATOM 2741 C C . PRO B 1 85 ? -7.137 -13.773 -29.312 1 94.75 85 PRO B C 1
ATOM 2743 O O . PRO B 1 85 ? -6.297 -14.242 -30.094 1 94.75 85 PRO B O 1
ATOM 2746 N N . ASN B 1 86 ? -7.117 -12.445 -29.125 1 95.5 86 ASN B N 1
ATOM 2747 C CA . ASN B 1 86 ? -6.391 -11.539 -30.016 1 95.5 86 ASN B CA 1
ATOM 2748 C C . ASN B 1 86 ? -5.426 -10.648 -29.234 1 95.5 86 ASN B C 1
ATOM 2750 O O . ASN B 1 86 ? -5.125 -9.531 -29.672 1 95.5 86 ASN B O 1
ATOM 2754 N N . LEU B 1 87 ? -4.973 -11.156 -28.156 1 96.44 87 LEU B N 1
ATOM 2755 C CA . LEU B 1 87 ? -4.145 -10.32 -27.297 1 96.44 87 LEU B CA 1
ATOM 2756 C C . LEU B 1 87 ? -2.736 -10.18 -27.859 1 96.44 87 LEU B C 1
ATOM 2758 O O . LEU B 1 87 ? -2.01 -9.25 -27.516 1 96.44 87 LEU B O 1
ATOM 2762 N N . GLY B 1 88 ? -2.305 -11.07 -28.75 1 96.94 88 GLY B N 1
ATOM 2763 C CA . GLY B 1 88 ? -0.972 -11.016 -29.328 1 96.94 88 GLY B CA 1
ATOM 2764 C C . GLY B 1 88 ? 0.122 -11.398 -28.344 1 96.94 88 GLY B C 1
ATOM 2765 O O . GLY B 1 88 ? 1.179 -10.766 -28.312 1 96.94 88 GLY B O 1
ATOM 2766 N N . VAL B 1 89 ? -0.188 -12.383 -27.531 1 97.62 89 VAL B N 1
ATOM 2767 C CA . VAL B 1 89 ? 0.799 -12.875 -26.578 1 97.62 89 VAL B CA 1
ATOM 2768 C C . VAL B 1 89 ? 1.043 -14.359 -26.797 1 97.62 89 VAL B C 1
ATOM 2770 O O . VAL B 1 89 ? 0.22 -15.047 -27.422 1 97.62 89 VAL B O 1
ATOM 2773 N N . THR B 1 90 ? 2.225 -14.844 -26.453 1 97.88 90 THR B N 1
ATOM 2774 C CA . THR B 1 90 ? 2.523 -16.266 -26.469 1 97.88 90 THR B CA 1
ATOM 2775 C C . THR B 1 90 ? 2.129 -16.922 -25.141 1 97.88 90 THR B C 1
ATOM 2777 O O . THR B 1 90 ? 2.615 -16.531 -24.078 1 97.88 90 THR B O 1
ATOM 2780 N N . TRP B 1 91 ? 1.226 -17.797 -25.203 1 98.06 91 TRP B N 1
ATOM 2781 C CA . TRP B 1 91 ? 0.857 -18.594 -24.031 1 98.06 91 TRP B CA 1
ATOM 2782 C C . TRP B 1 91 ? 1.73 -19.844 -23.922 1 98.06 91 TRP B C 1
ATOM 2784 O O . TRP B 1 91 ? 1.789 -20.641 -24.859 1 98.06 91 TRP B O 1
ATOM 2794 N N . LEU B 1 92 ? 2.416 -20.016 -22.797 1 98.06 92 LEU B N 1
ATOM 2795 C CA . LEU B 1 92 ? 3.406 -21.078 -22.656 1 98.06 92 LEU B CA 1
ATOM 2796 C C . LEU B 1 92 ? 3.156 -21.891 -21.391 1 98.06 92 LEU B C 1
ATOM 2798 O O . LEU B 1 92 ? 3.027 -21.328 -20.297 1 98.06 92 LEU B O 1
ATOM 2802 N N . GLU B 1 93 ? 3.02 -23.188 -21.562 1 97.62 93 GLU B N 1
ATOM 2803 C CA . GLU B 1 93 ? 2.971 -24.062 -20.391 1 97.62 93 GLU B CA 1
ATOM 2804 C C . GLU B 1 93 ? 4.363 -24.281 -19.812 1 97.62 93 GLU B C 1
ATOM 2806 O O . GLU B 1 93 ? 5.238 -24.828 -20.484 1 97.62 93 GLU B O 1
ATOM 2811 N N . ALA B 1 94 ? 4.605 -23.859 -18.594 1 97.19 94 ALA B N 1
ATOM 2812 C CA . ALA B 1 94 ? 5.898 -24.031 -17.938 1 97.19 94 ALA B CA 1
ATOM 2813 C C . ALA B 1 94 ? 5.766 -23.891 -16.422 1 97.19 94 ALA B C 1
ATOM 2815 O O . ALA B 1 94 ? 4.82 -23.266 -15.938 1 97.19 94 ALA B O 1
ATOM 2816 N N . ASP B 1 95 ? 6.664 -24.484 -15.773 1 96.06 95 ASP B N 1
ATOM 2817 C CA . ASP B 1 95 ? 6.777 -24.359 -14.32 1 96.06 95 ASP B CA 1
ATOM 2818 C C . ASP B 1 95 ? 7.793 -23.281 -13.945 1 96.06 95 ASP B C 1
ATOM 2820 O O . ASP B 1 95 ? 8.953 -23.344 -14.359 1 96.06 95 ASP B O 1
ATOM 2824 N N . VAL B 1 96 ? 7.379 -22.359 -13.117 1 95.31 96 VAL B N 1
ATOM 2825 C CA . VAL B 1 96 ? 8.219 -21.219 -12.734 1 95.31 96 VAL B CA 1
ATOM 2826 C C . VAL B 1 96 ? 9.5 -21.734 -12.078 1 95.31 96 VAL B C 1
ATOM 2828 O O . VAL B 1 96 ? 10.555 -21.109 -12.211 1 95.31 96 VAL B O 1
ATOM 2831 N N . ARG B 1 97 ? 9.5 -22.828 -11.438 1 94.12 97 ARG B N 1
ATOM 2832 C CA . ARG B 1 97 ? 10.633 -23.375 -10.703 1 94.12 97 ARG B CA 1
ATOM 2833 C C . ARG B 1 97 ? 11.75 -23.797 -11.656 1 94.12 97 ARG B C 1
ATOM 2835 O O . ARG B 1 97 ? 12.922 -23.797 -11.281 1 94.12 97 ARG B O 1
ATOM 2842 N N . SER B 1 98 ? 11.367 -24.109 -12.875 1 93.06 98 SER B N 1
ATOM 2843 C CA . SER B 1 98 ? 12.367 -24.641 -13.797 1 93.06 98 SER B 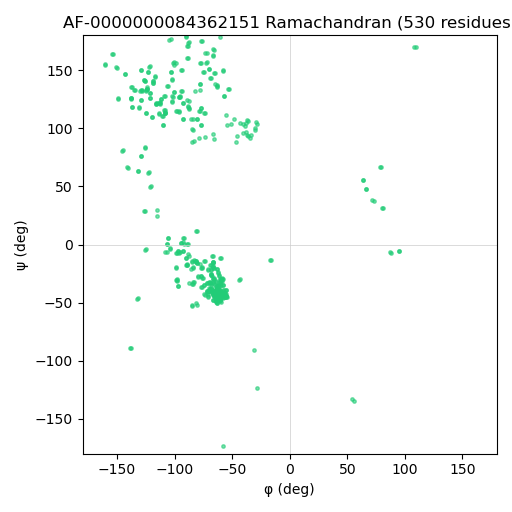CA 1
ATOM 2844 C C . SER B 1 98 ? 12.43 -23.812 -15.078 1 93.06 98 SER B C 1
ATOM 2846 O O . SER B 1 98 ? 13.281 -24.062 -15.938 1 93.06 98 SER B O 1
ATOM 2848 N N . TRP B 1 99 ? 11.562 -22.891 -15.117 1 95.62 99 TRP B N 1
ATOM 2849 C CA . TRP B 1 99 ? 11.461 -22.094 -16.328 1 95.62 99 TRP B CA 1
ATOM 2850 C C . TRP B 1 99 ? 12.734 -21.281 -16.562 1 95.62 99 TRP B C 1
ATOM 2852 O O . TRP B 1 99 ? 13.289 -20.719 -15.625 1 95.62 99 TRP B O 1
ATOM 2862 N N . ALA B 1 100 ? 13.18 -21.25 -17.875 1 95.06 100 ALA B N 1
ATOM 2863 C CA . ALA B 1 100 ? 14.227 -20.375 -18.391 1 95.06 100 ALA B CA 1
ATOM 2864 C C . ALA B 1 100 ? 13.852 -19.812 -19.75 1 95.06 100 ALA B C 1
ATOM 2866 O O . ALA B 1 100 ? 13.484 -20.562 -20.656 1 95.06 100 ALA B O 1
ATOM 2867 N N . PRO B 1 101 ? 13.906 -18.516 -19.828 1 96.06 101 PRO B N 1
ATOM 2868 C CA . PRO B 1 101 ? 13.539 -17.938 -21.125 1 96.06 101 PRO B CA 1
ATOM 2869 C C . PRO B 1 101 ? 14.602 -18.188 -22.188 1 96.06 101 PRO B C 1
ATOM 2871 O O . PRO B 1 101 ? 15.781 -18.359 -21.859 1 96.06 101 PRO B O 1
ATOM 2874 N N . ALA B 1 102 ? 14.148 -18.141 -23.469 1 93.44 102 ALA B N 1
ATOM 2875 C CA . ALA B 1 102 ? 15.062 -18.281 -24.594 1 93.44 102 ALA B CA 1
ATOM 2876 C C . ALA B 1 102 ? 15.953 -17.047 -24.719 1 93.44 102 ALA B C 1
ATOM 2878 O O . ALA B 1 102 ? 17.094 -17.141 -25.172 1 93.44 102 ALA B O 1
ATOM 2879 N N . LYS B 1 103 ? 15.414 -15.93 -24.375 1 96 103 LYS B N 1
ATOM 2880 C CA . LYS B 1 103 ? 16.125 -14.648 -24.391 1 96 103 LYS B CA 1
ATOM 2881 C C . LYS B 1 103 ? 15.961 -13.93 -23.047 1 96 103 LYS B C 1
ATOM 2883 O O . LYS B 1 103 ? 14.922 -14.055 -22.391 1 96 103 LYS B O 1
ATOM 2888 N N . PRO B 1 104 ? 17.031 -13.141 -22.734 1 97.81 104 PRO B N 1
ATOM 2889 C CA . PRO B 1 104 ? 16.859 -12.336 -21.516 1 97.81 104 PRO B CA 1
ATOM 2890 C C . PRO B 1 104 ? 15.656 -11.406 -21.578 1 97.81 104 PRO B C 1
ATOM 2892 O O . PRO B 1 104 ? 15.289 -10.93 -22.656 1 97.81 104 PRO B O 1
ATOM 2895 N N . GLN B 1 105 ? 15.117 -11.156 -20.453 1 98.75 105 GLN B N 1
ATOM 2896 C CA . GLN B 1 105 ? 13.852 -10.438 -20.359 1 98.75 105 GLN B CA 1
ATOM 2897 C C . GLN B 1 105 ? 14.07 -8.984 -19.953 1 98.75 105 GLN B C 1
ATOM 2899 O O . GLN B 1 105 ? 14.922 -8.688 -19.109 1 98.75 105 GLN B O 1
ATOM 2904 N N . GLY B 1 106 ? 13.289 -8.086 -20.531 1 98.75 106 GLY B N 1
ATOM 2905 C CA . GLY B 1 106 ? 13.258 -6.715 -20.047 1 98.75 106 GLY B CA 1
ATOM 2906 C C . GLY B 1 106 ? 12.398 -6.543 -18.797 1 98.75 106 GLY B C 1
ATOM 2907 O O . GLY B 1 106 ? 12.594 -5.605 -18.031 1 98.75 106 GLY B O 1
ATOM 2908 N N . LEU B 1 107 ? 11.391 -7.441 -18.672 1 98.81 107 LEU B N 1
ATOM 2909 C CA . LEU B 1 107 ? 10.5 -7.434 -17.531 1 98.81 107 LEU B CA 1
ATOM 2910 C C . LEU B 1 107 ? 10.016 -8.844 -17.203 1 98.81 107 LEU B C 1
ATOM 2912 O O . LEU B 1 107 ? 9.531 -9.555 -18.094 1 98.81 107 LEU B O 1
ATOM 2916 N N . ILE B 1 108 ? 10.219 -9.227 -16 1 98.88 108 ILE B N 1
ATOM 2917 C CA . ILE B 1 108 ? 9.547 -10.383 -15.43 1 98.88 108 ILE B CA 1
ATOM 2918 C C . ILE B 1 108 ? 8.508 -9.93 -14.406 1 98.88 108 ILE B C 1
ATOM 2920 O O . ILE B 1 108 ? 8.852 -9.32 -13.391 1 98.88 108 ILE B O 1
ATOM 2924 N N . PHE B 1 109 ? 7.281 -10.203 -14.727 1 98.75 109 PHE B N 1
ATOM 2925 C CA . PHE B 1 109 ? 6.141 -9.805 -13.914 1 98.75 109 PHE B CA 1
ATOM 2926 C C . PHE B 1 109 ? 5.473 -11.023 -13.289 1 98.75 109 PHE B C 1
ATOM 2928 O O . PHE B 1 109 ? 5.133 -11.977 -13.992 1 98.75 109 PHE B O 1
ATOM 2935 N N . SER B 1 110 ? 5.316 -11.039 -11.961 1 98.69 110 SER B N 1
ATOM 2936 C CA . SER B 1 110 ? 4.648 -12.141 -11.281 1 98.69 110 SER B CA 1
ATOM 2937 C C . SER B 1 110 ? 3.689 -11.625 -10.211 1 98.69 110 SER B C 1
ATOM 2939 O O . SER B 1 110 ? 4.113 -10.992 -9.242 1 98.69 110 SER B O 1
ATOM 2941 N N . ASN B 1 111 ? 2.467 -11.922 -10.383 1 97.5 111 ASN B N 1
ATOM 2942 C CA . ASN B 1 111 ? 1.424 -11.469 -9.469 1 97.5 111 ASN B CA 1
ATOM 2943 C C . ASN B 1 111 ? 0.691 -12.641 -8.82 1 97.5 111 ASN B C 1
ATOM 2945 O O . ASN B 1 111 ? -0.062 -13.352 -9.492 1 97.5 111 ASN B O 1
ATOM 2949 N N . ALA B 1 112 ? 0.923 -12.836 -7.484 1 94.12 112 ALA B N 1
ATOM 2950 C CA . ALA B 1 112 ? 0.194 -13.805 -6.668 1 94.12 112 ALA B CA 1
ATOM 2951 C C . ALA B 1 112 ? 0.498 -15.234 -7.105 1 94.12 112 ALA B C 1
ATOM 2953 O O . ALA B 1 112 ? -0.406 -16.062 -7.195 1 94.12 112 ALA B O 1
ATOM 2954 N N . VAL B 1 113 ? 1.772 -15.523 -7.277 1 94.88 113 VAL B N 1
ATOM 2955 C CA . VAL B 1 113 ? 2.176 -16.844 -7.73 1 94.88 113 VAL B CA 1
ATOM 2956 C C . VAL B 1 113 ? 3.309 -17.375 -6.852 1 94.88 113 VAL B C 1
ATOM 2958 O O . VAL B 1 113 ? 3.246 -18.5 -6.352 1 94.88 113 VAL B O 1
ATOM 2961 N N . LEU B 1 114 ? 4.277 -16.531 -6.609 1 96.44 114 LEU B N 1
ATOM 2962 C CA . LEU B 1 114 ? 5.543 -17.016 -6.059 1 96.44 114 LEU B CA 1
ATOM 2963 C C . LEU B 1 114 ? 5.395 -17.375 -4.586 1 96.44 114 LEU B C 1
ATOM 2965 O O . LEU B 1 114 ? 6.254 -18.047 -4.016 1 96.44 114 LEU B O 1
ATOM 2969 N N . HIS B 1 115 ? 4.285 -16.922 -3.971 1 92.5 115 HIS B N 1
ATOM 2970 C CA . HIS B 1 115 ? 4.043 -17.328 -2.594 1 92.5 115 HIS B CA 1
ATOM 2971 C C . HIS B 1 115 ? 3.762 -18.828 -2.512 1 92.5 115 HIS B C 1
ATOM 2973 O O . HIS B 1 115 ? 3.775 -19.406 -1.423 1 92.5 115 HIS B O 1
ATOM 2979 N N . TRP B 1 116 ? 3.572 -19.516 -3.623 1 88.31 116 TRP B N 1
ATOM 2980 C CA . TRP B 1 116 ? 3.35 -20.953 -3.676 1 88.31 116 TRP B CA 1
ATOM 2981 C C . TRP B 1 116 ? 4.656 -21.688 -3.947 1 88.31 116 TRP B C 1
ATOM 2983 O O . TRP B 1 116 ? 4.676 -22.922 -3.992 1 88.31 116 TRP B O 1
ATOM 2993 N N . VAL B 1 117 ? 5.664 -20.984 -4.215 1 92.06 117 VAL B N 1
ATOM 2994 C CA . VAL B 1 117 ? 6.953 -21.562 -4.586 1 92.06 117 VAL B CA 1
ATOM 2995 C C . VAL B 1 117 ? 7.93 -21.438 -3.416 1 92.06 117 VAL B C 1
ATOM 2997 O O . VAL B 1 117 ? 8.055 -20.375 -2.811 1 92.06 117 VAL B O 1
ATOM 3000 N N . ASP B 1 118 ? 8.641 -22.438 -3.145 1 89.94 118 ASP B N 1
ATOM 3001 C CA . ASP B 1 118 ? 9.586 -22.438 -2.027 1 89.94 118 ASP B CA 1
ATOM 3002 C C . ASP B 1 118 ? 10.953 -21.922 -2.457 1 89.94 118 ASP B C 1
ATOM 3004 O O . ASP B 1 118 ? 11.164 -21.609 -3.633 1 89.94 118 ASP B O 1
ATOM 3008 N N . ASP B 1 119 ? 11.828 -21.703 -1.551 1 92.75 119 ASP B N 1
ATOM 3009 C CA . ASP B 1 119 ? 13.25 -21.422 -1.716 1 92.75 119 ASP B CA 1
ATOM 3010 C C . ASP B 1 119 ? 13.461 -20.109 -2.463 1 92.75 119 ASP B C 1
ATOM 3012 O O . ASP B 1 119 ? 14.156 -20.062 -3.48 1 92.75 119 ASP B O 1
ATOM 3016 N N . HIS B 1 120 ? 12.883 -19.047 -1.945 1 96.44 120 HIS B N 1
ATOM 3017 C CA . HIS B 1 120 ? 13 -17.734 -2.547 1 96.44 120 HIS B CA 1
ATOM 3018 C C . HIS B 1 120 ? 14.453 -17.25 -2.545 1 96.44 120 HIS B C 1
ATOM 3020 O O . HIS B 1 120 ? 14.852 -16.453 -3.4 1 96.44 120 HIS B O 1
ATOM 3026 N N . GLN B 1 121 ? 15.266 -17.797 -1.691 1 95.62 121 GLN B N 1
ATOM 3027 C CA . GLN B 1 121 ? 16.672 -17.406 -1.628 1 95.62 121 GLN B CA 1
ATOM 3028 C C . GLN B 1 121 ? 17.406 -17.828 -2.896 1 95.62 121 GLN B C 1
ATOM 3030 O O . GLN B 1 121 ? 18.375 -17.172 -3.297 1 95.62 121 GLN B O 1
ATOM 3035 N N . ALA B 1 122 ? 16.922 -18.891 -3.465 1 96.06 122 ALA B N 1
ATOM 3036 C CA . ALA B 1 122 ? 17.531 -19.344 -4.715 1 96.06 122 ALA B CA 1
ATOM 3037 C C . ALA B 1 122 ? 16.734 -18.828 -5.918 1 96.06 122 ALA B C 1
ATOM 3039 O O . ALA B 1 122 ? 17.312 -18.484 -6.949 1 96.06 122 ALA B O 1
ATOM 3040 N N . LEU B 1 123 ? 15.445 -18.766 -5.773 1 97.12 123 LEU B N 1
ATOM 3041 C CA . LEU B 1 123 ? 14.555 -18.453 -6.887 1 97.12 123 LEU B CA 1
ATOM 3042 C C . LEU B 1 123 ? 14.766 -17.016 -7.355 1 97.12 123 LEU B C 1
ATOM 3044 O O . LEU B 1 123 ? 14.898 -16.766 -8.555 1 97.12 123 LEU B O 1
ATOM 3048 N N . PHE B 1 124 ? 14.805 -16.047 -6.453 1 98.25 124 PHE B N 1
ATOM 3049 C CA . PHE B 1 124 ? 14.836 -14.633 -6.82 1 98.25 124 PHE B CA 1
ATOM 3050 C C . PHE B 1 124 ? 16.141 -14.289 -7.531 1 98.25 124 PHE B C 1
ATOM 3052 O O . PHE B 1 124 ? 16.125 -13.648 -8.586 1 98.25 124 PHE B O 1
ATOM 3059 N N . PRO B 1 125 ? 17.297 -14.789 -7.031 1 98.12 125 PRO B N 1
ATOM 3060 C CA . PRO B 1 125 ? 18.531 -14.555 -7.789 1 98.12 125 PRO B CA 1
ATOM 3061 C C . PRO B 1 125 ? 18.484 -15.188 -9.18 1 98.12 125 PRO B C 1
ATOM 3063 O O . PRO B 1 125 ? 18.984 -14.602 -10.141 1 98.12 125 PRO B O 1
ATOM 3066 N N . ARG B 1 126 ? 17.938 -16.328 -9.258 1 98.12 126 ARG B N 1
ATOM 3067 C CA . ARG B 1 126 ? 17.828 -16.969 -10.562 1 98.12 126 ARG B CA 1
ATOM 3068 C C . ARG B 1 126 ? 17 -16.141 -11.523 1 98.12 126 ARG B C 1
ATOM 3070 O O . ARG B 1 126 ? 17.391 -15.922 -12.672 1 98.12 126 ARG B O 1
ATOM 3077 N N . LEU B 1 127 ? 15.844 -15.656 -11.039 1 98.5 127 LEU B N 1
ATOM 3078 C CA . LEU B 1 127 ? 14.977 -14.828 -11.875 1 98.5 127 LEU B CA 1
ATOM 3079 C C . LEU B 1 127 ? 15.68 -13.531 -12.273 1 98.5 127 LEU B C 1
ATOM 3081 O O . LEU B 1 127 ? 15.57 -13.094 -13.422 1 98.5 127 LEU B O 1
ATOM 3085 N N . MET B 1 128 ? 16.422 -12.93 -11.375 1 98.56 128 MET B N 1
ATOM 3086 C CA . MET B 1 128 ? 17.203 -11.734 -11.688 1 98.56 128 MET B CA 1
ATOM 3087 C C . MET B 1 128 ? 18.234 -12.023 -12.781 1 98.56 128 MET B C 1
ATOM 3089 O O . MET B 1 128 ? 18.484 -11.172 -13.633 1 98.56 128 MET B O 1
ATOM 3093 N N . GLY B 1 129 ? 18.75 -13.219 -12.719 1 98.19 129 GLY B N 1
ATOM 3094 C CA . GLY B 1 129 ? 19.734 -13.633 -13.703 1 98.19 129 GLY B CA 1
ATOM 3095 C C . GLY B 1 129 ? 19.156 -13.742 -15.109 1 98.19 129 GLY B C 1
ATOM 3096 O O . GLY B 1 129 ? 19.906 -13.688 -16.094 1 98.19 129 GLY B O 1
ATOM 3097 N N . GLU B 1 130 ? 17.875 -13.836 -15.219 1 98.44 130 GLU B N 1
ATOM 3098 C CA . GLU B 1 130 ? 17.203 -14 -16.516 1 98.44 130 GLU B CA 1
ATOM 3099 C C . GLU B 1 130 ? 16.891 -12.648 -17.141 1 98.44 130 GLU B C 1
ATOM 3101 O O . GLU B 1 130 ? 16.344 -12.586 -18.25 1 98.44 130 GLU B O 1
ATOM 3106 N N . LEU B 1 131 ? 17.25 -11.578 -16.469 1 98.62 131 LEU B N 1
ATOM 3107 C CA . LEU B 1 131 ? 16.938 -10.234 -16.938 1 98.62 131 LEU B CA 1
ATOM 3108 C C . LEU B 1 131 ? 18.094 -9.656 -17.75 1 98.62 131 LEU B C 1
ATOM 3110 O O . LEU B 1 131 ? 19.266 -9.984 -17.484 1 98.62 131 LEU B O 1
ATOM 3114 N N . VAL B 1 132 ? 17.828 -8.789 -18.719 1 98.44 132 VAL B N 1
ATOM 3115 C CA . VAL B 1 132 ? 18.828 -7.918 -19.312 1 98.44 132 VAL B CA 1
ATOM 3116 C C . VAL B 1 132 ? 19.312 -6.898 -18.281 1 98.44 132 VAL B C 1
ATOM 3118 O O . VAL B 1 132 ? 18.656 -6.684 -17.266 1 98.44 132 VAL B O 1
ATOM 3121 N N . SER B 1 133 ? 20.484 -6.281 -18.562 1 97.56 133 SER B N 1
ATOM 3122 C CA . SER B 1 133 ? 20.859 -5.137 -17.75 1 97.56 133 SER B CA 1
ATOM 3123 C C . SER B 1 133 ? 19.797 -4.051 -17.781 1 97.56 133 SER B C 1
ATOM 3125 O O . SER B 1 133 ? 19.281 -3.713 -18.844 1 97.56 133 SER B O 1
ATOM 3127 N N . GLY B 1 134 ? 19.406 -3.637 -16.609 1 97.56 134 GLY B N 1
ATOM 3128 C CA . GLY B 1 134 ? 18.375 -2.623 -16.531 1 97.56 134 GLY B CA 1
ATOM 3129 C C . GLY B 1 134 ? 16.969 -3.205 -16.531 1 97.56 134 GLY B C 1
ATOM 3130 O O . GLY B 1 134 ? 15.992 -2.482 -16.328 1 97.56 134 GLY B O 1
ATOM 3131 N N . GLY B 1 135 ? 16.891 -4.527 -16.75 1 98.56 135 GLY B N 1
ATOM 3132 C CA . GLY B 1 135 ? 15.594 -5.188 -16.688 1 98.56 135 GLY B CA 1
ATOM 3133 C C . GLY B 1 135 ? 14.992 -5.191 -15.297 1 98.56 135 GLY B C 1
ATOM 3134 O O . GLY B 1 135 ? 15.68 -4.883 -14.32 1 98.56 135 GLY B O 1
ATOM 3135 N N . VAL B 1 136 ? 13.703 -5.555 -15.188 1 98.75 136 VAL B N 1
ATOM 3136 C CA . VAL B 1 136 ? 13 -5.41 -13.922 1 98.75 136 VAL B CA 1
ATOM 3137 C C . VAL B 1 136 ? 12.32 -6.727 -13.547 1 98.75 136 VAL B C 1
ATOM 3139 O O . VAL B 1 136 ? 11.734 -7.391 -14.406 1 98.75 136 VAL B O 1
ATOM 3142 N N . LEU B 1 137 ? 12.508 -7.121 -12.32 1 98.88 137 LEU B N 1
ATOM 3143 C CA . LEU B 1 137 ? 11.688 -8.141 -11.672 1 98.88 137 LEU B CA 1
ATOM 3144 C C . LEU B 1 137 ? 10.609 -7.496 -10.805 1 98.88 137 LEU B C 1
ATOM 3146 O O . LEU B 1 137 ? 10.93 -6.777 -9.852 1 98.88 137 LEU B O 1
ATOM 3150 N N . ALA B 1 138 ? 9.336 -7.66 -11.141 1 98.88 138 ALA B N 1
ATOM 3151 C CA . ALA B 1 138 ? 8.203 -7.133 -10.391 1 98.88 138 ALA B CA 1
ATOM 3152 C C . ALA B 1 138 ? 7.336 -8.258 -9.836 1 98.88 138 ALA B C 1
ATOM 3154 O O . ALA B 1 138 ? 6.77 -9.047 -10.594 1 98.88 138 ALA B O 1
ATOM 3155 N N . VAL B 1 139 ? 7.207 -8.25 -8.477 1 98.81 139 VAL B N 1
ATOM 3156 C CA . VAL B 1 139 ? 6.551 -9.383 -7.828 1 98.81 139 VAL B CA 1
ATOM 3157 C C . VAL B 1 139 ? 5.562 -8.875 -6.785 1 98.81 139 VAL B C 1
ATOM 3159 O O . VAL B 1 139 ? 5.863 -7.941 -6.031 1 98.81 139 VAL B O 1
ATOM 3162 N N . GLN B 1 140 ? 4.422 -9.383 -6.781 1 98.44 140 GLN B N 1
ATOM 3163 C CA . GLN B 1 140 ? 3.436 -9.188 -5.723 1 98.44 140 GLN B CA 1
ATOM 3164 C C . GLN B 1 140 ? 2.953 -10.523 -5.164 1 98.44 140 GLN B C 1
ATOM 3166 O O . GLN B 1 140 ? 2.652 -11.4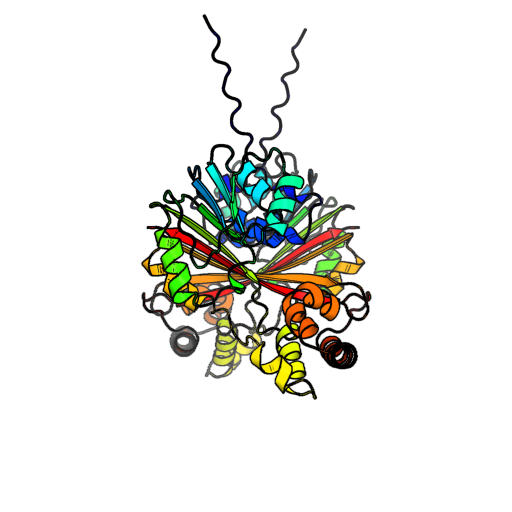45 -5.926 1 98.44 140 GLN B O 1
ATOM 3171 N N . MET B 1 141 ? 2.922 -10.648 -3.805 1 96.81 141 MET B N 1
ATOM 3172 C CA . MET B 1 141 ? 2.502 -11.875 -3.141 1 96.81 141 MET B CA 1
ATOM 3173 C C . MET B 1 141 ? 1.601 -11.578 -1.949 1 96.81 141 MET B C 1
ATOM 3175 O O . MET B 1 141 ? 1.892 -10.68 -1.157 1 96.81 141 MET B O 1
ATOM 3179 N N . PRO B 1 142 ? 0.501 -12.336 -1.824 1 94 142 PRO B N 1
ATOM 3180 C CA . PRO B 1 142 ? -0.17 -12.273 -0.524 1 94 142 PRO B CA 1
ATOM 3181 C C . PRO B 1 142 ? 0.774 -12.562 0.641 1 94 142 PRO B C 1
ATOM 3183 O O . PRO B 1 142 ? 1.618 -13.461 0.549 1 94 142 PRO B O 1
ATOM 3186 N N . HIS B 1 143 ? 0.724 -11.773 1.65 1 94.88 143 HIS B N 1
ATOM 3187 C CA . HIS B 1 143 ? 1.551 -11.922 2.844 1 94.88 143 HIS B CA 1
ATOM 3188 C C . HIS B 1 143 ? 0.692 -12.047 4.098 1 94.88 143 HIS B C 1
ATOM 3190 O O . HIS B 1 143 ? 0.889 -11.312 5.066 1 94.88 143 HIS B O 1
ATOM 3196 N N . GLN B 1 144 ? -0.127 -13.125 4.148 1 91.81 144 GLN B N 1
ATOM 3197 C CA . GLN B 1 144 ? -1.219 -13.266 5.109 1 91.81 144 GLN B CA 1
ATOM 3198 C C . GLN B 1 144 ? -0.852 -14.234 6.223 1 91.81 144 GLN B C 1
ATOM 3200 O O . GLN B 1 144 ? -1.554 -14.328 7.234 1 91.81 144 GLN B O 1
ATOM 3205 N N . PHE B 1 145 ? 0.256 -14.867 6.207 1 90.06 145 PHE B N 1
ATOM 3206 C CA . PHE B 1 145 ? 0.513 -16.062 7.008 1 90.06 145 PHE B CA 1
ATOM 3207 C C . PHE B 1 145 ? 0.502 -15.727 8.492 1 90.06 145 PHE B C 1
ATOM 3209 O O . PHE B 1 145 ? 0.108 -16.547 9.32 1 90.06 145 PHE B O 1
ATOM 3216 N N . ALA B 1 146 ? 0.865 -14.508 8.836 1 91.38 146 ALA B N 1
ATOM 3217 C CA . ALA B 1 146 ? 0.935 -14.141 10.242 1 91.38 146 ALA B CA 1
ATOM 3218 C C . ALA B 1 146 ? -0.38 -13.523 10.719 1 91.38 146 ALA B C 1
ATOM 3220 O O . ALA B 1 146 ? -0.558 -13.266 11.906 1 91.38 146 ALA B O 1
ATOM 3221 N N . GLU B 1 147 ? -1.306 -13.312 9.836 1 94.06 147 GLU B N 1
ATOM 3222 C CA . GLU B 1 147 ? -2.584 -12.695 10.18 1 94.06 147 GLU B CA 1
ATOM 3223 C C . GLU B 1 147 ? -3.512 -13.695 10.867 1 94.06 147 GLU B C 1
ATOM 3225 O O . GLU B 1 147 ? -3.408 -14.906 10.641 1 94.06 147 GLU B O 1
ATOM 3230 N N . PRO B 1 148 ? -4.449 -13.234 11.625 1 96.31 148 PRO B N 1
ATOM 3231 C CA . PRO B 1 148 ? -5.309 -14.125 12.406 1 96.31 148 PRO B CA 1
ATOM 3232 C C . PRO B 1 148 ? -6.004 -15.18 11.547 1 96.31 148 PRO B C 1
ATOM 3234 O O . PRO B 1 148 ? -6.137 -16.328 11.969 1 96.31 148 PRO B O 1
ATOM 3237 N N . SER B 1 149 ? -6.449 -14.859 10.391 1 95.62 149 SER B N 1
ATOM 3238 C CA . SER B 1 149 ? -7.145 -15.812 9.531 1 95.62 149 SER B CA 1
ATOM 3239 C C . SER B 1 149 ? -6.305 -17.062 9.305 1 95.62 149 SER B C 1
ATOM 3241 O O . SER B 1 149 ? -6.785 -18.188 9.484 1 95.62 149 SER B O 1
ATOM 3243 N N . HIS B 1 150 ? -5.066 -16.859 9.023 1 94.56 150 HIS B N 1
ATOM 3244 C CA . HIS B 1 150 ? -4.191 -17.984 8.68 1 94.56 150 HIS B CA 1
ATOM 3245 C C . HIS B 1 150 ? -3.629 -18.641 9.938 1 94.56 150 HIS B C 1
ATOM 3247 O O . HIS B 1 150 ? -3.475 -19.859 9.984 1 94.56 150 HIS B O 1
ATOM 3253 N N . VAL B 1 151 ? -3.371 -17.859 10.977 1 96.06 151 VAL B N 1
ATOM 3254 C CA . VAL B 1 151 ? -2.908 -18.422 12.242 1 96.06 151 VAL B CA 1
ATOM 3255 C C . VAL B 1 151 ? -3.977 -19.344 12.82 1 96.06 151 VAL B C 1
ATOM 3257 O O . VAL B 1 151 ? -3.684 -20.469 13.203 1 96.06 151 VAL B O 1
ATOM 3260 N N . LEU B 1 152 ? -5.188 -18.859 12.805 1 97.25 152 LEU B N 1
ATOM 3261 C CA . LEU B 1 152 ? -6.297 -19.625 13.359 1 97.25 152 LEU B CA 1
ATOM 3262 C C . LEU B 1 152 ? -6.551 -20.875 12.516 1 97.25 152 LEU B C 1
ATOM 3264 O O . LEU B 1 152 ? -6.863 -21.938 13.062 1 97.25 152 LEU B O 1
ATOM 3268 N N . MET B 1 153 ? -6.457 -20.797 11.18 1 96.31 153 MET B N 1
ATOM 3269 C CA . MET B 1 153 ? -6.586 -21.953 10.297 1 96.31 153 MET B CA 1
ATOM 3270 C C . MET B 1 153 ? -5.586 -23.031 10.664 1 96.31 153 MET B C 1
ATOM 3272 O O . MET B 1 153 ? -5.949 -24.203 10.805 1 96.31 153 MET B O 1
ATOM 3276 N N . ARG B 1 154 ? -4.383 -22.625 10.922 1 96.31 154 ARG B N 1
ATOM 3277 C CA . ARG B 1 154 ? -3.346 -23.594 11.281 1 96.31 154 ARG B CA 1
ATOM 3278 C C . ARG B 1 154 ? -3.582 -24.156 12.68 1 96.31 154 ARG B C 1
ATOM 3280 O O . ARG B 1 154 ? -3.367 -25.344 12.914 1 96.31 154 ARG B O 1
ATOM 3287 N N . GLU B 1 155 ? -3.99 -23.312 13.594 1 97 155 GLU B N 1
ATOM 3288 C CA . GLU B 1 155 ? -4.25 -23.766 14.961 1 97 155 GLU B CA 1
ATOM 3289 C C . GLU B 1 155 ? -5.375 -24.797 14.992 1 97 155 GLU B C 1
ATOM 3291 O O . GLU B 1 155 ? -5.25 -25.844 15.641 1 97 155 GLU B O 1
ATOM 3296 N N . VAL B 1 156 ? -6.438 -24.531 14.281 1 97.5 156 VAL B N 1
ATOM 3297 C CA . VAL B 1 156 ? -7.559 -25.453 14.227 1 97.5 156 VAL B CA 1
ATOM 3298 C C . VAL B 1 156 ? -7.117 -26.75 13.539 1 97.5 156 VAL B C 1
ATOM 3300 O O . VAL B 1 156 ? -7.484 -27.844 13.969 1 97.5 156 VAL B O 1
ATOM 3303 N N . ALA B 1 157 ? -6.352 -26.656 12.508 1 96.88 157 ALA B N 1
ATOM 3304 C CA . ALA B 1 157 ? -5.848 -27.812 11.781 1 96.88 157 ALA B CA 1
ATOM 3305 C C . ALA B 1 157 ? -5 -28.703 12.68 1 96.88 157 ALA B C 1
ATOM 3307 O O . ALA B 1 157 ? -5.027 -29.938 12.547 1 96.88 157 ALA B O 1
ATOM 3308 N N . ARG B 1 158 ? -4.359 -28.078 13.648 1 96.56 158 ARG B N 1
ATOM 3309 C CA . ARG B 1 158 ? -3.438 -28.812 14.508 1 96.56 158 ARG B CA 1
ATOM 3310 C C . ARG B 1 158 ? -4.156 -29.391 15.719 1 96.56 158 ARG B C 1
ATOM 3312 O O . ARG B 1 158 ? -3.631 -30.266 16.406 1 96.56 158 ARG B O 1
ATOM 3319 N N . SER B 1 159 ? -5.32 -28.938 16.062 1 94.44 159 SER B N 1
ATOM 3320 C CA . SER B 1 159 ? -5.922 -29.25 17.344 1 94.44 159 SER B CA 1
ATOM 3321 C C . SER B 1 159 ? -7.086 -30.219 17.203 1 94.44 159 SER B C 1
ATOM 3323 O O . SER B 1 159 ? -7.547 -30.797 18.188 1 94.44 159 SER B O 1
ATOM 3325 N N . GLY B 1 160 ? -7.566 -30.609 16.109 1 92.19 160 GLY B N 1
ATOM 3326 C CA . GLY B 1 160 ? -8.719 -31.469 15.938 1 92.19 160 GLY B CA 1
ATOM 3327 C C . GLY B 1 160 ? -8.352 -32.906 15.594 1 92.19 160 GLY B C 1
ATOM 3328 O O . GLY B 1 160 ? -7.168 -33.25 15.562 1 92.19 160 GLY B O 1
ATOM 3329 N N . PRO B 1 161 ? -9.414 -33.688 15.508 1 94.75 161 PRO B N 1
ATOM 3330 C CA . PRO B 1 161 ? -9.188 -35.094 15.172 1 94.75 161 PRO B CA 1
ATOM 3331 C C . PRO B 1 161 ? -8.516 -35.281 13.812 1 94.75 161 PRO B C 1
ATOM 3333 O O . PRO B 1 161 ? -7.977 -36.344 13.523 1 94.75 161 PRO B O 1
ATOM 3336 N N . TRP B 1 162 ? -8.484 -34.219 13.094 1 96.5 162 TRP B N 1
ATOM 3337 C CA . TRP B 1 162 ? -7.922 -34.219 11.75 1 96.5 162 TRP B CA 1
ATOM 3338 C C . TRP B 1 162 ? -6.445 -33.844 11.766 1 96.5 162 TRP B C 1
ATOM 3340 O O . TRP B 1 162 ? -5.816 -33.719 10.711 1 96.5 162 TRP B O 1
ATOM 3350 N N . ALA B 1 163 ? -5.848 -33.688 12.812 1 96.44 163 ALA B N 1
ATOM 3351 C CA . ALA B 1 163 ? -4.52 -33.094 12.945 1 96.44 163 ALA B CA 1
ATOM 3352 C C . ALA B 1 163 ? -3.479 -33.906 12.188 1 96.44 163 ALA B C 1
ATOM 3354 O O . ALA B 1 163 ? -2.619 -33.344 11.5 1 96.44 163 ALA B O 1
ATOM 3355 N N . ASP B 1 164 ? -3.521 -35.188 12.281 1 96 164 ASP B N 1
ATOM 3356 C CA . ASP B 1 164 ? -2.543 -36.062 11.625 1 96 164 ASP B CA 1
ATOM 3357 C C . ASP B 1 164 ? -2.598 -35.906 10.102 1 96 164 ASP B C 1
ATOM 3359 O O . ASP B 1 164 ? -1.567 -35.969 9.43 1 96 164 ASP B O 1
ATOM 3363 N N . THR B 1 165 ? -3.809 -35.688 9.633 1 96.38 165 THR B N 1
ATOM 3364 C CA . THR B 1 165 ? -4.027 -35.531 8.203 1 96.38 165 THR B CA 1
ATOM 3365 C C . THR B 1 165 ? -3.584 -34.156 7.719 1 96.38 165 THR B C 1
ATOM 3367 O O . THR B 1 165 ? -2.973 -34.031 6.656 1 96.38 165 THR B O 1
ATOM 3370 N N . LEU B 1 166 ? -3.787 -33.125 8.531 1 96.81 166 LEU B N 1
ATOM 3371 C CA . LEU B 1 166 ? -3.67 -31.75 8.023 1 96.81 166 LEU B CA 1
ATOM 3372 C C . LEU B 1 166 ? -2.297 -31.172 8.344 1 96.81 166 LEU B C 1
ATOM 3374 O O . LEU B 1 166 ? -1.784 -30.328 7.605 1 96.81 166 LEU B O 1
ATOM 3378 N N . THR B 1 167 ? -1.696 -31.562 9.422 1 95.31 167 THR B N 1
ATOM 3379 C CA . THR B 1 167 ? -0.472 -30.938 9.906 1 95.31 167 THR B CA 1
ATOM 3380 C C . THR B 1 167 ? 0.618 -30.984 8.844 1 95.31 167 THR B C 1
ATOM 3382 O O . THR B 1 167 ? 1.305 -29.984 8.602 1 95.31 167 THR B O 1
ATOM 3385 N N . PRO B 1 168 ? 0.763 -32.062 8.07 1 93.38 168 PRO B N 1
ATOM 3386 C CA . PRO B 1 168 ? 1.813 -32.125 7.051 1 93.38 168 PRO B CA 1
ATOM 3387 C C . PRO B 1 168 ? 1.559 -31.172 5.887 1 93.38 168 PRO B C 1
ATOM 3389 O O . PRO B 1 168 ? 2.467 -30.891 5.102 1 93.38 168 PRO B O 1
ATOM 3392 N N . LEU B 1 169 ? 0.352 -30.719 5.762 1 91.75 169 LEU B N 1
ATOM 3393 C CA . LEU B 1 169 ? -0.017 -29.859 4.637 1 91.75 169 LEU B CA 1
ATOM 3394 C C . LEU B 1 169 ? 0.185 -28.391 4.984 1 91.75 169 LEU B C 1
ATOM 3396 O O . LEU B 1 169 ? 0.117 -27.531 4.109 1 91.75 169 LEU B O 1
ATOM 3400 N N . LEU B 1 170 ? 0.42 -28.125 6.258 1 90.94 170 LEU B N 1
ATOM 3401 C CA . LEU B 1 170 ? 0.488 -26.75 6.723 1 90.94 170 LEU B CA 1
ATOM 3402 C C . LEU B 1 170 ? 1.831 -26.125 6.363 1 90.94 170 LEU B C 1
ATOM 3404 O O . LEU B 1 170 ? 2.865 -26.797 6.41 1 90.94 170 LEU B O 1
ATOM 3408 N N . ARG B 1 171 ? 1.708 -24.875 5.926 1 82.69 171 ARG B N 1
ATOM 3409 C CA . ARG B 1 171 ? 2.879 -24.047 5.672 1 82.69 171 ARG B CA 1
ATOM 3410 C C . ARG B 1 171 ? 2.941 -22.875 6.645 1 82.69 171 ARG B C 1
ATOM 3412 O O . ARG B 1 171 ? 2.119 -21.953 6.57 1 82.69 171 ARG B O 1
ATOM 3419 N N . ASP B 1 172 ? 3.803 -22.75 7.523 1 78.31 172 ASP B N 1
ATOM 3420 C CA . ASP B 1 172 ? 3.83 -21.766 8.602 1 78.31 172 ASP B CA 1
ATOM 3421 C C . ASP B 1 172 ? 4.352 -20.422 8.102 1 78.31 172 ASP B C 1
ATOM 3423 O O . ASP B 1 172 ? 3.805 -19.375 8.445 1 78.31 172 ASP B O 1
ATOM 3427 N N . ALA B 1 173 ? 5.512 -20.359 7.43 1 73.5 173 ALA B N 1
ATOM 3428 C CA . ALA B 1 173 ? 6.074 -19.078 7.016 1 73.5 173 ALA B CA 1
ATOM 3429 C C . ALA B 1 173 ? 6.777 -19.203 5.664 1 73.5 173 ALA B C 1
ATOM 3431 O O . ALA B 1 173 ? 8.008 -19.141 5.59 1 73.5 173 ALA B O 1
ATOM 3432 N N . PRO B 1 174 ? 5.953 -19.156 4.727 1 80.25 174 PRO B N 1
ATOM 3433 C CA . PRO B 1 174 ? 6.598 -19.406 3.436 1 80.25 174 PRO B CA 1
ATOM 3434 C C . PRO B 1 174 ? 7.309 -18.172 2.877 1 80.25 174 PRO B C 1
ATOM 3436 O O . PRO B 1 174 ? 8.156 -18.297 1.993 1 80.25 174 PRO B O 1
ATOM 3439 N N . LEU B 1 175 ? 6.98 -17.047 3.42 1 92.06 175 LEU B N 1
ATOM 3440 C CA . LEU B 1 175 ? 7.57 -15.828 2.881 1 92.06 175 LEU B CA 1
ATOM 3441 C C . LEU B 1 175 ? 8.438 -15.141 3.926 1 92.06 175 LEU B C 1
ATOM 3443 O O . LEU B 1 175 ? 8.133 -15.18 5.121 1 92.06 175 LEU B O 1
ATOM 3447 N N . GLY B 1 176 ? 9.508 -14.57 3.428 1 92.69 176 GLY B N 1
ATOM 3448 C CA . GLY B 1 176 ? 10.32 -13.711 4.273 1 92.69 176 GLY B CA 1
ATOM 3449 C C . GLY B 1 176 ? 9.703 -12.344 4.496 1 92.69 176 GLY B C 1
ATOM 3450 O O . GLY B 1 176 ? 8.617 -12.055 3.984 1 92.69 176 GLY B O 1
ATOM 3451 N N . ASP B 1 177 ? 10.406 -11.578 5.363 1 94.62 177 ASP B N 1
ATOM 3452 C CA . ASP B 1 177 ? 10.016 -10.188 5.562 1 94.62 177 ASP B CA 1
ATOM 3453 C C . ASP B 1 177 ? 10.688 -9.273 4.543 1 94.62 177 ASP B C 1
ATOM 3455 O O . ASP B 1 177 ? 11.477 -9.734 3.715 1 94.62 177 ASP B O 1
ATOM 3459 N N . MET B 1 178 ? 10.336 -8.031 4.531 1 96.94 178 MET B N 1
ATOM 3460 C CA . MET B 1 178 ? 10.859 -7.078 3.557 1 96.94 178 MET B CA 1
ATOM 3461 C C . MET B 1 178 ? 12.383 -7.035 3.596 1 96.94 178 MET B C 1
ATOM 3463 O O . MET B 1 178 ? 13.031 -6.992 2.551 1 96.94 178 MET B O 1
ATOM 3467 N N . GLY B 1 179 ? 12.945 -7.051 4.789 1 96.81 179 GLY B N 1
ATOM 3468 C CA . GLY B 1 179 ? 14.398 -7 4.938 1 96.81 179 GLY B CA 1
ATOM 3469 C C . GLY B 1 179 ? 15.102 -8.18 4.305 1 96.81 179 GLY B C 1
ATOM 3470 O O . GLY B 1 179 ? 16.125 -8.016 3.643 1 96.81 179 GLY B O 1
ATOM 3471 N N . SER B 1 180 ? 14.562 -9.367 4.496 1 95.75 180 SER B N 1
ATOM 3472 C CA . SER B 1 180 ? 15.164 -10.57 3.936 1 95.75 180 SER B CA 1
ATOM 3473 C C . SER B 1 180 ? 15.172 -10.531 2.41 1 95.75 180 SER B C 1
ATOM 3475 O O . SER B 1 180 ? 16.141 -10.938 1.776 1 95.75 180 SER B O 1
ATOM 3477 N N . TYR B 1 181 ? 14.086 -10.086 1.831 1 98 181 TYR B N 1
ATOM 3478 C CA . TYR B 1 181 ? 14.039 -9.984 0.377 1 98 181 TYR B CA 1
ATOM 3479 C C . TYR B 1 181 ? 14.992 -8.906 -0.123 1 98 181 TYR B C 1
ATOM 3481 O O . TYR B 1 181 ? 15.648 -9.078 -1.155 1 98 181 TYR B O 1
ATOM 3489 N N . TYR B 1 182 ? 15.078 -7.793 0.585 1 97.88 182 TYR B N 1
ATOM 3490 C CA . TYR B 1 182 ? 16.047 -6.762 0.233 1 97.88 182 TYR B CA 1
ATOM 3491 C C . TYR B 1 182 ? 17.469 -7.328 0.214 1 97.88 182 TYR B C 1
ATOM 3493 O O . TYR B 1 182 ? 18.219 -7.102 -0.734 1 97.88 182 TYR B O 1
ATOM 3501 N N . ASP B 1 183 ? 17.766 -8.078 1.221 1 97.5 183 ASP B N 1
ATOM 3502 C CA . ASP B 1 183 ? 19.125 -8.609 1.358 1 97.5 183 ASP B CA 1
ATOM 3503 C C . ASP B 1 183 ? 19.469 -9.523 0.186 1 97.5 183 ASP B C 1
ATOM 3505 O O . ASP B 1 183 ? 20.609 -9.523 -0.292 1 97.5 183 ASP B O 1
ATOM 3509 N N . VAL B 1 184 ? 18.516 -10.234 -0.271 1 97.31 184 VAL B N 1
ATOM 3510 C CA . VAL B 1 184 ? 18.719 -11.18 -1.361 1 97.31 184 VAL B CA 1
ATOM 3511 C C . VAL B 1 184 ? 18.859 -10.422 -2.682 1 97.31 184 VAL B C 1
ATOM 3513 O O . VAL B 1 184 ? 19.688 -10.789 -3.521 1 97.31 184 VAL B O 1
ATOM 3516 N N . LEU B 1 185 ? 18.172 -9.352 -2.838 1 98.31 185 LEU B N 1
ATOM 3517 C CA . LEU B 1 185 ? 18.031 -8.734 -4.152 1 98.31 185 LEU B CA 1
ATOM 3518 C C . LEU B 1 185 ? 19.016 -7.582 -4.316 1 98.31 185 LEU B C 1
ATOM 3520 O O . LEU B 1 185 ? 19.453 -7.285 -5.43 1 98.31 185 LEU B O 1
ATOM 3524 N N . ALA B 1 186 ? 19.359 -6.926 -3.24 1 97.12 186 ALA B N 1
ATOM 3525 C CA . ALA B 1 186 ? 20.125 -5.68 -3.277 1 97.12 186 ALA B CA 1
ATOM 3526 C C . ALA B 1 186 ? 21.453 -5.867 -4.008 1 97.12 186 ALA B C 1
ATOM 3528 O O . ALA B 1 186 ? 21.812 -5.066 -4.871 1 97.12 186 ALA B O 1
ATOM 3529 N N . PRO B 1 187 ? 22.172 -6.969 -3.775 1 97.31 187 PRO B N 1
ATOM 3530 C CA . PRO B 1 187 ? 23.469 -7.141 -4.441 1 97.31 187 PRO B CA 1
ATOM 3531 C C . PRO B 1 187 ? 23.328 -7.301 -5.953 1 97.31 187 PRO B C 1
ATOM 3533 O O . PRO B 1 187 ? 24.312 -7.129 -6.684 1 97.31 187 PRO B O 1
ATOM 3536 N N . LEU B 1 188 ? 22.156 -7.582 -6.453 1 98 188 LEU B N 1
ATOM 3537 C CA . LEU B 1 188 ? 21.938 -7.879 -7.863 1 98 188 LEU B CA 1
ATOM 3538 C C . LEU B 1 188 ? 21.25 -6.707 -8.562 1 98 188 LEU B C 1
ATOM 3540 O O . LEU B 1 188 ? 21.016 -6.758 -9.773 1 98 188 LEU B O 1
ATOM 3544 N N . SER B 1 189 ? 20.984 -5.664 -7.844 1 97.81 189 SER B N 1
ATOM 3545 C CA . SER B 1 189 ? 20.031 -4.684 -8.344 1 97.81 189 SER B CA 1
ATOM 3546 C C . SER B 1 189 ? 20.625 -3.279 -8.336 1 97.81 189 SER B C 1
ATOM 3548 O O . SER B 1 189 ? 21.391 -2.932 -7.441 1 97.81 189 SER B O 1
ATOM 3550 N N . ALA B 1 190 ? 20.297 -2.508 -9.367 1 96.75 190 ALA B N 1
ATOM 3551 C CA . ALA B 1 190 ? 20.547 -1.068 -9.336 1 96.75 190 ALA B CA 1
ATOM 3552 C C . ALA B 1 190 ? 19.609 -0.369 -8.352 1 96.75 190 ALA B C 1
ATOM 3554 O O . ALA B 1 190 ? 20.016 0.574 -7.672 1 96.75 190 ALA B O 1
ATOM 3555 N N . THR B 1 191 ? 18.422 -0.803 -8.281 1 95.38 191 THR B N 1
ATOM 3556 C CA . THR B 1 191 ? 17.422 -0.29 -7.344 1 95.38 191 THR B CA 1
ATOM 3557 C C . THR B 1 191 ? 16.531 -1.415 -6.836 1 95.38 191 THR B C 1
ATOM 3559 O O . THR B 1 191 ? 16.281 -2.391 -7.551 1 95.38 191 THR B O 1
ATOM 3562 N N . VAL B 1 192 ? 16.109 -1.313 -5.625 1 96.88 192 VAL B N 1
ATOM 3563 C CA . VAL B 1 192 ? 15.133 -2.211 -5.016 1 96.88 192 VAL B CA 1
ATOM 3564 C C . VAL B 1 192 ? 14.039 -1.397 -4.328 1 96.88 192 VAL B C 1
ATOM 3566 O O . VAL B 1 192 ? 14.328 -0.565 -3.463 1 96.88 192 VAL B O 1
ATOM 3569 N N . ASN B 1 193 ? 12.82 -1.549 -4.789 1 96.88 193 ASN B N 1
ATOM 3570 C CA . ASN B 1 193 ? 11.617 -0.979 -4.188 1 96.88 193 ASN B CA 1
ATOM 3571 C C . ASN B 1 193 ? 10.734 -2.059 -3.572 1 96.88 193 ASN B C 1
ATOM 3573 O O . ASN B 1 193 ? 10.148 -2.871 -4.289 1 96.88 193 ASN B O 1
ATOM 3577 N N . ILE B 1 194 ? 10.656 -2.072 -2.236 1 98.19 194 ILE B N 1
ATOM 3578 C CA . ILE B 1 194 ? 9.859 -3.061 -1.519 1 98.19 194 ILE B CA 1
ATOM 3579 C C . ILE B 1 194 ? 8.844 -2.352 -0.618 1 98.19 194 ILE B C 1
ATOM 3581 O O . ILE B 1 194 ? 9.188 -1.375 0.055 1 98.19 194 ILE B O 1
ATOM 3585 N N . TRP B 1 195 ? 7.602 -2.797 -0.638 1 98.12 195 TRP B N 1
ATOM 3586 C CA . TRP B 1 195 ? 6.578 -2.277 0.263 1 98.12 195 TRP B CA 1
ATOM 3587 C C . TRP B 1 195 ? 5.484 -3.312 0.501 1 98.12 195 TRP B C 1
ATOM 3589 O O . TRP B 1 195 ? 5.445 -4.348 -0.167 1 98.12 195 TRP B O 1
ATOM 3599 N N . GLU B 1 196 ? 4.738 -3.072 1.508 1 98.31 196 GLU B N 1
ATOM 3600 C CA . GLU B 1 196 ? 3.535 -3.855 1.771 1 98.31 196 GLU B CA 1
ATOM 3601 C C . GLU B 1 196 ? 2.287 -2.977 1.744 1 98.31 196 GLU B C 1
ATOM 3603 O O . GLU B 1 196 ? 2.316 -1.835 2.205 1 98.31 196 GLU B O 1
ATOM 3608 N N . SER B 1 197 ? 1.271 -3.484 1.217 1 98.06 197 SER B N 1
ATOM 3609 C CA . SER B 1 197 ? -0.04 -2.848 1.295 1 98.06 197 SER B CA 1
ATOM 3610 C C . SER B 1 197 ? -1.063 -3.77 1.95 1 98.06 197 SER B C 1
ATOM 3612 O O . SER B 1 197 ? -1.144 -4.953 1.617 1 98.06 197 SER B O 1
ATOM 3614 N N . THR B 1 198 ? -1.737 -3.213 2.885 1 97.62 198 THR B N 1
ATOM 3615 C CA . THR B 1 198 ? -2.877 -3.887 3.496 1 97.62 198 THR B CA 1
ATOM 3616 C C . THR B 1 198 ? -4.188 -3.232 3.068 1 97.62 198 THR B C 1
ATOM 3618 O O . THR B 1 198 ? -4.465 -2.09 3.434 1 97.62 198 THR B O 1
ATOM 3621 N N . TYR B 1 199 ? -4.961 -3.957 2.346 1 96.88 199 TYR B N 1
ATOM 3622 C CA . TYR B 1 199 ? -6.223 -3.445 1.826 1 96.88 199 TYR B CA 1
ATOM 3623 C C . TYR B 1 199 ? -7.387 -3.832 2.736 1 96.88 199 TYR B C 1
ATOM 3625 O O . TYR B 1 199 ? -7.566 -5.008 3.053 1 96.88 199 TYR B O 1
ATOM 3633 N N . ALA B 1 200 ? -8.188 -2.855 3.152 1 96.62 200 ALA B N 1
ATOM 3634 C CA . ALA B 1 200 ? -9.391 -3.156 3.924 1 96.62 200 ALA B CA 1
ATOM 3635 C C . ALA B 1 200 ? -10.508 -3.68 3.021 1 96.62 200 ALA B C 1
ATOM 3637 O O . ALA B 1 200 ? -11.156 -2.906 2.316 1 96.62 200 ALA B O 1
ATOM 3638 N N . GLN B 1 201 ? -10.688 -4.988 3.068 1 94.25 201 GLN B N 1
ATOM 3639 C CA . GLN B 1 201 ? -11.805 -5.605 2.355 1 94.25 201 GLN B CA 1
ATOM 3640 C C . GLN B 1 201 ? -13.055 -5.656 3.227 1 94.25 201 GLN B C 1
ATOM 3642 O O . GLN B 1 201 ? -13.047 -6.266 4.297 1 94.25 201 GLN B O 1
ATOM 3647 N N . MET B 1 202 ? -14.086 -4.996 2.775 1 94.62 202 MET B N 1
ATOM 3648 C CA . MET B 1 202 ? -15.359 -5.059 3.492 1 94.62 202 MET B CA 1
ATOM 3649 C C . MET B 1 202 ? -16.234 -6.172 2.936 1 94.62 202 MET B C 1
ATOM 3651 O O . MET B 1 202 ? -16.766 -6.055 1.829 1 94.62 202 MET B O 1
ATOM 3655 N N . LEU B 1 203 ? -16.359 -7.223 3.727 1 94.75 203 LEU B N 1
ATOM 3656 C CA . LEU B 1 203 ? -16.984 -8.445 3.244 1 94.75 203 LEU B CA 1
ATOM 3657 C C . LEU B 1 203 ? -18.406 -8.578 3.785 1 94.75 203 LEU B C 1
ATOM 3659 O O . LEU B 1 203 ? -18.672 -8.172 4.914 1 94.75 203 LEU B O 1
ATOM 3663 N N . ASP B 1 204 ? -19.234 -9.195 2.992 1 94.81 204 ASP B N 1
ATOM 3664 C CA . ASP B 1 204 ? -20.609 -9.516 3.391 1 94.81 204 ASP B CA 1
ATOM 3665 C C . ASP B 1 204 ? -20.734 -10.977 3.807 1 94.81 204 ASP B C 1
ATOM 3667 O O . ASP B 1 204 ? -19.906 -11.812 3.424 1 94.81 204 ASP B O 1
ATOM 3671 N N . GLY B 1 205 ? -21.781 -11.219 4.629 1 94.12 205 GLY B N 1
ATOM 3672 C CA . GLY B 1 205 ? -22.094 -12.594 4.957 1 94.12 205 GLY B CA 1
ATOM 3673 C C . GLY B 1 205 ? -21.75 -12.961 6.387 1 94.12 205 GLY B C 1
ATOM 3674 O O . GLY B 1 205 ? -21.031 -12.234 7.062 1 94.12 205 GLY B O 1
ATOM 3675 N N . ASP B 1 206 ? -22.172 -14.125 6.844 1 92.25 206 ASP B N 1
ATOM 3676 C CA . ASP B 1 206 ? -22 -14.57 8.227 1 92.25 206 ASP B CA 1
ATOM 3677 C C . ASP B 1 206 ? -20.625 -15.195 8.438 1 92.25 206 ASP B C 1
ATOM 3679 O O . ASP B 1 206 ? -20.031 -15.062 9.508 1 92.25 206 ASP B O 1
ATOM 3683 N N . ASP B 1 207 ? -20.125 -15.828 7.371 1 94.25 207 ASP B N 1
ATOM 3684 C CA . ASP B 1 207 ? -18.797 -16.469 7.41 1 94.25 207 ASP B CA 1
ATOM 3685 C C . ASP B 1 207 ? -17.875 -15.875 6.348 1 94.25 207 ASP B C 1
ATOM 3687 O O . ASP B 1 207 ? -17.234 -16.609 5.602 1 94.25 207 ASP B O 1
ATOM 3691 N N . ALA B 1 208 ? -17.859 -14.57 6.383 1 94.19 208 ALA B N 1
ATOM 3692 C CA . ALA B 1 208 ? -17.266 -13.836 5.266 1 94.19 208 ALA B CA 1
ATOM 3693 C C . ALA B 1 208 ? -15.789 -14.18 5.102 1 94.19 208 ALA B C 1
ATOM 3695 O O . ALA B 1 208 ? -15.336 -14.469 3.994 1 94.19 208 ALA B O 1
ATOM 3696 N N . VAL B 1 209 ? -15.047 -14.195 6.195 1 95.62 209 VAL B N 1
ATOM 3697 C CA . VAL B 1 209 ? -13.609 -14.445 6.133 1 95.62 209 VAL B CA 1
ATOM 3698 C C . VAL B 1 209 ? -13.352 -15.906 5.766 1 95.62 209 VAL B C 1
ATOM 3700 O O . VAL B 1 209 ? -12.469 -16.203 4.957 1 95.62 209 VAL B O 1
ATOM 3703 N N . LEU B 1 210 ? -14.125 -16.797 6.316 1 95.69 210 LEU B N 1
ATOM 3704 C CA . LEU B 1 210 ? -14.008 -18.219 5.973 1 95.69 210 LEU B CA 1
ATOM 3705 C C . LEU B 1 210 ? -14.242 -18.438 4.484 1 95.69 210 LEU B C 1
ATOM 3707 O O . LEU B 1 210 ? -13.508 -19.172 3.836 1 95.69 210 LEU B O 1
ATOM 3711 N N . ASP B 1 211 ? -15.266 -17.812 4.02 1 92.69 211 ASP B N 1
ATOM 3712 C CA . ASP B 1 211 ? -15.578 -17.938 2.598 1 92.69 211 ASP B CA 1
ATOM 3713 C C . ASP B 1 211 ? -14.445 -17.375 1.736 1 92.69 211 ASP B C 1
ATOM 3715 O O . ASP B 1 211 ? -14.109 -17.953 0.696 1 92.69 211 ASP B O 1
ATOM 3719 N N . TRP B 1 212 ? -13.867 -16.312 2.168 1 91.06 212 TRP B N 1
ATOM 3720 C CA . TRP B 1 212 ? -12.773 -15.68 1.438 1 91.06 212 TRP B CA 1
ATOM 3721 C C . TRP B 1 212 ? -11.57 -16.625 1.353 1 91.06 212 TRP B C 1
ATOM 3723 O O . TRP B 1 212 ? -11.055 -16.875 0.264 1 91.06 212 TRP B O 1
ATOM 3733 N N . ILE B 1 213 ? -11.148 -17.188 2.49 1 90.81 213 ILE B N 1
ATOM 3734 C CA . ILE B 1 213 ? -9.93 -17.984 2.48 1 90.81 213 ILE B CA 1
ATOM 3735 C C . ILE B 1 213 ? -10.242 -19.391 1.968 1 90.81 213 ILE B C 1
ATOM 3737 O O . ILE B 1 213 ? -9.336 -20.156 1.621 1 90.81 213 ILE B O 1
ATOM 3741 N N . GLY B 1 214 ? -11.531 -19.766 1.901 1 89.31 214 GLY B N 1
ATOM 3742 C CA . GLY B 1 214 ? -11.977 -21.062 1.425 1 89.31 214 GLY B CA 1
ATOM 3743 C C . GLY B 1 214 ? -11.602 -21.328 -0.02 1 89.31 214 GLY B C 1
ATOM 3744 O O . GLY B 1 214 ? -11.391 -22.484 -0.409 1 89.31 214 GLY B O 1
ATOM 3745 N N . SER B 1 215 ? -11.461 -20.266 -0.745 1 80.38 215 SER B N 1
ATOM 3746 C CA . SER B 1 215 ? -11.195 -20.406 -2.172 1 80.38 215 SER B CA 1
ATOM 3747 C C . SER B 1 215 ? -9.695 -20.391 -2.459 1 80.38 215 SER B C 1
ATOM 3749 O O . SER B 1 215 ? -9.281 -20.531 -3.611 1 80.38 215 SER B O 1
ATOM 3751 N N . THR B 1 216 ? -8.93 -20.297 -1.406 1 82.81 216 THR B N 1
ATOM 3752 C CA . THR B 1 216 ? -7.488 -20.188 -1.605 1 82.81 216 THR B CA 1
ATOM 3753 C C . THR B 1 216 ? -6.734 -21.031 -0.585 1 82.81 216 THR B C 1
ATOM 3755 O O . THR B 1 216 ? -6.66 -22.25 -0.722 1 82.81 216 THR B O 1
ATOM 3758 N N . ALA B 1 217 ? -6.41 -20.531 0.53 1 81.94 217 ALA B N 1
ATOM 3759 C CA . ALA B 1 217 ? -5.504 -21.141 1.493 1 81.94 217 ALA B CA 1
ATOM 3760 C C . ALA B 1 217 ? -6.121 -22.391 2.102 1 81.94 217 ALA B C 1
ATOM 3762 O O . ALA B 1 217 ? -5.41 -23.344 2.445 1 81.94 217 ALA B O 1
ATOM 3763 N N . LEU B 1 218 ? -7.473 -22.453 2.129 1 90.38 218 LEU B N 1
ATOM 3764 C CA . LEU B 1 218 ? -8.164 -23.531 2.824 1 90.38 218 LEU B CA 1
ATOM 3765 C C . LEU B 1 218 ? -8.391 -24.719 1.89 1 90.38 218 LEU B C 1
ATOM 3767 O O . LEU B 1 218 ? -8.648 -25.828 2.348 1 90.38 218 LEU B O 1
ATOM 3771 N N . LYS B 1 219 ? -8.289 -24.5 0.656 1 88.19 219 LYS B N 1
ATOM 3772 C CA . LYS B 1 219 ? -8.719 -25.469 -0.341 1 88.19 219 LYS B CA 1
ATOM 3773 C C . LYS B 1 219 ? -7.93 -26.781 -0.202 1 88.19 219 LYS B C 1
ATOM 3775 O O . LYS B 1 219 ? -8.516 -27.859 -0.107 1 88.19 219 LYS B O 1
ATOM 3780 N N . PRO B 1 220 ? -6.617 -26.734 -0.094 1 88.25 220 PRO B N 1
ATOM 3781 C CA . PRO B 1 220 ? -5.875 -27.984 0.031 1 88.25 220 PRO B CA 1
ATOM 3782 C C . PRO B 1 220 ? -6.215 -28.75 1.312 1 88.25 220 PRO B C 1
ATOM 3784 O O . PRO B 1 220 ? -6.188 -29.984 1.328 1 88.25 220 PRO B O 1
ATOM 3787 N N . LEU B 1 221 ? -6.531 -28.094 2.355 1 94.06 221 LEU B N 1
ATOM 3788 C CA . LEU B 1 221 ? -6.887 -28.734 3.615 1 94.06 221 LEU B CA 1
ATOM 3789 C C . LEU B 1 221 ? -8.25 -29.422 3.512 1 94.06 221 LEU B C 1
ATOM 3791 O O . LEU B 1 221 ? -8.398 -30.578 3.918 1 94.06 221 LEU B O 1
ATOM 3795 N N . MET B 1 222 ? -9.156 -28.719 2.945 1 94.12 222 MET B N 1
ATOM 3796 C CA . MET B 1 222 ? -10.508 -29.266 2.797 1 94.12 222 MET B CA 1
ATOM 3797 C C . MET B 1 222 ? -10.508 -30.5 1.91 1 94.12 222 MET B C 1
ATOM 3799 O O . MET B 1 222 ? -11.234 -31.453 2.174 1 94.12 222 MET B O 1
ATOM 3803 N N . GLU B 1 223 ? -9.672 -30.453 0.925 1 93.25 223 GLU B N 1
ATOM 3804 C CA . GLU B 1 223 ? -9.602 -31.562 -0.025 1 93.25 223 GLU B CA 1
ATOM 3805 C C . GLU B 1 223 ? -9.031 -32.812 0.631 1 93.25 223 GLU B C 1
ATOM 3807 O O . GLU B 1 223 ? -9.305 -33.938 0.185 1 93.25 223 GLU B O 1
ATOM 3812 N N . ALA B 1 224 ? -8.328 -32.656 1.711 1 95.62 224 ALA B N 1
ATOM 3813 C CA . ALA B 1 224 ? -7.688 -33.781 2.393 1 95.62 224 ALA B CA 1
ATOM 3814 C C . ALA B 1 224 ? -8.633 -34.438 3.414 1 95.62 224 ALA B C 1
ATOM 3816 O O . ALA B 1 224 ? -8.375 -35.531 3.912 1 95.62 224 ALA B O 1
ATOM 3817 N N . LEU B 1 225 ? -9.742 -33.781 3.65 1 96.44 225 LEU B N 1
ATOM 3818 C CA . LEU B 1 225 ? -10.648 -34.219 4.707 1 96.44 225 LEU B CA 1
ATOM 3819 C C . LEU B 1 225 ? -11.812 -35.031 4.125 1 96.44 225 LEU B C 1
ATOM 3821 O O . LEU B 1 225 ? -12.188 -34.812 2.965 1 96.44 225 LEU B O 1
ATOM 3825 N N . THR B 1 226 ? -12.375 -35.875 5.008 1 95.94 226 THR B N 1
ATOM 3826 C CA . THR B 1 226 ? -13.633 -36.531 4.66 1 95.94 226 THR B CA 1
ATOM 3827 C C . THR B 1 226 ? -14.781 -35.531 4.723 1 95.94 226 THR B C 1
ATOM 3829 O O . THR B 1 226 ? -14.641 -34.438 5.285 1 95.94 226 THR B O 1
ATOM 3832 N N . GLU B 1 227 ? -15.859 -35.906 4.156 1 95 227 GLU B N 1
ATOM 3833 C CA . GLU B 1 227 ? -17.031 -35 4.141 1 95 227 GLU B CA 1
ATOM 3834 C C . GLU B 1 227 ? -17.453 -34.625 5.559 1 95 227 GLU B C 1
ATOM 3836 O O . GLU B 1 227 ? -17.75 -33.469 5.832 1 95 227 GLU B O 1
ATOM 3841 N N . ASP B 1 228 ? -17.453 -35.625 6.406 1 94.81 228 ASP B N 1
ATOM 3842 C CA . ASP B 1 228 ? -17.844 -35.375 7.789 1 94.81 228 ASP B CA 1
ATOM 3843 C C . ASP B 1 228 ? -16.828 -34.469 8.5 1 94.81 228 ASP B C 1
ATOM 3845 O O . ASP B 1 228 ? -17.203 -33.562 9.25 1 94.81 228 ASP B O 1
ATOM 3849 N N . GLU B 1 229 ? -15.586 -34.75 8.25 1 95.5 229 GLU B N 1
ATOM 3850 C CA . GLU B 1 229 ? -14.531 -33.938 8.859 1 95.5 229 GLU B CA 1
ATOM 3851 C C . GLU B 1 229 ? -14.594 -32.469 8.367 1 95.5 229 GLU B C 1
ATOM 3853 O O . GLU B 1 229 ? -14.32 -31.547 9.133 1 95.5 229 GLU B O 1
ATOM 3858 N N . ARG B 1 230 ? -14.922 -32.281 7.094 1 96.06 230 ARG B N 1
ATOM 3859 C CA . ARG B 1 230 ? -15.008 -30.953 6.5 1 96.06 230 ARG B CA 1
ATOM 3860 C C . ARG B 1 230 ? -16 -30.078 7.254 1 96.06 230 ARG B C 1
ATOM 3862 O O . ARG B 1 230 ? -15.727 -28.922 7.539 1 96.06 230 ARG B O 1
ATOM 3869 N N . VAL B 1 231 ? -17.125 -30.656 7.559 1 95.5 231 VAL B N 1
ATOM 3870 C CA . VAL B 1 231 ? -18.172 -29.922 8.234 1 95.5 231 VAL B CA 1
ATOM 3871 C C . VAL B 1 231 ? -17.703 -29.484 9.617 1 95.5 231 VAL B C 1
ATOM 3873 O O . VAL B 1 231 ? -17.859 -28.328 10 1 95.5 231 VAL B O 1
ATOM 3876 N N . VAL B 1 232 ? -17.156 -30.422 10.352 1 96.38 232 VAL B N 1
ATOM 3877 C CA . VAL B 1 232 ? -16.719 -30.156 11.711 1 96.38 232 VAL B CA 1
ATOM 3878 C C . VAL B 1 232 ? -15.562 -29.156 11.695 1 96.38 232 VAL B C 1
ATOM 3880 O O . VAL B 1 232 ? -15.508 -28.25 12.523 1 96.38 232 VAL B O 1
ATOM 3883 N N . PHE B 1 233 ? -14.641 -29.375 10.797 1 97.31 233 PHE B N 1
ATOM 3884 C CA . PHE B 1 233 ? -13.492 -28.484 10.664 1 97.31 233 PHE B CA 1
ATOM 3885 C C . PHE B 1 233 ? -13.945 -27.062 10.336 1 97.31 233 PHE B C 1
ATOM 3887 O O . PHE B 1 233 ? -13.492 -26.109 10.953 1 97.31 233 PHE B O 1
ATOM 3894 N N . ARG B 1 234 ? -14.781 -26.938 9.383 1 96.38 234 ARG B N 1
ATOM 3895 C CA . ARG B 1 234 ? -15.281 -25.641 8.961 1 96.38 234 ARG B CA 1
ATOM 3896 C C . ARG B 1 234 ? -15.992 -24.922 10.102 1 96.38 234 ARG B C 1
ATOM 3898 O O . ARG B 1 234 ? -15.812 -23.719 10.297 1 96.38 234 ARG B O 1
ATOM 3905 N N . ASP B 1 235 ? -16.812 -25.625 10.836 1 96.56 235 ASP B N 1
ATOM 3906 C CA . ASP B 1 235 ? -17.547 -25.047 11.953 1 96.56 235 ASP B CA 1
ATOM 3907 C C . ASP B 1 235 ? -16.578 -24.531 13.031 1 96.56 235 ASP B C 1
ATOM 3909 O O . ASP B 1 235 ? -16.781 -23.453 13.586 1 96.56 235 ASP B O 1
ATOM 3913 N N . ALA B 1 236 ? -15.625 -25.328 13.305 1 97.25 236 ALA B N 1
ATOM 3914 C CA . ALA B 1 236 ? -14.633 -24.953 14.312 1 97.25 236 ALA B CA 1
ATOM 3915 C C . ALA B 1 236 ? -13.883 -23.703 13.891 1 97.25 236 ALA B C 1
ATOM 3917 O O . ALA B 1 236 ? -13.688 -22.781 14.695 1 97.25 236 ALA B O 1
ATOM 3918 N N . LEU B 1 237 ? -13.477 -23.688 12.633 1 97.75 237 LEU B N 1
ATOM 3919 C CA . LEU B 1 237 ? -12.734 -22.531 12.125 1 97.75 237 LEU B CA 1
ATOM 3920 C C . LEU B 1 237 ? -13.633 -21.297 12.062 1 97.75 237 LEU B C 1
ATOM 3922 O O . LEU B 1 237 ? -13.195 -20.203 12.406 1 97.75 237 LEU B O 1
ATOM 3926 N N . ALA B 1 238 ? -14.844 -21.5 11.68 1 97.5 238 ALA B N 1
ATOM 3927 C CA . ALA B 1 238 ? -15.797 -20.391 11.594 1 97.5 238 ALA B CA 1
ATOM 3928 C C . ALA B 1 238 ? -15.961 -19.719 12.953 1 97.5 238 ALA B C 1
ATOM 3930 O O . ALA B 1 238 ? -15.992 -18.484 13.039 1 97.5 238 ALA B O 1
ATOM 3931 N N . ALA B 1 239 ? -16.062 -20.469 13.961 1 97.25 239 ALA B N 1
ATOM 3932 C CA . ALA B 1 239 ? -16.25 -19.938 15.305 1 97.25 239 ALA B CA 1
ATOM 3933 C C . ALA B 1 239 ? -15.062 -19.062 15.711 1 97.25 239 ALA B C 1
ATOM 3935 O O . ALA B 1 239 ? -15.25 -17.969 16.266 1 97.25 239 ALA B O 1
ATOM 3936 N N . GLU B 1 240 ? -13.883 -19.531 15.422 1 97.88 240 GLU B N 1
ATOM 3937 C CA . GLU B 1 240 ? -12.68 -18.766 15.758 1 97.88 240 GLU B CA 1
ATOM 3938 C C . GLU B 1 240 ? -12.578 -17.5 14.93 1 97.88 240 GLU B C 1
ATOM 3940 O O . GLU B 1 240 ? -12.211 -16.438 15.445 1 97.88 240 GLU B O 1
ATOM 3945 N N . LEU B 1 241 ? -12.906 -17.562 13.656 1 97.94 241 LEU B N 1
ATOM 3946 C CA . LEU B 1 241 ? -12.789 -16.422 12.758 1 97.94 241 LEU B CA 1
ATOM 3947 C C . LEU B 1 241 ? -13.812 -15.344 13.102 1 97.94 241 LEU B C 1
ATOM 3949 O O . LEU B 1 241 ? -13.547 -14.148 12.953 1 97.94 241 LEU B O 1
ATOM 3953 N N . GLN B 1 242 ? -14.969 -15.727 13.586 1 96.62 242 GLN B N 1
ATOM 3954 C CA . GLN B 1 242 ? -15.992 -14.766 13.977 1 96.62 242 GLN B CA 1
ATOM 3955 C C . GLN B 1 242 ? -15.539 -13.938 15.18 1 96.62 242 GLN B C 1
ATOM 3957 O O . GLN B 1 242 ? -15.875 -12.758 15.289 1 96.62 242 GLN B O 1
ATOM 3962 N N . ILE B 1 243 ? -14.773 -14.578 16.016 1 97.25 243 ILE B N 1
ATOM 3963 C CA . ILE B 1 243 ? -14.234 -13.883 17.172 1 97.25 243 ILE B CA 1
ATOM 3964 C C . ILE B 1 243 ? -13.148 -12.906 16.734 1 97.25 243 ILE B C 1
ATOM 3966 O O . ILE B 1 243 ? -13.117 -11.758 17.188 1 97.25 243 ILE B O 1
ATOM 3970 N N . ALA B 1 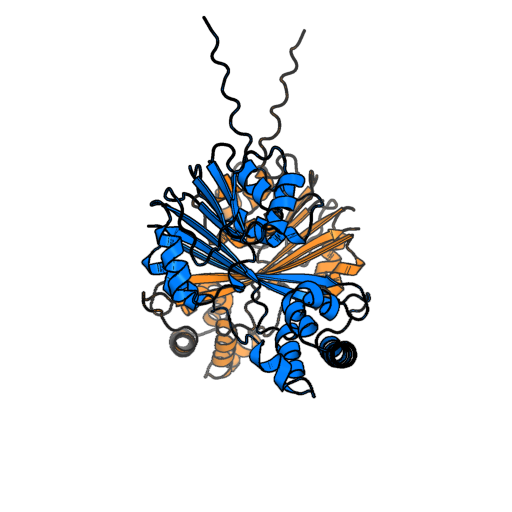244 ? -12.336 -13.305 15.836 1 97.69 244 ALA B N 1
ATOM 3971 C CA . ALA B 1 244 ? -11.188 -12.516 15.398 1 97.69 244 ALA B CA 1
ATOM 3972 C C . ALA B 1 244 ? -11.625 -11.383 14.477 1 97.69 244 ALA B C 1
ATOM 3974 O O . ALA B 1 244 ? -10.961 -10.352 14.391 1 97.69 244 ALA B O 1
ATOM 3975 N N . TYR B 1 245 ? -12.703 -11.602 13.773 1 97.62 245 TYR B N 1
ATOM 3976 C CA . TYR B 1 245 ? -13.203 -10.648 12.797 1 97.62 245 TYR B CA 1
ATOM 3977 C C . TYR B 1 245 ? -14.68 -10.352 13.023 1 97.62 245 TYR B C 1
ATOM 3979 O O . TYR B 1 245 ? -15.531 -10.742 12.219 1 97.62 245 TYR B O 1
ATOM 3987 N N . PRO B 1 246 ? -14.969 -9.578 14 1 96.19 246 PRO B N 1
ATOM 3988 C CA . PRO B 1 246 ? -16.375 -9.289 14.297 1 96.19 246 PRO B CA 1
ATOM 3989 C C . PRO B 1 246 ? -17.031 -8.406 13.242 1 96.19 246 PRO B C 1
ATOM 3991 O O . PRO B 1 246 ? -16.344 -7.621 12.578 1 96.19 246 PRO B O 1
ATOM 3994 N N . LYS B 1 247 ? -18.312 -8.578 13.094 1 96.19 247 LYS B N 1
ATOM 3995 C CA . LYS B 1 247 ? -19.078 -7.707 12.211 1 96.19 247 LYS B CA 1
ATOM 3996 C C . LYS B 1 247 ? -19.094 -6.273 12.727 1 96.19 247 LYS B C 1
ATOM 3998 O O . LYS B 1 247 ? -19.141 -6.051 13.945 1 96.19 247 LYS B O 1
ATOM 4003 N N . ARG B 1 248 ? -19.125 -5.395 11.773 1 94.94 248 ARG B N 1
ATOM 4004 C CA . ARG B 1 248 ? -19.25 -3.98 12.109 1 94.94 248 ARG B CA 1
ATOM 4005 C C . ARG B 1 248 ? -20.719 -3.572 12.18 1 94.94 248 ARG B C 1
ATOM 4007 O O . ARG B 1 248 ? -21.609 -4.383 11.914 1 94.94 248 ARG B O 1
ATOM 4014 N N . SER B 1 249 ? -20.875 -2.305 12.5 1 91.94 249 SER B N 1
ATOM 4015 C CA . SER B 1 249 ? -22.234 -1.828 12.75 1 91.94 249 SER B CA 1
ATOM 4016 C C . SER B 1 249 ? -23.109 -1.956 11.5 1 91.94 249 SER B C 1
ATOM 4018 O O . SER B 1 249 ? -24.328 -2.127 11.602 1 91.94 249 SER B O 1
ATOM 4020 N N . ASP B 1 250 ? -22.562 -1.982 10.359 1 94.31 250 ASP B N 1
ATOM 4021 C CA . ASP B 1 250 ? -23.344 -2.064 9.125 1 94.31 250 ASP B CA 1
ATOM 4022 C C . ASP B 1 250 ? -23.484 -3.512 8.664 1 94.31 250 ASP B C 1
ATOM 4024 O O . ASP B 1 250 ? -24.016 -3.773 7.578 1 94.31 250 ASP B O 1
ATOM 4028 N N . GLY B 1 251 ? -22.906 -4.371 9.477 1 95.31 251 GLY B N 1
ATOM 4029 C CA . GLY B 1 251 ? -23.078 -5.785 9.195 1 95.31 251 GLY B CA 1
ATOM 4030 C C . GLY B 1 251 ? -21.938 -6.371 8.383 1 95.31 251 GLY B C 1
ATOM 4031 O O . GLY B 1 251 ? -21.875 -7.586 8.172 1 95.31 251 GLY B O 1
ATOM 4032 N N . LYS B 1 252 ? -21.047 -5.598 7.961 1 96.31 252 LYS B N 1
ATOM 4033 C CA . LYS B 1 252 ? -19.922 -6.082 7.172 1 96.31 252 LYS B CA 1
ATOM 4034 C C . LYS B 1 252 ? -18.75 -6.492 8.07 1 96.31 252 LYS B C 1
ATOM 4036 O O . LYS B 1 252 ? -18.703 -6.102 9.234 1 96.31 252 LYS B O 1
ATOM 4041 N N . THR B 1 253 ? -17.875 -7.277 7.547 1 97 253 THR B N 1
ATOM 4042 C CA . THR B 1 253 ? -16.656 -7.715 8.219 1 97 253 THR B CA 1
ATOM 4043 C C . THR B 1 253 ? -15.43 -7.141 7.523 1 97 253 THR B C 1
ATOM 4045 O O . THR B 1 253 ? -15.273 -7.289 6.309 1 97 253 THR B O 1
ATOM 4048 N N . LEU B 1 254 ? -14.633 -6.414 8.25 1 96.56 254 LEU B N 1
ATOM 4049 C CA . LEU B 1 254 ? -13.383 -5.91 7.703 1 96.56 254 LEU B CA 1
ATOM 4050 C C . LEU B 1 254 ? -12.32 -7.004 7.668 1 96.56 254 LEU B C 1
ATOM 4052 O O . LEU B 1 254 ? -11.961 -7.555 8.711 1 96.56 254 LEU B O 1
ATOM 4056 N N . PHE B 1 255 ? -11.938 -7.355 6.508 1 96.19 255 PHE B N 1
ATOM 4057 C CA . PHE B 1 255 ? -10.828 -8.281 6.312 1 96.19 255 PHE B CA 1
ATOM 4058 C C . PHE B 1 255 ? -9.617 -7.57 5.719 1 96.19 255 PHE B C 1
ATOM 4060 O O . PHE B 1 255 ? -9.586 -7.277 4.523 1 96.19 255 PHE B O 1
ATOM 4067 N N . ALA B 1 256 ? -8.617 -7.277 6.57 1 96.38 256 ALA B N 1
ATOM 4068 C CA . ALA B 1 256 ? -7.379 -6.637 6.129 1 96.38 256 ALA B CA 1
ATOM 4069 C C . ALA B 1 256 ? -6.5 -7.617 5.355 1 96.38 256 ALA B C 1
ATOM 4071 O O . ALA B 1 256 ? -5.977 -8.578 5.93 1 96.38 256 ALA B O 1
ATOM 4072 N N . PHE B 1 257 ? -6.309 -7.383 4.078 1 94.88 257 PHE B N 1
ATOM 4073 C CA . PHE B 1 257 ? -5.555 -8.305 3.238 1 94.88 257 PHE B CA 1
ATOM 4074 C C . PHE B 1 257 ? -4.203 -7.715 2.861 1 94.88 257 PHE B C 1
ATOM 4076 O O . PHE B 1 257 ? -4.133 -6.754 2.094 1 94.88 257 PHE B O 1
ATOM 4083 N N . ARG B 1 258 ? -3.16 -8.328 3.367 1 96.5 258 ARG B N 1
ATOM 4084 C CA . ARG B 1 258 ? -1.798 -7.82 3.244 1 96.5 258 ARG B CA 1
ATOM 4085 C C . ARG B 1 258 ? -1.089 -8.438 2.043 1 96.5 258 ARG B C 1
ATOM 4087 O O . ARG B 1 258 ? -1.178 -9.641 1.815 1 96.5 258 ARG B O 1
ATOM 4094 N N . ARG B 1 259 ? -0.479 -7.578 1.29 1 97.25 259 ARG B N 1
ATOM 4095 C CA . ARG B 1 259 ? 0.313 -7.988 0.135 1 97.25 259 ARG B CA 1
ATOM 4096 C C . ARG B 1 259 ? 1.727 -7.418 0.211 1 97.25 259 ARG B C 1
ATOM 4098 O O . ARG B 1 259 ? 1.922 -6.281 0.649 1 97.25 259 ARG B O 1
ATOM 4105 N N . LEU B 1 260 ? 2.697 -8.227 -0.195 1 98.38 260 LEU B N 1
ATOM 4106 C CA . LEU B 1 260 ? 4.094 -7.82 -0.329 1 98.38 260 LEU B CA 1
ATOM 4107 C C . LEU B 1 260 ? 4.438 -7.531 -1.785 1 98.38 260 LEU B C 1
ATOM 4109 O O . LEU B 1 260 ? 4.117 -8.328 -2.674 1 98.38 260 LEU B O 1
ATOM 4113 N N . PHE B 1 261 ? 5.062 -6.383 -1.994 1 98.69 261 PHE B N 1
ATOM 4114 C CA . PHE B 1 261 ? 5.441 -5.938 -3.33 1 98.69 261 PHE B CA 1
ATOM 4115 C C . PHE B 1 261 ? 6.953 -5.777 -3.436 1 98.69 261 PHE B C 1
ATOM 4117 O O . PHE B 1 261 ? 7.598 -5.273 -2.512 1 98.69 261 PHE B O 1
ATOM 4124 N N . ILE B 1 262 ? 7.516 -6.199 -4.547 1 98.69 262 ILE B N 1
ATOM 4125 C CA . ILE B 1 262 ? 8.938 -6.074 -4.828 1 98.69 262 ILE B CA 1
ATOM 4126 C C . ILE B 1 262 ? 9.141 -5.637 -6.277 1 98.69 262 ILE B C 1
ATOM 4128 O O . ILE B 1 262 ? 8.586 -6.238 -7.199 1 98.69 262 ILE B O 1
ATOM 4132 N N . VAL B 1 263 ? 9.852 -4.59 -6.484 1 98.56 263 VAL B N 1
ATOM 4133 C CA . VAL B 1 263 ? 10.344 -4.18 -7.793 1 98.56 263 VAL B CA 1
ATOM 4134 C C . VAL B 1 263 ? 11.859 -4.004 -7.746 1 98.56 263 VAL B C 1
ATOM 4136 O O . VAL B 1 263 ? 12.367 -3.111 -7.062 1 98.56 263 VAL B O 1
ATOM 4139 N N . ALA B 1 264 ? 12.531 -4.84 -8.43 1 98.5 264 ALA B N 1
ATOM 4140 C CA . ALA B 1 264 ? 13.992 -4.812 -8.453 1 98.5 264 ALA B CA 1
ATOM 4141 C C . ALA B 1 264 ? 14.516 -4.621 -9.875 1 98.5 264 ALA B C 1
ATOM 4143 O O . ALA B 1 264 ? 14.117 -5.348 -10.789 1 98.5 264 ALA B O 1
ATOM 4144 N N . GLN B 1 265 ? 15.328 -3.654 -10.062 1 98.38 265 GLN B N 1
ATOM 4145 C CA . GLN B 1 265 ? 15.961 -3.41 -11.359 1 98.38 265 GLN B CA 1
ATOM 4146 C C . GLN B 1 265 ? 17.391 -3.92 -11.375 1 98.38 265 GLN B C 1
ATOM 4148 O O . GLN B 1 265 ? 18.203 -3.529 -10.531 1 98.38 265 GLN B O 1
ATOM 4153 N N . LYS B 1 266 ? 17.656 -4.695 -12.328 1 97.94 266 LYS B N 1
ATOM 4154 C CA . LYS B 1 266 ? 18.984 -5.285 -12.43 1 97.94 266 LYS B CA 1
ATOM 4155 C C . LYS B 1 266 ? 20.031 -4.223 -12.758 1 97.94 266 LYS B C 1
ATOM 4157 O O . LYS B 1 266 ? 19.781 -3.32 -13.562 1 97.94 266 LYS B O 1
ATOM 4162 N N . ALA B 1 267 ? 21.203 -4.367 -12.188 1 93.5 267 ALA B N 1
ATOM 4163 C CA . ALA B 1 267 ? 22.312 -3.457 -12.414 1 93.5 267 ALA B CA 1
ATOM 4164 C C . ALA B 1 267 ? 22.891 -3.625 -13.82 1 93.5 267 ALA B C 1
ATOM 4166 O O . ALA B 1 267 ? 22.797 -4.707 -14.406 1 93.5 267 ALA B O 1
#

Foldseek 3Di:
DDDPPPDPPLDALDVVVVPDDDDPVCVVVSVLVVPDPDQAKQEEEAEACFLNPCVLSVCSNHVNHAYEYEHQDPVRLVNNCVVCVPSNYHYYHDDLVPDADPAATLEYEYEADCLVPADCLPSVVVNLVSHDAQHKYKYKHWPCLPPQLNVLLQVLCCPDPNVVQCVVVDDRGRDDDQVVVCVSQVVFFPDKDKDKDWDWDWAADLQGSLVVCCVPVCVVVLVSDDPVVNVVSSVSSSVSVCVSWPADPVRTTTDTTMMMIMMGTGD/DDPPPPPPPLDALDVVVVPPDDDPVCVVVSVLVVPDPDQAKQEEEEEACFLNPNVLSVCSNHVNHAYEYEHQDPVRLVNNCVVCVPSNYHYYHDDLVPDADPAATLEYEYEADCLVPADCLPSVVVNLVSHDAQHKYKYKHWPCLPPQLNVLLQVLCCPDPNVVQCVVVDDRGRDDDQVVVCVSQVVFFPDKDKDKDWDWDWAADLQGSLVVCCVPVCVVVLVSDDPVVNVVSSVSSSVSVCVSWPADPVRTTTDTTMMMIMMGTGD

Radius of gyration: 25.33 Å; Cα contacts (8 Å, |Δi|>4): 879; chains: 2; bounding box: 49×69×87 Å

Organism: NCBI:txid28181

InterPro domains:
  IPR023149 Trans-aconitate 2-methyltransferase, C-terminal [G3DSA:1.10.150.290] (143-247)
  IPR023506 Trans-aconitate 2-methyltransferase [MF_00560] (11-267)
  IPR029063 S-adenosyl-L-methionine-dependent methyltransferase superfamily [G3DSA:3.40.50.150] (18-264)
  IPR029063 S-adenosyl-L-methionine-dependent methyltransferase superfamily [SSF53335] (27-168)
  IPR041698 Methyltransferase domain 25 [PF13649] (44-135)